Protein 4EJY (pdb70)

InterPro domains:
  IPR003265 HhH-GPD domain [PF00730] (119-260)
  IPR003265 HhH-GPD domain [SM00478] (123-285)
  IPR003265 HhH-GPD domain [cd00056] (115-284)
  IPR011257 DNA glycosylase [SSF48150] (113-284)
  IPR012904 8-oxoguanine DNA glycosylase, N-terminal [PF07934] (17-118)
  IPR023170 Helix-hairpin-helix, base-excision DNA repair, C-terminal [G3DSA:1.10.1670.10] (234-297)
  IPR052054 Oxidative DNA damage repair enzyme [PTHR10242] (19-283)

Foldseek 3Di:
DDWDWDDDPQKIKTAPADQADDCLADVLPLDAAWDADPVRWTWGAAPNDIWIWDDDPRMIIIGRDDPVCCVVPVCQQQVVVDDVVVLLVVQVVDVLLVVLCVLRSRHDQGAGALLLLLLLVLLVPPDDNVLSNQLQQLQFVLQFDWDDDPHDTGGHRHALVSPQVDDLVSSCVSVSPPSSQLSNQSSVCVVVVVQPRVCLLVDDLVVQQVSSVVGVSDHNQSSLSSCCRHSNQQLFARFDPQLQVLCCVRPVVDHDDSVVSTVVQSVVSPSRSNVSNSSSSSSCVVVVD/DDDWDWDDDPQKIKTAQAFQADPCLADVLPLDQFWDADPVRWIWGAAPNDIWIWDDDPRMIIIGRHGPCCCVVPVCQQQVVVDDCVVLQVVQVVDVVLVVLCVVRSRHGQGAGALLLLLLLVLLVPPDDNVLSNQLQQLQQVVQFDWDDDPRDTGGHHHALVSPQVDDLVVSCVSVSPPSSQLSNQSSVCDVVVVDDSVCLLVDDLVVQQVSSVVGPSDHNQSSLSSCCRHSNQQLWARDDPQLQVLCCVPPVVHHDDSVVSGVVQSVVSPSNSNVSNSSSRSRSVVVD

Secondary structure (DSSP, 8-state):
---EEEEETTEEEEES--S--HHHHHTSSS-SSEEE-TTS-EEEEETTEEEEEEEETTEEEEET--HHHIIIIIHHHTTTTS-HHHHHHHHTTSHHHHHHHTT-TT-------HHHHHHHHHHHTT--HHHHHHHHHHHHHHHS-EEEETTEEEEPPPPGGGTTTS-HHHHHTTTTGGGHHHHHHHHHHHHTTSS-SSSGGGS-HHHHHHHHTTSTT--HHHHHHHIIIII---S-----HHHHHHHIIIIISS---HHHHHHHHHHHHGGGHHHHHHHHHHHHHHH--/----EEEEETTEEEEE---S--HHHHHTSSS-SSEEE-TTS-EEEEETTEEEEEEEETTEEEEES--HHHIIIIIHHHTTTTS-HHHHHHHHTTSHHHHHHHTTSTT-------HHHHHHHHHHHTT--HHHHHHHHHHHHHHHS-EEEETTEEEEPPPPGGGTTTS-HHHHGGGTTGGGHHHHHHHHHHHHTTSS-TTTGGGS-HHHHHHHHTTSTT--HHHHHHHIIIII---S-----HHHHHHHHHHT-SS---HHHHHHHHHHHHGGGHHHHHHHHHHHHHTT-

Organism: Caldanaerobacter subterraneus subsp. tengcongensis (strain DSM 15242 / JCM 11007 / NBRC 100824 / MB4) (NCBI:txid273068)

CATH classification: 3.30.310.260 (+2 more: 1.10.340.30, 1.10.1670.10)

B-factor: mean 37.26, std 16.09, range [13.17, 94.67]

Radius of gyration: 28.89 Å; Cα contacts (8 Å, |Δi|>4): 957; chains: 2; bounding box: 80×51×77 Å

Solvent-accessible surface area: 27092 Å² total; per-residue (Å²): 95,94,42,83,38,76,84,135,68,100,73,0,25,0,105,34,13,46,34,19,55,10,104,29,0,10,87,2,20,0,10,12,12,13,68,111,69,150,88,34,1,7,8,1,8,7,82,53,92,4,1,16,0,60,40,91,70,79,28,0,24,0,13,63,9,64,69,105,19,0,119,100,16,0,50,88,3,0,10,1,45,74,58,1,28,121,11,22,133,48,9,25,179,18,103,28,0,129,70,0,6,124,64,0,93,5,2,0,2,0,72,18,43,21,10,17,1,0,0,5,8,0,0,16,48,136,42,197,63,80,63,6,58,102,0,0,58,51,0,0,71,70,18,14,68,88,43,123,21,166,75,94,79,36,60,4,11,0,72,9,97,45,1,49,117,74,71,54,111,44,0,32,163,1,170,0,42,96,20,6,95,35,0,86,34,0,1,50,42,24,117,81,49,111,4,66,26,157,102,1,106,113,96,55,42,73,82,0,71,94,45,0,78,78,2,81,18,8,25,71,67,7,0,6,2,0,0,1,10,10,24,14,57,24,67,10,0,0,18,28,78,90,0,36,131,18,1,19,136,54,36,34,164,140,154,16,78,61,100,70,0,22,123,65,0,51,125,102,19,29,106,43,0,0,5,0,9,3,2,0,22,20,24,10,110,88,96,42,136,207,36,92,38,114,44,67,90,135,69,99,73,0,15,0,107,33,14,42,30,15,57,10,98,33,0,8,84,5,26,0,13,13,11,11,69,101,71,188,87,40,1,5,10,0,7,6,86,49,95,4,1,18,0,55,45,85,77,81,25,0,40,0,14,58,14,65,69,101,16,0,118,109,18,0,50,89,5,0,8,1,4,43,60,1,23,120,11,23,102,34,8,30,136,23,100,40,0,134,85,1,13,111,103,0,98,3,1,0,2,0,71,16,44,22,10,18,1,0,0,5,7,0,0,16,50,136,47,195,76,94,68,6,55,146,0,0,58,50,0,0,81,70,21,13,70,88,43,100,19,171,67,123,86,36,67,4,12,0,72,10,89,44,1,43,127,82,73,51,121,42,0,37,154,2,173,0,42,100,15,1,90,33,0,82,34,0,2,45,43,22,118,69,52,123,7,71,30,157,93,2,114,107,86,43,32,74,85,0,63,98,46,0,75,85,3,79,18,7,23,76,67,8,0,4,2,0,0,0,6,10,21,12,56,23,64,7,0,0,17,24,76,74,0,55,140,16,1,28,151,79,46,76,96,67,91,22,69,67,99,89,2,31,103,60,0,57,119,97,20,28,74,35,0,0,4,0,1,2,2,0,25,37,34,10,106,136,138,84

Structure (mmCIF, N/CA/C/O backbone):
data_4EJY
#
_entry.id   4EJY
#
_cell.length_a   56.613
_cell.length_b   102.884
_cell.length_c   67.284
_cell.angle_alpha   90.00
_cell.angle_beta   90.18
_cell.angle_gamma   90.00
#
_symmetry.space_group_name_H-M   'P 1 21 1'
#
loop_
_entity.id
_entity.type
_entity.pdbx_description
1 polymer '3-Methyladenine DNA glycosylase'
2 polymer "DNA (5'-D(*AP*GP*CP*GP*TP*CP*CP*AP*(3DR)P*GP*TP*CP*TP*AP*CP*C)-3')"
3 polymer "DNA (5'-D(*T*GP*GP*TP*AP*GP*AP*CP*CP*TP*GP*GP*AP*CP*GP*C)-3')"
4 non-polymer 'SODIUM ION'
5 water water
#
loop_
_atom_site.group_PDB
_atom_site.id
_atom_site.type_symbol
_atom_site.label_atom_id
_atom_site.label_alt_id
_atom_site.label_comp_id
_atom_site.label_asym_id
_atom_site.label_entity_id
_atom_site.label_seq_id
_atom_site.pdbx_PDB_ins_code
_atom_site.Cartn_x
_atom_site.Cartn_y
_atom_site.Cartn_z
_atom_site.occupancy
_atom_site.B_iso_or_equiv
_atom_site.auth_seq_id
_atom_site.auth_comp_id
_atom_site.auth_asym_id
_atom_site.auth_atom_id
_atom_site.pdbx_PDB_model_num
ATOM 1 N N . MET A 1 15 ? -16.724 27.270 -24.603 1.00 40.39 1 MET A N 1
ATOM 2 C CA . MET A 1 15 ? -16.424 27.475 -23.157 1.00 40.28 1 MET A CA 1
ATOM 3 C C . MET A 1 15 ? -16.066 28.926 -22.866 1.00 40.24 1 MET A C 1
ATOM 4 O O . MET A 1 15 ? -15.210 29.506 -23.534 1.00 40.26 1 MET A O 1
ATOM 9 N N . LYS A 1 16 ? -16.726 29.497 -21.861 1.00 40.21 2 LYS A N 1
ATOM 10 C CA . LYS A 1 16 ? -16.505 30.887 -21.475 1.00 40.36 2 LYS A CA 1
ATOM 11 C C . LYS A 1 16 ? -15.920 30.983 -20.071 1.00 40.31 2 LYS A C 1
ATOM 12 O O . LYS A 1 16 ? -16.518 30.511 -19.099 1.00 40.44 2 LYS A O 1
ATOM 14 N N . TYR A 1 17 ? -14.743 31.594 -19.974 1.00 40.28 3 TYR A N 1
ATOM 15 C CA . TYR A 1 17 ? -14.075 31.757 -18.691 1.00 40.18 3 TYR A CA 1
ATOM 16 C C . TYR A 1 17 ? -13.815 33.218 -18.353 1.00 40.67 3 TYR A C 1
ATOM 17 O O . TYR A 1 17 ? -13.817 34.084 -19.230 1.00 40.77 3 TYR A O 1
ATOM 26 N N . ASN A 1 18 ? -13.611 33.480 -17.066 1.00 41.03 4 ASN A N 1
ATOM 27 C CA . ASN A 1 18 ? -13.109 34.762 -16.611 1.00 41.43 4 ASN A CA 1
ATOM 28 C C . ASN A 1 18 ? -11.683 34.578 -16.116 1.00 41.44 4 ASN A C 1
ATOM 29 O O . ASN A 1 18 ? -11.452 33.995 -15.053 1.00 41.47 4 ASN A O 1
ATOM 34 N N . VAL A 1 19 ? -10.731 35.060 -16.904 1.00 41.52 5 VAL A N 1
ATOM 35 C CA . VAL A 1 19 ? -9.317 34.863 -16.612 1.00 41.82 5 VAL A CA 1
ATOM 36 C C . VAL A 1 19 ? -8.713 36.131 -16.021 1.00 42.15 5 VAL A C 1
ATOM 37 O O . VAL A 1 19 ? -8.908 37.227 -16.547 1.00 42.18 5 VAL A O 1
ATOM 41 N N . GLU A 1 20 ? -7.980 35.967 -14.922 1.00 42.43 6 GLU A N 1
ATOM 42 C CA . GLU A 1 20 ? -7.375 37.087 -14.214 1.00 42.81 6 GLU A CA 1
ATOM 43 C C . GLU A 1 20 ? -6.006 36.701 -13.663 1.00 42.79 6 GLU A C 1
ATOM 44 O O . GLU A 1 20 ? -5.827 35.596 -13.141 1.00 42.65 6 GLU A O 1
ATOM 50 N N . GLU A 1 21 ? -5.045 37.615 -13.787 1.00 42.73 7 GLU A N 1
ATOM 51 C CA . GLU A 1 21 ? -3.713 37.419 -13.220 1.00 42.76 7 GLU A CA 1
ATOM 52 C C . GLU A 1 21 ? -3.568 38.129 -11.869 1.00 42.80 7 GLU A C 1
ATOM 53 O O . GLU A 1 21 ? -3.541 39.359 -11.797 1.00 42.94 7 GLU A O 1
ATOM 59 N N . LYS A 1 22 ? -3.485 37.328 -10.809 1.00 42.78 8 LYS A N 1
ATOM 60 C CA . LYS A 1 22 ? -3.317 37.807 -9.440 1.00 42.66 8 LYS A CA 1
ATOM 61 C C . LYS A 1 22 ? -1.974 37.339 -8.885 1.00 42.25 8 LYS A C 1
ATOM 62 O O . LYS A 1 22 ? -1.783 36.149 -8.642 1.00 42.29 8 LYS A O 1
ATOM 68 N N . GLY A 1 23 ? -1.047 38.274 -8.686 1.00 41.82 9 GLY A N 1
ATOM 69 C CA . GLY A 1 23 ? 0.280 37.947 -8.156 1.00 41.29 9 GLY A CA 1
ATOM 70 C C . GLY A 1 23 ? 1.033 36.951 -9.023 1.00 40.93 9 GLY A C 1
ATOM 71 O O . GLY A 1 23 ? 1.153 37.146 -10.234 1.00 40.83 9 GLY A O 1
ATOM 72 N N . THR A 1 24 ? 1.532 35.881 -8.402 1.00 40.50 10 THR A N 1
ATOM 73 C CA . THR A 1 24 ? 2.287 34.841 -9.115 1.00 40.01 10 THR A CA 1
ATOM 74 C C . THR A 1 24 ? 1.391 33.761 -9.736 1.00 39.42 10 THR A C 1
ATOM 75 O O . THR A 1 24 ? 1.880 32.703 -10.140 1.00 39.28 10 THR A O 1
ATOM 79 N N . LYS A 1 25 ? 0.090 34.028 -9.820 1.00 38.75 11 LYS A N 1
ATOM 80 C CA . LYS A 1 25 ? -0.864 33.030 -10.302 1.00 38.25 11 LYS A CA 1
ATOM 81 C C . LYS A 1 25 ? -1.892 33.569 -11.296 1.00 37.79 11 LYS A C 1
ATOM 82 O O . LYS A 1 25 ? -2.131 34.776 -11.380 1.00 37.87 11 LYS A O 1
ATOM 88 N N . VAL A 1 26 ? -2.475 32.653 -12.063 1.00 37.00 12 VAL A N 1
ATOM 89 C CA . VAL A 1 26 ? -3.582 32.953 -12.960 1.00 36.26 12 VAL A CA 1
ATOM 90 C C . VAL A 1 26 ? -4.823 32.246 -12.425 1.00 35.95 12 VAL A C 1
ATOM 91 O O . VAL A 1 26 ? -4.765 31.077 -12.030 1.00 35.92 12 VAL A O 1
ATOM 95 N N . ILE A 1 27 ? -5.939 32.969 -12.403 1.00 35.42 13 ILE A N 1
ATOM 96 C CA . ILE A 1 27 ? -7.195 32.449 -11.880 1.00 35.02 13 ILE A CA 1
ATOM 97 C C . ILE A 1 27 ? -8.211 32.308 -13.006 1.00 34.76 13 ILE A C 1
ATOM 98 O O . ILE A 1 27 ? -8.455 33.261 -13.750 1.00 34.71 13 ILE A O 1
ATOM 103 N N . VAL A 1 28 ? -8.796 31.117 -13.127 1.00 34.16 14 VAL A N 1
ATOM 104 C CA . VAL A 1 28 ? -9.800 30.845 -14.153 1.00 33.71 14 VAL A CA 1
ATOM 105 C C . VAL A 1 28 ? -11.122 30.456 -13.503 1.00 33.62 14 VAL A C 1
ATOM 106 O O . VAL A 1 28 ? -11.200 29.448 -12.796 1.00 33.61 14 VAL A O 1
ATOM 110 N N . ARG A 1 29 ? -12.156 31.260 -13.744 1.00 33.39 15 ARG A N 1
ATOM 111 C CA . ARG A 1 29 ? -13.491 30.981 -13.216 1.00 33.15 15 ARG A CA 1
ATOM 112 C C . ARG A 1 29 ? -14.431 30.562 -14.338 1.00 32.37 15 ARG A C 1
ATOM 113 O O . ARG A 1 29 ? -14.277 30.991 -15.485 1.00 32.55 15 ARG A O 1
ATOM 121 N N . GLY A 1 30 ? -15.397 29.715 -14.003 1.00 31.47 16 GLY A N 1
ATOM 122 C CA . GLY A 1 30 ? -16.298 29.136 -14.994 1.00 30.54 16 GLY A CA 1
ATOM 123 C C . GLY A 1 30 ? -15.862 27.749 -15.442 1.00 29.74 16 GLY A C 1
ATOM 124 O O . GLY A 1 30 ? -16.279 27.275 -16.498 1.00 29.57 16 GLY A O 1
ATOM 125 N N . ILE A 1 31 ? -15.020 27.101 -14.634 1.00 28.90 17 ILE A N 1
ATOM 126 C CA . ILE A 1 31 ? -14.573 25.725 -14.897 1.00 27.83 17 ILE A CA 1
ATOM 127 C C . ILE A 1 31 ? -15.745 24.742 -14.833 1.00 27.33 17 ILE A C 1
ATOM 128 O O . ILE A 1 31 ? -16.556 24.783 -13.901 1.00 27.10 17 ILE A O 1
ATOM 133 N N . ALA A 1 32 ? -15.834 23.878 -15.840 1.00 26.51 18 ALA A N 1
ATOM 134 C CA . ALA A 1 32 ? -16.801 22.784 -15.847 1.00 25.85 18 ALA A CA 1
ATOM 135 C C . ALA A 1 32 ? -16.177 21.513 -16.417 1.00 25.28 18 ALA A C 1
ATOM 136 O O . ALA A 1 32 ? -15.223 21.580 -17.205 1.00 25.24 18 ALA A O 1
ATOM 138 N N . ASP A 1 33 ? -16.719 20.362 -16.014 1.00 24.42 19 ASP A N 1
ATOM 139 C CA . ASP A 1 33 ? -16.305 19.059 -16.543 1.00 23.86 19 ASP A CA 1
ATOM 140 C C . ASP A 1 33 ? -14.806 18.854 -16.365 1.00 23.13 19 ASP A C 1
ATOM 141 O O . ASP A 1 33 ? -14.100 18.463 -17.308 1.00 23.01 19 ASP A O 1
ATOM 146 N N . PHE A 1 34 ? -14.329 19.142 -15.156 1.00 22.01 20 PHE A N 1
ATOM 147 C CA . PHE A 1 34 ? -12.902 19.079 -14.857 1.00 21.36 20 PHE A CA 1
ATOM 148 C C . PHE A 1 34 ? -12.667 18.646 -13.419 1.00 21.12 20 PHE A C 1
ATOM 149 O O . PHE A 1 34 ? -13.163 19.274 -12.475 1.00 21.16 20 PHE A O 1
ATOM 157 N N . ASN A 1 35 ? -11.927 17.551 -13.268 1.00 20.20 21 ASN A N 1
ATOM 158 C CA . ASN A 1 35 ? -11.455 17.106 -11.972 1.00 19.61 21 ASN A CA 1
ATOM 159 C C . ASN A 1 35 ? -9.984 16.745 -12.103 1.00 19.47 21 ASN A C 1
ATOM 160 O O . ASN A 1 35 ? -9.604 16.013 -13.018 1.00 19.41 21 ASN A O 1
ATOM 165 N N . LEU A 1 36 ? -9.163 17.256 -11.193 1.00 19.00 22 LEU A N 1
ATOM 166 C CA . LEU A 1 36 ? -7.714 17.064 -11.291 1.00 19.05 22 LEU A CA 1
ATOM 167 C C . LEU A 1 36 ? -7.330 15.601 -11.111 1.00 18.86 22 LEU A C 1
ATOM 168 O O . LEU A 1 36 ? -6.669 15.020 -11.972 1.00 18.26 22 LEU A O 1
ATOM 173 N N . LYS A 1 37 ? -7.764 15.000 -10.004 1.00 18.62 23 LYS A N 1
ATOM 174 C CA . LYS A 1 37 ? -7.487 13.593 -9.751 1.00 18.65 23 LYS A CA 1
ATOM 175 C C . LYS A 1 37 ? -7.866 12.698 -10.935 1.00 18.71 23 LYS A C 1
ATOM 176 O O . LYS A 1 37 ? -7.055 11.888 -11.382 1.00 18.05 23 LYS A O 1
ATOM 182 N N . GLU A 1 38 ? -9.098 12.839 -11.426 1.00 18.41 24 GLU A N 1
ATOM 183 C CA . GLU A 1 38 ? -9.587 12.002 -12.526 1.00 19.21 24 GLU A CA 1
ATOM 184 C C . GLU A 1 38 ? -8.771 12.177 -13.811 1.00 19.45 24 GLU A C 1
ATOM 185 O O . GLU A 1 38 ? -8.429 11.197 -14.473 1.00 19.26 24 GLU A O 1
ATOM 191 N N . THR A 1 39 ? -8.452 13.424 -14.141 1.00 19.80 25 THR A N 1
ATOM 192 C CA . THR A 1 39 ? -7.630 13.725 -15.314 1.00 20.41 25 THR A CA 1
ATOM 193 C C . THR A 1 39 ? -6.212 13.165 -15.149 1.00 20.99 25 THR A C 1
ATOM 194 O O . THR A 1 39 ? -5.716 12.460 -16.024 1.00 20.89 25 THR A O 1
ATOM 198 N N . PHE A 1 40 ? -5.583 13.453 -14.013 1.00 21.79 26 PHE A N 1
ATOM 199 C CA . PHE A 1 40 ? -4.181 13.083 -13.800 1.00 22.93 26 PHE A CA 1
ATOM 200 C C . PHE A 1 40 ? -3.937 11.598 -13.523 1.00 23.68 26 PHE A C 1
ATOM 201 O O . PHE A 1 40 ? -2.802 11.125 -13.621 1.00 23.93 26 PHE A O 1
ATOM 209 N N . GLU A 1 41 ? -4.995 10.864 -13.193 1.00 24.32 27 GLU A N 1
ATOM 210 C CA . GLU A 1 41 ? -4.869 9.434 -12.930 1.00 25.07 27 GLU A CA 1
ATOM 211 C C . GLU A 1 41 ? -5.634 8.598 -13.958 1.00 24.50 27 GLU A C 1
ATOM 212 O O . GLU A 1 41 ? -5.954 7.430 -13.725 1.00 24.66 27 GLU A O 1
ATOM 218 N N . SER A 1 42 ? -5.894 9.199 -15.116 1.00 24.04 28 SER A N 1
ATOM 219 C CA . SER A 1 42 ? -6.652 8.540 -16.179 1.00 23.75 28 SER A CA 1
ATOM 220 C C . SER A 1 42 ? -5.786 7.623 -17.044 1.00 23.10 28 SER A C 1
ATOM 221 O O . SER A 1 42 ? -6.310 6.906 -17.888 1.00 23.41 28 SER A O 1
ATOM 224 N N . GLY A 1 43 ? -4.470 7.666 -16.844 1.00 22.15 29 GLY A N 1
ATOM 225 C CA . GLY A 1 43 ? -3.536 6.855 -17.627 1.00 21.09 29 GLY A CA 1
ATOM 226 C C . GLY A 1 43 ? -2.841 7.617 -18.746 1.00 20.26 29 GLY A C 1
ATOM 227 O O . GLY A 1 43 ? -2.014 7.060 -19.459 1.00 19.80 29 GLY A O 1
ATOM 228 N N . GLN A 1 44 ? -3.167 8.894 -18.902 1.00 19.33 30 GLN A N 1
ATOM 229 C CA . GLN A 1 44 ? -2.604 9.678 -20.005 1.00 19.06 30 GLN A CA 1
ATOM 230 C C . GLN A 1 44 ? -1.253 10.328 -19.699 1.00 18.71 30 GLN A C 1
ATOM 231 O O . GLN A 1 44 ? -0.496 10.639 -20.614 1.00 18.76 30 GLN A O 1
ATOM 237 N N . CYS A 1 45 ? -0.952 10.537 -18.421 1.00 18.69 31 CYS A N 1
ATOM 238 C CA . CYS A 1 45 ? 0.190 11.377 -18.050 1.00 18.31 31 CYS A CA 1
ATOM 239 C C . CYS A 1 45 ? 0.928 10.859 -16.820 1.00 18.49 31 CYS A C 1
ATOM 240 O O . CYS A 1 45 ? 0.419 9.991 -16.098 1.00 18.46 31 CYS A O 1
ATOM 243 N N . PHE A 1 46 ? 2.123 11.397 -16.573 1.00 18.24 32 PHE A N 1
ATOM 244 C CA . PHE A 1 46 ? 3.023 10.788 -15.591 1.00 18.43 32 PHE A CA 1
ATOM 245 C C . PHE A 1 46 ? 3.736 11.730 -14.627 1.00 18.82 32 PHE A C 1
ATOM 246 O O . PHE A 1 46 ? 4.325 11.268 -13.649 1.00 18.53 32 PHE A O 1
ATOM 254 N N . ARG A 1 47 ? 3.695 13.034 -14.889 1.00 18.92 33 ARG A N 1
ATOM 255 C CA . ARG A 1 47 ? 4.506 13.966 -14.101 1.00 19.79 33 ARG A CA 1
ATOM 256 C C . ARG A 1 47 ? 3.710 14.894 -13.192 1.00 20.36 33 ARG A C 1
ATOM 257 O O . ARG A 1 47 ? 4.259 15.861 -12.661 1.00 20.57 33 ARG A O 1
ATOM 265 N N . TRP A 1 48 ? 2.425 14.598 -13.002 1.00 20.79 34 TRP A N 1
ATOM 266 C CA . TRP A 1 48 ? 1.603 15.393 -12.096 1.00 21.51 34 TRP A CA 1
ATOM 267 C C . TRP A 1 48 ? 1.425 14.651 -10.778 1.00 22.20 34 TRP A C 1
ATOM 268 O O . TRP A 1 48 ? 1.053 13.479 -10.763 1.00 22.06 34 TRP A O 1
ATOM 279 N N . ASN A 1 49 ? 1.711 15.342 -9.678 1.00 23.02 35 ASN A N 1
ATOM 280 C CA . ASN A 1 49 ? 1.738 14.720 -8.358 1.00 23.79 35 ASN A CA 1
ATOM 281 C C . ASN A 1 49 ? 0.955 15.512 -7.321 1.00 24.07 35 ASN A C 1
ATOM 282 O O . ASN A 1 49 ? 1.036 16.742 -7.269 1.00 23.98 35 ASN A O 1
ATOM 287 N N . GLU A 1 50 ? 0.188 14.799 -6.501 1.00 24.64 36 GLU A N 1
ATOM 288 C CA . GLU A 1 50 ? -0.712 15.446 -5.555 1.00 25.27 36 GLU A CA 1
ATOM 289 C C . GLU A 1 50 ? 0.049 16.046 -4.382 1.00 25.58 36 GLU A C 1
ATOM 290 O O . GLU A 1 50 ? 0.924 15.399 -3.806 1.00 25.65 36 GLU A O 1
ATOM 296 N N . GLU A 1 51 ? -0.284 17.292 -4.053 1.00 26.33 37 GLU A N 1
ATOM 297 C CA . GLU A 1 51 ? 0.235 17.951 -2.855 1.00 27.21 37 GLU A CA 1
ATOM 298 C C . GLU A 1 51 ? -0.731 17.719 -1.691 1.00 27.63 37 GLU A C 1
ATOM 299 O O . GLU A 1 51 ? -1.851 17.241 -1.896 1.00 27.60 37 GLU A O 1
ATOM 305 N N . GLU A 1 52 ? -0.302 18.063 -0.479 1.00 27.79 38 GLU A N 1
ATOM 306 C CA . GLU A 1 52 ? -1.118 17.850 0.724 1.00 28.14 38 GLU A CA 1
ATOM 307 C C . GLU A 1 52 ? -2.482 18.549 0.692 1.00 27.60 38 GLU A C 1
ATOM 308 O O . GLU A 1 52 ? -3.440 18.057 1.280 1.00 27.73 38 GLU A O 1
ATOM 314 N N . ASP A 1 53 ? -2.568 19.687 0.005 1.00 27.15 39 ASP A N 1
ATOM 315 C CA . ASP A 1 53 ? -3.827 20.430 -0.091 1.00 26.96 39 ASP A CA 1
ATOM 316 C C . ASP A 1 53 ? -4.757 19.922 -1.206 1.00 26.38 39 ASP A C 1
ATOM 317 O O . ASP A 1 53 ? -5.811 20.513 -1.459 1.00 26.23 39 ASP A O 1
ATOM 322 N N . GLY A 1 54 ? -4.365 18.835 -1.869 1.00 25.82 40 GLY A N 1
ATOM 323 C CA . GLY A 1 54 ? -5.160 18.274 -2.962 1.00 25.46 40 GLY A CA 1
ATOM 324 C C . GLY A 1 54 ? -4.869 18.886 -4.323 1.00 25.10 40 GLY A C 1
ATOM 325 O O . GLY A 1 54 ? -5.387 18.422 -5.342 1.00 25.12 40 GLY A O 1
ATOM 326 N N . SER A 1 55 ? -4.043 19.931 -4.347 1.00 24.74 41 SER A N 1
ATOM 327 C CA . SER A 1 55 ? -3.569 20.509 -5.605 1.00 24.34 41 SER A CA 1
ATOM 328 C C . SER A 1 55 ? -2.583 19.545 -6.260 1.00 23.82 41 SER A C 1
ATOM 329 O O . SER A 1 55 ? -2.172 18.566 -5.641 1.00 24.26 41 SER A O 1
ATOM 332 N N . TYR A 1 56 ? -2.215 19.815 -7.508 1.00 23.06 42 TYR A N 1
ATOM 333 C CA . TYR A 1 56 ? -1.240 18.992 -8.216 1.00 22.43 42 TYR A CA 1
ATOM 334 C C . TYR A 1 56 ? -0.120 19.857 -8.775 1.00 22.00 42 TYR A C 1
ATOM 335 O O . TYR A 1 56 ? -0.374 20.872 -9.414 1.00 21.80 42 TYR A O 1
ATOM 344 N N . THR A 1 57 ? 1.115 19.456 -8.498 1.00 21.57 43 THR A N 1
ATOM 345 C CA . THR A 1 57 ? 2.288 20.094 -9.072 1.00 21.43 43 THR A CA 1
ATOM 346 C C . THR A 1 57 ? 2.786 19.230 -10.223 1.00 20.97 43 THR A C 1
ATOM 347 O O . THR A 1 57 ? 2.890 18.012 -10.094 1.00 20.97 43 THR A O 1
ATOM 351 N N . GLY A 1 58 ? 3.080 19.866 -11.348 1.00 20.58 44 GLY A N 1
ATOM 352 C CA . GLY A 1 58 ? 3.583 19.151 -12.507 1.00 20.59 44 GLY A CA 1
ATOM 353 C C . GLY A 1 58 ? 4.640 19.905 -13.284 1.00 20.32 44 GLY A C 1
ATOM 354 O O . GLY A 1 58 ? 4.714 21.138 -13.224 1.00 20.26 44 GLY A O 1
ATOM 355 N N . VAL A 1 59 ? 5.459 19.144 -14.004 1.00 19.84 45 VAL A N 1
ATOM 356 C CA . VAL A 1 59 ? 6.427 19.695 -14.940 1.00 19.86 45 VAL A CA 1
ATOM 357 C C . VAL A 1 59 ? 6.046 19.293 -16.359 1.00 19.74 45 VAL A C 1
ATOM 358 O O . VAL A 1 59 ? 6.016 18.104 -16.692 1.00 19.48 45 VAL A O 1
ATOM 362 N N . ALA A 1 60 ? 5.743 20.298 -17.174 1.00 19.91 46 ALA A N 1
ATOM 363 C CA . ALA A 1 60 ? 5.450 20.126 -18.595 1.00 20.32 46 ALA A CA 1
ATOM 364 C C . ALA A 1 60 ? 5.905 21.366 -19.346 1.00 20.65 46 ALA A C 1
ATOM 365 O O . ALA A 1 60 ? 5.893 22.464 -18.791 1.00 20.61 46 ALA A O 1
ATOM 367 N N . TYR A 1 61 ? 6.296 21.188 -20.608 1.00 21.04 47 TYR A N 1
ATOM 368 C CA . TYR A 1 61 ? 6.736 22.298 -21.461 1.00 21.85 47 TYR A CA 1
ATOM 369 C C . TYR A 1 61 ? 7.779 23.199 -20.789 1.00 22.24 47 TYR A C 1
ATOM 370 O O . TYR A 1 61 ? 7.677 24.423 -20.847 1.00 22.42 47 TYR A O 1
ATOM 379 N N . ASP A 1 62 ? 8.765 22.576 -20.144 1.00 23.11 48 ASP A N 1
ATOM 380 C CA . ASP A 1 62 ? 9.876 23.275 -19.479 1.00 23.85 48 ASP A CA 1
ATOM 381 C C . ASP A 1 62 ? 9.450 24.228 -18.353 1.00 24.39 48 ASP A C 1
ATOM 382 O O . ASP A 1 62 ? 10.181 25.161 -18.012 1.00 24.13 48 ASP A O 1
ATOM 387 N N . ARG A 1 63 ? 8.268 23.991 -17.785 1.00 24.61 49 ARG A N 1
ATOM 388 C CA . ARG A 1 63 ? 7.736 24.828 -16.714 1.00 25.17 49 ARG A CA 1
ATOM 389 C C . ARG A 1 63 ? 7.302 23.949 -15.551 1.00 25.06 49 ARG A C 1
ATOM 390 O O . ARG A 1 63 ? 6.984 22.772 -15.737 1.00 24.93 49 ARG A O 1
ATOM 398 N N . VAL A 1 64 ? 7.292 24.527 -14.355 1.00 24.81 50 VAL A N 1
ATOM 399 C CA . VAL A 1 64 ? 6.695 23.877 -13.193 1.00 24.59 50 VAL A CA 1
ATOM 400 C C . VAL A 1 64 ? 5.547 24.742 -12.702 1.00 24.69 50 VAL A C 1
ATOM 401 O O . VAL A 1 64 ? 5.718 25.939 -12.457 1.00 24.93 50 VAL A O 1
ATOM 405 N N . VAL A 1 65 ? 4.364 24.147 -12.609 1.00 24.43 51 VAL A N 1
ATOM 406 C CA . VAL A 1 65 ? 3.189 24.871 -12.144 1.00 24.42 51 VAL A CA 1
ATOM 407 C C . VAL A 1 65 ? 2.426 24.054 -11.104 1.00 24.86 51 VAL A C 1
ATOM 408 O O . VAL A 1 65 ? 2.525 22.824 -11.064 1.00 24.63 51 VAL A O 1
ATOM 412 N N . ASN A 1 66 ? 1.679 24.747 -10.255 1.00 25.18 52 ASN A N 1
ATOM 413 C CA . ASN A 1 66 ? 0.787 24.087 -9.322 1.00 25.41 52 ASN A CA 1
ATOM 414 C C . ASN A 1 66 ? -0.648 24.428 -9.684 1.00 25.51 52 ASN A C 1
ATOM 415 O O . ASN A 1 66 ? -1.014 25.598 -9.770 1.00 25.46 52 ASN A O 1
ATOM 420 N N . VAL A 1 67 ? -1.449 23.398 -9.923 1.00 25.90 53 VAL A N 1
ATOM 421 C CA . VAL A 1 67 ? -2.854 23.587 -10.263 1.00 26.26 53 VAL A CA 1
ATOM 422 C C . VAL A 1 67 ? -3.746 23.144 -9.100 1.00 26.89 53 VAL A C 1
ATOM 423 O O . VAL A 1 67 ? -3.575 22.049 -8.558 1.00 26.51 53 VAL A O 1
ATOM 427 N N . LYS A 1 68 ? -4.677 24.015 -8.713 1.00 27.56 54 LYS A N 1
ATOM 428 C CA . LYS A 1 68 ? -5.640 23.714 -7.655 1.00 28.33 54 LYS A CA 1
ATOM 429 C C . LYS A 1 68 ? -7.048 24.036 -8.137 1.00 28.65 54 LYS A C 1
ATOM 430 O O . LYS A 1 68 ? -7.277 25.086 -8.737 1.00 28.92 54 LYS A O 1
ATOM 436 N N . LEU A 1 69 ? -7.985 23.135 -7.871 1.00 29.18 55 LEU A N 1
ATOM 437 C CA . LEU A 1 69 ? -9.370 23.346 -8.276 1.00 29.80 55 LEU A CA 1
ATOM 438 C C . LEU A 1 69 ? -10.312 23.449 -7.074 1.00 30.62 55 LEU A C 1
ATOM 439 O O . LEU A 1 69 ? -10.440 22.507 -6.288 1.00 30.57 55 LEU A O 1
ATOM 444 N N . GLU A 1 70 ? -10.960 24.604 -6.946 1.00 31.55 56 GLU A N 1
ATOM 445 C CA . GLU A 1 70 ? -11.919 24.853 -5.870 1.00 32.53 56 GLU A CA 1
ATOM 446 C C . GLU A 1 70 ? -13.292 25.131 -6.468 1.00 32.78 56 GLU A C 1
ATOM 447 O O . GLU A 1 70 ? -13.622 26.273 -6.793 1.00 32.98 56 GLU A O 1
ATOM 453 N N . GLY A 1 71 ? -14.083 24.074 -6.625 1.00 33.11 57 GLY A N 1
ATOM 454 C CA . GLY A 1 71 ? -15.371 24.170 -7.307 1.00 33.65 57 GLY A CA 1
ATOM 455 C C . GLY A 1 71 ? -15.184 24.476 -8.781 1.00 33.88 57 GLY A C 1
ATOM 456 O O . GLY A 1 71 ? -14.607 23.673 -9.519 1.00 34.06 57 GLY A O 1
ATOM 457 N N . ASP A 1 72 ? -15.652 25.648 -9.202 1.00 33.95 58 ASP A N 1
ATOM 458 C CA . ASP A 1 72 ? -15.523 26.076 -10.595 1.00 34.11 58 ASP A CA 1
ATOM 459 C C . ASP A 1 72 ? -14.367 27.066 -10.798 1.00 33.71 58 ASP A C 1
ATOM 460 O O . ASP A 1 72 ? -14.301 27.759 -11.817 1.00 33.68 58 ASP A O 1
ATOM 465 N N . THR A 1 73 ? -13.457 27.115 -9.827 1.00 33.34 59 THR A N 1
ATOM 466 C CA . THR A 1 73 ? -12.334 28.047 -9.861 1.00 33.06 59 THR A CA 1
ATOM 467 C C . THR A 1 73 ? -10.982 27.329 -9.851 1.00 32.72 59 THR A C 1
ATOM 468 O O . THR A 1 73 ? -10.607 26.685 -8.866 1.00 32.55 59 THR A O 1
ATOM 472 N N . LEU A 1 74 ? -10.261 27.459 -10.962 1.00 32.30 60 LEU A N 1
ATOM 473 C CA . LEU A 1 74 ? -8.929 26.884 -11.108 1.00 31.80 60 LEU A CA 1
ATOM 474 C C . LEU A 1 74 ? -7.855 27.916 -10.780 1.00 31.59 60 LEU A C 1
ATOM 475 O O . LEU A 1 74 ? -7.839 29.016 -11.338 1.00 31.73 60 LEU A O 1
ATOM 480 N N . ILE A 1 75 ? -6.959 27.545 -9.873 1.00 31.27 61 ILE A N 1
ATOM 481 C CA . ILE A 1 75 ? -5.822 28.382 -9.524 1.00 31.12 61 ILE A CA 1
ATOM 482 C C . ILE A 1 75 ? -4.548 27.724 -10.040 1.00 30.81 61 ILE A C 1
ATOM 483 O O . ILE A 1 75 ? -4.182 26.634 -9.595 1.00 30.86 61 ILE A O 1
ATOM 488 N N . ILE A 1 76 ? -3.891 28.380 -10.993 1.00 30.57 62 ILE A N 1
ATOM 489 C CA . ILE A 1 76 ? -2.583 27.933 -11.464 1.00 30.22 62 ILE A CA 1
ATOM 490 C C . ILE A 1 76 ? -1.483 28.825 -10.907 1.00 30.53 62 ILE A C 1
ATOM 491 O O . ILE A 1 76 ? -1.331 29.973 -11.327 1.00 30.64 62 ILE A O 1
ATOM 496 N N . ASP A 1 77 ? -0.714 28.280 -9.971 1.00 30.71 63 ASP A N 1
ATOM 497 C CA . ASP A 1 77 ? 0.379 29.008 -9.350 1.00 31.10 63 ASP A CA 1
ATOM 498 C C . ASP A 1 77 ? 1.662 28.871 -10.166 1.00 31.24 63 ASP A C 1
ATOM 499 O O . ASP A 1 77 ? 1.852 27.882 -10.880 1.00 31.06 63 ASP A O 1
ATOM 504 N N . ASN A 1 78 ? 2.527 29.878 -10.046 1.00 31.34 64 ASN A N 1
ATOM 505 C CA . ASN A 1 78 ? 3.813 29.960 -10.754 1.00 31.53 64 ASN A CA 1
ATOM 506 C C . ASN A 1 78 ? 3.679 30.177 -12.262 1.00 31.68 64 ASN A C 1
ATOM 507 O O . ASN A 1 78 ? 4.534 29.758 -13.042 1.00 31.92 64 ASN A O 1
ATOM 512 N N . THR A 1 79 ? 2.603 30.836 -12.671 1.00 31.97 65 THR A N 1
ATOM 513 C CA . THR A 1 79 ? 2.401 31.131 -14.085 1.00 32.36 65 THR A CA 1
ATOM 514 C C . THR A 1 79 ? 1.962 32.577 -14.302 1.00 32.57 65 THR A C 1
ATOM 515 O O . THR A 1 79 ? 1.603 33.283 -13.350 1.00 33.03 65 THR A O 1
ATOM 519 N N . ASN A 1 80 ? 2.010 33.007 -15.558 1.00 32.69 66 ASN A N 1
ATOM 520 C CA . ASN A 1 80 ? 1.539 34.327 -15.954 1.00 32.76 66 ASN A CA 1
ATOM 521 C C . ASN A 1 80 ? 0.490 34.216 -17.055 1.00 32.71 66 ASN A C 1
ATOM 522 O O . ASN A 1 80 ? 0.202 33.119 -17.543 1.00 32.53 66 ASN A O 1
ATOM 527 N N . LEU A 1 81 ? -0.081 35.355 -17.439 1.00 32.72 67 LEU A N 1
ATOM 528 C CA . LEU A 1 81 ? -1.121 35.400 -18.464 1.00 32.63 67 LEU A CA 1
ATOM 529 C C . LEU A 1 81 ? -0.607 34.907 -19.822 1.00 32.53 67 LEU A C 1
ATOM 530 O O . LEU A 1 81 ? -1.338 34.235 -20.558 1.00 32.41 67 LEU A O 1
ATOM 535 N N . THR A 1 82 ? 0.650 35.229 -20.132 1.00 32.32 68 THR A N 1
ATOM 536 C CA . THR A 1 82 ? 1.285 34.825 -21.392 1.00 32.26 68 THR A CA 1
ATOM 537 C C . THR A 1 82 ? 1.418 33.300 -21.473 1.00 31.91 68 THR A C 1
ATOM 538 O O . THR A 1 82 ? 1.039 32.703 -22.475 1.00 31.96 68 THR A O 1
ATOM 542 N N . ASP A 1 83 ? 1.935 32.684 -20.413 1.00 31.65 69 ASP A N 1
ATOM 543 C CA . ASP A 1 83 ? 2.069 31.226 -20.349 1.00 31.27 69 ASP A CA 1
ATOM 544 C C . ASP A 1 83 ? 0.716 30.519 -20.311 1.00 30.86 69 ASP A C 1
ATOM 545 O O . ASP A 1 83 ? 0.549 29.474 -20.939 1.00 30.87 69 ASP A O 1
ATOM 550 N N . PHE A 1 84 ? -0.247 31.092 -19.592 1.00 30.45 70 PHE A N 1
ATOM 551 C CA . PHE A 1 84 ? -1.589 30.514 -19.535 1.00 29.98 70 PHE A CA 1
ATOM 552 C C . PHE A 1 84 ? -2.230 30.385 -20.918 1.00 29.66 70 PHE A C 1
ATOM 553 O O . PHE A 1 84 ? -2.775 29.333 -21.257 1.00 29.53 70 PHE A O 1
ATOM 561 N N . TYR A 1 85 ? -2.174 31.457 -21.704 1.00 29.13 71 TYR A N 1
ATOM 562 C CA . TYR A 1 85 ? -2.783 31.452 -23.030 1.00 28.84 71 TYR A CA 1
ATOM 563 C C . TYR A 1 85 ? -1.957 30.677 -24.061 1.00 28.20 71 TYR A C 1
ATOM 564 O O . TYR A 1 85 ? -2.514 30.070 -24.970 1.00 27.87 71 TYR A O 1
ATOM 573 N N . ASP A 1 86 ? -0.637 30.693 -23.898 1.00 27.72 72 ASP A N 1
ATOM 574 C CA . ASP A 1 86 ? 0.275 30.011 -24.819 1.00 27.57 72 ASP A CA 1
ATOM 575 C C . ASP A 1 86 ? 0.381 28.497 -24.561 1.00 27.03 72 ASP A C 1
ATOM 576 O O . ASP A 1 86 ? 0.454 27.706 -25.505 1.00 27.05 72 ASP A O 1
ATOM 581 N N . ILE A 1 87 ? 0.387 28.100 -23.289 1.00 26.04 73 ILE A N 1
ATOM 582 C CA . ILE A 1 87 ? 0.629 26.701 -22.929 1.00 25.24 73 ILE A CA 1
ATOM 583 C C . ILE A 1 87 ? -0.582 26.025 -22.279 1.00 24.72 73 ILE A C 1
ATOM 584 O O . ILE A 1 87 ? -1.119 25.050 -22.818 1.00 24.60 73 ILE A O 1
ATOM 589 N N . TRP A 1 88 ? -1.012 26.561 -21.138 1.00 23.94 74 TRP A N 1
ATOM 590 C CA . TRP A 1 88 ? -1.903 25.841 -20.221 1.00 23.11 74 TRP A CA 1
ATOM 591 C C . TRP A 1 88 ? -3.355 25.738 -20.670 1.00 22.86 74 TRP A C 1
ATOM 592 O O . TRP A 1 88 ? -4.008 24.722 -20.403 1.00 22.36 74 TRP A O 1
ATOM 603 N N . PHE A 1 89 ? -3.852 26.767 -21.359 1.00 22.18 75 PHE A N 1
ATOM 604 C CA . PHE A 1 89 ? -5.208 26.734 -21.911 1.00 21.93 75 PHE A CA 1
ATOM 605 C C . PHE A 1 89 ? -5.383 25.493 -22.781 1.00 21.61 75 PHE A C 1
ATOM 606 O O . PHE A 1 89 ? -6.298 24.697 -22.555 1.00 21.15 75 PHE A O 1
ATOM 614 N N . ASP A 1 90 ? -4.492 25.345 -23.763 1.00 21.28 76 ASP A N 1
ATOM 615 C CA . ASP A 1 90 ? -4.474 24.198 -24.669 1.00 21.10 76 ASP A CA 1
ATOM 616 C C . ASP A 1 90 ? -4.112 22.897 -23.952 1.00 20.58 76 ASP A C 1
ATOM 617 O O . ASP A 1 90 ? -4.677 21.845 -24.255 1.00 21.02 76 ASP A O 1
ATOM 622 N N . TYR A 1 91 ? -3.167 22.972 -23.013 1.00 20.13 77 TYR A N 1
ATOM 623 C CA . TYR A 1 91 ? -2.712 21.795 -22.263 1.00 19.64 77 TYR A CA 1
ATOM 624 C C . TYR A 1 91 ? -3.862 21.091 -21.541 1.00 19.51 77 TYR A C 1
ATOM 625 O O . TYR A 1 91 ? -3.989 19.869 -21.615 1.00 18.58 77 TYR A O 1
ATOM 634 N N . PHE A 1 92 ? -4.694 21.873 -20.854 1.00 19.45 78 PHE A N 1
ATOM 635 C CA . PHE A 1 92 ? -5.862 21.338 -20.157 1.00 19.73 78 PHE A CA 1
ATOM 636 C C . PHE A 1 92 ? -7.108 21.309 -21.042 1.00 20.06 78 PHE A C 1
ATOM 637 O O . PHE A 1 92 ? -8.216 21.070 -20.551 1.00 20.24 78 PHE A O 1
ATOM 645 N N . ASP A 1 93 ? -6.910 21.551 -22.342 1.00 20.34 79 ASP A N 1
ATOM 646 C CA . ASP A 1 93 ? -7.969 21.471 -23.354 1.00 20.71 79 ASP A CA 1
ATOM 647 C C . ASP A 1 93 ? -9.228 22.254 -22.946 1.00 21.01 79 ASP A C 1
ATOM 648 O O . ASP A 1 93 ? -10.352 21.774 -23.089 1.00 20.74 79 ASP A O 1
ATOM 653 N N . LEU A 1 94 ? -9.023 23.477 -22.460 1.00 21.60 80 LEU A N 1
ATOM 654 C CA . LEU A 1 94 ? -10.104 24.262 -21.849 1.00 22.35 80 LEU A CA 1
ATOM 655 C C . LEU A 1 94 ? -11.175 24.784 -22.815 1.00 22.88 80 LEU A C 1
ATOM 656 O O . LEU A 1 94 ? -12.279 25.123 -22.386 1.00 22.85 80 LEU A O 1
ATOM 661 N N . GLY A 1 95 ? -10.858 24.839 -24.106 1.00 23.42 81 GLY A N 1
ATOM 662 C CA . GLY A 1 95 ? -11.791 25.369 -25.103 1.00 24.11 81 GLY A CA 1
ATOM 663 C C . GLY A 1 95 ? -12.927 24.427 -25.453 1.00 24.81 81 GLY A C 1
ATOM 664 O O . GLY A 1 95 ? -13.942 24.850 -26.018 1.00 24.94 81 GLY A O 1
ATOM 665 N N . ARG A 1 96 ? -12.759 23.153 -25.104 1.00 24.76 82 ARG A N 1
ATOM 666 C CA . ARG A 1 96 ? -13.694 22.099 -25.493 1.00 25.25 82 ARG A CA 1
ATOM 667 C C . ARG A 1 96 ? -14.833 21.923 -24.496 1.00 25.40 82 ARG A C 1
ATOM 668 O O . ARG A 1 96 ? -14.627 21.983 -23.281 1.00 25.79 82 ARG A O 1
ATOM 676 N N . ASP A 1 97 ? -16.024 21.677 -25.031 1.00 25.59 83 ASP A N 1
AT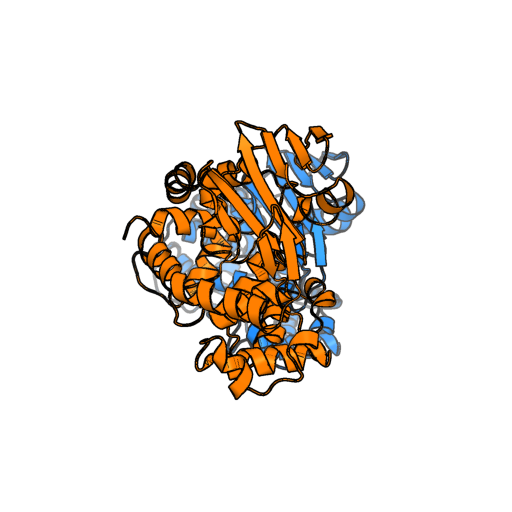OM 677 C CA . ASP A 1 97 ? -17.216 21.414 -24.235 1.00 25.84 83 ASP A CA 1
ATOM 678 C C . ASP A 1 97 ? -17.348 19.910 -23.982 1.00 25.32 83 ASP A C 1
ATOM 679 O O . ASP A 1 97 ? -17.885 19.174 -24.815 1.00 25.11 83 ASP A O 1
ATOM 684 N N . TYR A 1 98 ? -16.864 19.461 -22.827 1.00 24.97 84 TYR A N 1
ATOM 685 C CA . TYR A 1 98 ? -16.949 18.044 -22.460 1.00 24.93 84 TYR A CA 1
ATOM 686 C C . TYR A 1 98 ? -18.357 17.643 -22.016 1.00 25.14 84 TYR A C 1
ATOM 687 O O . TYR A 1 98 ? -18.699 16.455 -22.010 1.00 25.06 84 TYR A O 1
ATOM 696 N N . GLY A 1 99 ? -19.168 18.635 -21.653 1.00 25.57 85 GLY A N 1
ATOM 697 C CA . GLY A 1 99 ? -20.565 18.405 -21.280 1.00 26.20 85 GLY A CA 1
ATOM 698 C C . GLY A 1 99 ? -21.333 17.813 -22.444 1.00 26.61 85 GLY A C 1
ATOM 699 O O . GLY A 1 99 ? -22.076 16.839 -22.285 1.00 26.69 85 GLY A O 1
ATOM 700 N N . GLN A 1 100 ? -21.127 18.398 -23.622 1.00 27.23 86 GLN A N 1
ATOM 701 C CA . GLN A 1 100 ? -21.711 17.899 -24.862 1.00 27.67 86 GLN A CA 1
ATOM 702 C C . GLN A 1 100 ? -21.188 16.504 -25.192 1.00 27.37 86 GLN A C 1
ATOM 703 O O . GLN A 1 100 ? -21.958 15.618 -25.575 1.00 27.29 86 GLN A O 1
ATOM 709 N N . ILE A 1 101 ? -19.878 16.315 -25.032 1.00 27.00 87 ILE A N 1
ATOM 710 C CA . ILE A 1 101 ? -19.242 15.021 -25.282 1.00 26.87 87 ILE A CA 1
ATOM 711 C C . ILE A 1 101 ? -19.879 13.921 -24.435 1.00 26.75 87 ILE A C 1
ATOM 712 O O . ILE A 1 101 ? -20.248 12.866 -24.954 1.00 26.92 87 ILE A O 1
ATOM 717 N N . LYS A 1 102 ? -20.027 14.184 -23.141 1.00 26.79 88 LYS A N 1
ATOM 718 C CA . LYS A 1 102 ? -20.624 13.217 -22.224 1.00 26.97 88 LYS A CA 1
ATOM 719 C C . LYS A 1 102 ? -22.089 12.943 -22.560 1.00 27.38 88 LYS A C 1
ATOM 720 O O . LYS A 1 102 ? -22.530 11.797 -22.491 1.00 27.35 88 LYS A O 1
ATOM 726 N N . GLU A 1 103 ? -22.832 13.984 -22.931 1.00 28.04 89 GLU A N 1
ATOM 727 C CA . GLU A 1 103 ? -24.240 13.813 -23.319 1.00 28.85 89 GLU A CA 1
ATOM 728 C C . GLU A 1 103 ? -24.365 12.906 -24.542 1.00 28.83 89 GLU A C 1
ATOM 729 O O . GLU A 1 103 ? -25.164 11.969 -24.542 1.00 28.77 89 GLU A O 1
ATOM 735 N N . SER A 1 104 ? -23.560 13.177 -25.570 1.00 29.14 90 SER A N 1
ATOM 736 C CA . SER A 1 104 ? -23.530 12.349 -26.774 1.00 29.43 90 SER A CA 1
ATOM 737 C C . SER A 1 104 ? -23.169 10.896 -26.462 1.00 29.63 90 SER A C 1
ATOM 738 O O . SER A 1 104 ? -23.833 9.972 -26.926 1.00 29.64 90 SER A O 1
ATOM 741 N N . LEU A 1 105 ? -22.121 10.701 -25.666 1.00 29.87 91 LEU A N 1
ATOM 742 C CA . LEU A 1 105 ? -21.661 9.360 -25.320 1.00 30.25 91 LEU A CA 1
ATOM 743 C C . LEU A 1 105 ? -22.616 8.593 -24.403 1.00 30.66 91 LEU A C 1
ATOM 744 O O . LEU A 1 105 ? -22.685 7.365 -24.467 1.00 30.76 91 LEU A O 1
ATOM 749 N N . SER A 1 106 ? -23.354 9.318 -23.566 1.00 31.39 92 SER A N 1
ATOM 750 C CA . SER A 1 106 ? -24.251 8.701 -22.579 1.00 32.14 92 SER A CA 1
ATOM 751 C C . SER A 1 106 ? -25.478 8.017 -23.196 1.00 32.89 92 SER A C 1
ATOM 752 O O . SER A 1 106 ? -26.270 7.390 -22.485 1.00 32.92 92 SER A O 1
ATOM 755 N N . LYS A 1 107 ? -25.619 8.138 -24.514 1.00 33.71 93 LYS A N 1
ATOM 756 C CA . LYS A 1 107 ? -26.648 7.426 -25.269 1.00 34.68 93 LYS A CA 1
ATOM 757 C C . LYS A 1 107 ? -26.314 5.941 -25.332 1.00 35.12 93 LYS A C 1
ATOM 758 O O . LYS A 1 107 ? -27.155 5.117 -25.692 1.00 35.42 93 LYS A O 1
ATOM 764 N N . ASP A 1 108 ? -25.067 5.618 -25.001 1.00 35.48 94 ASP A N 1
ATOM 765 C CA . ASP A 1 108 ? -24.646 4.252 -24.762 1.00 35.76 94 ASP A CA 1
ATOM 766 C C . ASP A 1 108 ? -24.743 4.031 -23.256 1.00 35.73 94 ASP A C 1
ATOM 767 O O . ASP A 1 108 ? -24.135 4.776 -22.485 1.00 35.95 94 ASP A O 1
ATOM 772 N N . PRO A 1 109 ? -25.533 3.026 -22.826 1.00 35.64 95 PRO A N 1
ATOM 773 C CA . PRO A 1 109 ? -25.703 2.744 -21.397 1.00 35.51 95 PRO A CA 1
ATOM 774 C C . PRO A 1 109 ? -24.377 2.420 -20.704 1.00 35.35 95 PRO A C 1
ATOM 775 O O . PRO A 1 109 ? -24.166 2.823 -19.559 1.00 35.17 95 PRO A O 1
ATOM 779 N N . VAL A 1 110 ? -23.494 1.711 -21.405 1.00 35.19 96 VAL A N 1
ATOM 780 C CA . VAL A 1 110 ? -22.182 1.340 -20.867 1.00 35.00 96 VAL A CA 1
ATOM 781 C C . VAL A 1 110 ? -21.345 2.582 -20.528 1.00 34.77 96 VAL A C 1
ATOM 782 O O . VAL A 1 110 ? -20.759 2.668 -19.446 1.00 34.88 96 VAL A O 1
ATOM 786 N N . LEU A 1 111 ? -21.308 3.540 -21.452 1.00 34.71 97 LEU A N 1
ATOM 787 C CA . LEU A 1 111 ? -20.584 4.798 -21.240 1.00 34.66 97 LEU A CA 1
ATOM 788 C C . LEU A 1 111 ? -21.219 5.696 -20.187 1.00 34.48 97 LEU A C 1
ATOM 789 O O . LEU A 1 111 ? -20.507 6.322 -19.399 1.00 34.33 97 LEU A O 1
ATOM 794 N N . LYS A 1 112 ? -22.551 5.763 -20.181 1.00 34.17 98 LYS A N 1
ATOM 795 C CA . LYS A 1 112 ? -23.272 6.562 -19.192 1.00 33.82 98 LYS A CA 1
ATOM 796 C C . LYS A 1 112 ? -22.872 6.160 -17.773 1.00 33.62 98 LYS A C 1
ATOM 797 O O . LYS A 1 112 ? -22.645 7.022 -16.924 1.00 33.36 98 LYS A O 1
ATOM 803 N N . GLU A 1 113 ? -22.771 4.852 -17.536 1.00 33.39 99 GLU A N 1
ATOM 804 C CA . GLU A 1 113 ? -22.350 4.324 -16.246 1.00 33.23 99 GLU A CA 1
ATOM 805 C C . GLU A 1 113 ? -20.890 4.678 -15.951 1.00 32.99 99 GLU A C 1
ATOM 806 O O . GLU A 1 113 ? -20.563 5.098 -14.841 1.00 32.91 99 GLU A O 1
ATOM 812 N N . ALA A 1 114 ? -20.027 4.518 -16.951 1.00 32.60 100 ALA A N 1
ATOM 813 C CA . ALA A 1 114 ? -18.601 4.828 -16.806 1.00 32.27 100 ALA A CA 1
ATOM 814 C C . ALA A 1 114 ? -18.383 6.310 -16.516 1.00 31.89 100 ALA A C 1
ATOM 815 O O . ALA A 1 114 ? -17.555 6.671 -15.678 1.00 31.83 100 ALA A O 1
ATOM 817 N N . ILE A 1 115 ? -19.156 7.157 -17.195 1.00 31.59 101 ILE A N 1
ATOM 818 C CA . ILE A 1 115 ? -19.021 8.609 -17.091 1.00 31.12 101 ILE A CA 1
ATOM 819 C C . ILE A 1 115 ? -19.299 9.146 -15.684 1.00 31.23 101 ILE A C 1
ATOM 820 O O . ILE A 1 115 ? -18.662 10.115 -15.259 1.00 31.12 101 ILE A O 1
ATOM 825 N N . LYS A 1 116 ? -20.215 8.514 -14.949 1.00 31.08 102 LYS A N 1
ATOM 826 C CA . LYS A 1 116 ? -20.562 9.009 -13.610 1.00 31.22 102 LYS A CA 1
ATOM 827 C C . LYS A 1 116 ? -19.389 8.976 -12.619 1.00 30.87 102 LYS A C 1
ATOM 828 O O . LYS A 1 116 ? -19.370 9.742 -11.659 1.00 31.17 102 LYS A O 1
ATOM 834 N N . PHE A 1 117 ? -18.413 8.108 -12.877 1.00 30.40 103 PHE A N 1
ATOM 835 C CA . PHE A 1 117 ? -17.201 8.012 -12.055 1.00 30.07 103 PHE A CA 1
ATOM 836 C C . PHE A 1 117 ? -16.043 8.890 -12.552 1.00 29.58 103 PHE A C 1
ATOM 837 O O . PHE A 1 117 ? -15.083 9.118 -11.820 1.00 29.91 103 PHE A O 1
ATOM 845 N N . GLY A 1 118 ? -16.132 9.376 -13.787 1.00 28.73 104 GLY A N 1
ATOM 846 C CA . GLY A 1 118 ? -15.070 10.193 -14.366 1.00 27.89 104 GLY A CA 1
ATOM 847 C C . GLY A 1 118 ? -15.580 11.419 -15.101 1.00 27.38 104 GLY A C 1
ATOM 848 O O . GLY A 1 118 ? -15.130 11.719 -16.211 1.00 27.26 104 GLY A O 1
ATOM 849 N N . GLN A 1 119 ? -16.507 12.139 -14.472 1.00 26.55 105 GLN A N 1
ATOM 850 C CA . GLN A 1 119 ? -17.153 13.306 -15.092 1.00 25.85 105 GLN A CA 1
ATOM 851 C C . GLN A 1 119 ? -16.176 14.430 -15.433 1.00 24.73 105 GLN A C 1
ATOM 852 O O . GLN A 1 119 ? -16.415 15.214 -16.355 1.00 24.48 105 GLN A O 1
ATOM 858 N N . GLY A 1 120 ? -15.075 14.502 -14.692 1.00 23.69 106 GLY A N 1
ATOM 859 C CA . GLY A 1 120 ? -14.096 15.561 -14.886 1.00 22.12 106 GLY A CA 1
ATOM 860 C C . GLY A 1 120 ? -12.832 15.180 -15.647 1.00 21.20 106 GLY A C 1
ATOM 861 O O . GLY A 1 120 ? -11.820 15.870 -15.533 1.00 20.85 106 GLY A O 1
ATOM 862 N N . ILE A 1 121 ? -12.871 14.089 -16.412 1.00 20.40 107 ILE A N 1
ATOM 863 C CA . ILE A 1 121 ? -11.711 13.710 -17.228 1.00 19.73 107 ILE A CA 1
ATOM 864 C C . ILE A 1 121 ? -11.643 14.593 -18.473 1.00 19.32 107 ILE A C 1
ATOM 865 O O . ILE A 1 121 ? -12.605 14.673 -19.245 1.00 18.94 107 ILE A O 1
ATOM 870 N N . ARG A 1 122 ? -10.514 15.276 -18.643 1.00 18.59 108 ARG A N 1
ATOM 871 C CA . ARG A 1 122 ? -10.214 15.954 -19.896 1.00 18.04 108 ARG A CA 1
ATOM 872 C C . ARG A 1 122 ? -8.954 15.347 -20.484 1.00 17.81 108 ARG A C 1
ATOM 873 O O . ARG A 1 122 ? -8.073 14.881 -19.747 1.00 17.87 108 ARG A O 1
ATOM 881 N N . ILE A 1 123 ? -8.871 15.347 -21.808 1.00 17.10 109 ILE A N 1
ATOM 882 C CA . ILE A 1 123 ? -7.693 14.828 -22.490 1.00 16.90 109 ILE A CA 1
ATOM 883 C C . ILE A 1 123 ? -6.681 15.957 -22.650 1.00 16.27 109 ILE A C 1
ATOM 884 O O . ILE A 1 123 ? -6.919 16.918 -23.386 1.00 16.23 109 ILE A O 1
ATOM 889 N N . LEU A 1 124 ? -5.563 15.837 -21.939 1.00 15.59 110 LEU A N 1
ATOM 890 C CA . LEU A 1 124 ? -4.488 16.817 -22.005 1.00 15.24 110 LEU A CA 1
ATOM 891 C C . LEU A 1 124 ? -3.853 16.843 -23.400 1.00 15.31 110 LEU A C 1
ATOM 892 O O . LEU A 1 124 ? -3.765 15.814 -24.066 1.00 15.10 110 LEU A O 1
ATOM 897 N N . ARG A 1 125 ? -3.425 18.024 -23.836 1.00 15.27 111 ARG A N 1
ATOM 898 C CA . ARG A 1 125 ? -2.674 18.158 -25.081 1.00 15.87 111 ARG A CA 1
ATOM 899 C C . ARG A 1 125 ? -1.211 18.368 -24.711 1.00 15.70 111 ARG A C 1
ATOM 900 O O . ARG A 1 125 ? -0.774 19.483 -24.421 1.00 15.41 111 ARG A O 1
ATOM 908 N N . GLN A 1 126 ? -0.470 17.264 -24.687 1.00 16.06 112 GLN A N 1
ATOM 909 C CA . GLN A 1 126 ? 0.893 17.252 -24.157 1.00 15.74 112 GLN A CA 1
ATOM 910 C C . GLN A 1 126 ? 1.931 17.425 -25.268 1.00 15.92 112 GLN A C 1
ATOM 911 O O . GLN A 1 126 ? 1.636 17.232 -26.446 1.00 16.01 112 GLN A O 1
ATOM 917 N N . ASP A 1 127 ? 3.145 17.787 -24.875 1.00 16.12 113 ASP A N 1
ATOM 918 C CA . ASP A 1 127 ? 4.273 17.885 -25.798 1.00 16.52 113 ASP A CA 1
ATOM 919 C C . ASP A 1 127 ? 4.502 16.561 -26.527 1.00 16.73 113 ASP A C 1
ATOM 920 O O . ASP A 1 127 ? 4.486 15.501 -25.907 1.00 16.45 113 ASP A O 1
ATOM 925 N N . THR A 1 128 ? 4.740 16.648 -27.834 1.00 17.25 114 THR A N 1
ATOM 926 C CA . THR A 1 128 ? 4.937 15.477 -28.689 1.00 17.67 114 THR A CA 1
ATOM 927 C C . THR A 1 128 ? 6.138 14.621 -28.286 1.00 17.10 114 THR A C 1
ATOM 928 O O . THR A 1 128 ? 6.004 13.408 -28.124 1.00 16.77 114 THR A O 1
ATOM 932 N N . TRP A 1 129 ? 7.300 15.250 -28.122 1.00 16.94 115 TRP A N 1
ATOM 933 C CA . TRP A 1 129 ? 8.503 14.524 -27.728 1.00 16.72 115 TRP A CA 1
ATOM 934 C C . TRP A 1 129 ? 8.323 13.822 -26.387 1.00 16.35 115 TRP A C 1
ATOM 935 O O . TRP A 1 129 ? 8.598 12.625 -26.274 1.00 16.59 115 TRP A O 1
ATOM 946 N N . GLU A 1 130 ? 7.851 14.553 -25.380 1.00 15.95 116 GLU A N 1
ATOM 947 C CA . GLU A 1 130 ? 7.687 13.949 -24.054 1.00 15.70 116 GLU A CA 1
ATOM 948 C C . GLU A 1 130 ? 6.700 12.793 -24.074 1.00 14.92 116 GLU A C 1
ATOM 949 O O . GLU A 1 130 ? 6.968 11.751 -23.489 1.00 14.84 116 GLU A O 1
ATOM 955 N N . THR A 1 131 ? 5.576 12.977 -24.764 1.00 14.19 117 THR A N 1
ATOM 956 C CA . THR A 1 131 ? 4.576 11.921 -24.910 1.00 13.92 117 THR A CA 1
ATOM 957 C C . THR A 1 131 ? 5.193 10.694 -25.571 1.00 13.89 117 THR A C 1
ATOM 958 O O . THR A 1 131 ? 4.983 9.571 -25.117 1.00 13.89 117 THR A O 1
ATOM 962 N N . LEU A 1 132 ? 5.972 10.924 -26.627 1.00 14.33 118 LEU A N 1
ATOM 963 C CA . LEU A 1 132 ? 6.617 9.838 -27.359 1.00 14.52 118 LEU A CA 1
ATOM 964 C C . LEU A 1 132 ? 7.490 8.986 -26.448 1.00 14.57 118 LEU A C 1
ATOM 965 O O . LEU A 1 132 ? 7.303 7.769 -26.383 1.00 14.87 118 LEU A O 1
ATOM 970 N N . VAL A 1 133 ? 8.426 9.620 -25.739 1.00 15.03 119 VAL A N 1
ATOM 971 C CA . VAL A 1 133 ? 9.346 8.892 -24.873 1.00 14.91 119 VAL A CA 1
ATOM 972 C C . VAL A 1 133 ? 8.597 8.254 -23.698 1.00 15.07 119 VAL A C 1
ATOM 973 O O . VAL A 1 133 ? 8.870 7.112 -23.329 1.00 15.11 119 VAL A O 1
ATOM 977 N N . SER A 1 134 ? 7.643 8.990 -23.133 1.00 15.12 120 SER A N 1
ATOM 978 C CA . SER A 1 134 ? 6.871 8.494 -22.003 1.00 15.18 120 SER A CA 1
ATOM 979 C C . SER A 1 134 ? 6.182 7.178 -22.334 1.00 14.95 120 SER A C 1
ATOM 980 O O . SER A 1 134 ? 6.222 6.241 -21.543 1.00 14.96 120 SER A O 1
ATOM 983 N N . PHE A 1 135 ? 5.574 7.092 -23.514 1.00 15.39 121 PHE A N 1
ATOM 984 C CA . PHE A 1 135 ? 4.892 5.864 -23.877 1.00 15.68 121 PHE A CA 1
ATOM 985 C C . PHE A 1 135 ? 5.827 4.789 -24.423 1.00 16.16 121 PHE A C 1
ATOM 986 O O . PHE A 1 135 ? 5.526 3.599 -24.329 1.00 16.46 121 PHE A O 1
ATOM 994 N N . ILE A 1 136 ? 6.990 5.197 -24.928 1.00 16.64 122 ILE A N 1
ATOM 995 C CA . ILE A 1 136 ? 8.052 4.225 -25.182 1.00 17.12 122 ILE A CA 1
ATOM 996 C C . ILE A 1 136 ? 8.391 3.526 -23.864 1.00 17.20 122 ILE A C 1
ATOM 997 O O . ILE A 1 136 ? 8.448 2.295 -23.799 1.00 17.13 122 ILE A O 1
ATOM 1002 N N . VAL A 1 137 ? 8.573 4.322 -22.813 1.00 17.71 123 VAL A N 1
ATOM 1003 C CA . VAL A 1 137 ? 8.858 3.806 -21.474 1.00 18.33 123 VAL A CA 1
ATOM 1004 C C . VAL A 1 137 ? 7.733 2.886 -20.975 1.00 18.60 123 VAL A C 1
ATOM 1005 O O . VAL A 1 137 ? 7.991 1.900 -20.286 1.00 18.48 123 VAL A O 1
ATOM 1009 N N . SER A 1 138 ? 6.496 3.208 -21.351 1.00 19.26 124 SER A N 1
ATOM 1010 C CA . SER A 1 138 ? 5.312 2.513 -20.834 1.00 19.80 124 SER A CA 1
ATOM 1011 C C . SER A 1 138 ? 5.141 1.060 -21.294 1.00 20.26 124 SER A C 1
ATOM 1012 O O . SER A 1 138 ? 4.432 0.293 -20.642 1.00 20.28 124 SER A O 1
ATOM 1015 N N . GLN A 1 139 ? 5.767 0.681 -22.406 1.00 21.03 125 GLN A N 1
ATOM 1016 C CA . GLN A 1 139 ? 5.552 -0.663 -22.980 1.00 21.86 125 GLN A CA 1
ATOM 1017 C C . GLN A 1 139 ? 5.960 -1.777 -22.021 1.00 22.76 125 GLN A C 1
ATOM 1018 O O . GLN A 1 139 ? 7.025 -1.711 -21.396 1.00 22.60 125 GLN A O 1
ATOM 1024 N N . ASN A 1 140 ? 5.098 -2.787 -21.893 1.00 23.80 126 ASN A N 1
ATOM 1025 C CA . ASN A 1 140 ? 5.344 -3.928 -21.001 1.00 24.84 126 ASN A CA 1
ATOM 1026 C C . ASN A 1 140 ? 5.784 -3.497 -19.594 1.00 25.39 126 ASN A C 1
ATOM 1027 O O . ASN A 1 140 ? 6.664 -4.109 -18.991 1.00 25.66 126 ASN A O 1
ATOM 1032 N N . ASN A 1 141 ? 5.157 -2.440 -19.078 1.00 26.10 127 ASN A N 1
ATOM 1033 C CA . ASN A 1 141 ? 5.581 -1.809 -17.831 1.00 26.84 127 ASN A CA 1
ATOM 1034 C C . ASN A 1 141 ? 4.373 -1.399 -16.982 1.00 27.36 127 ASN A C 1
ATOM 1035 O O . ASN A 1 141 ? 3.304 -1.123 -17.522 1.00 27.80 127 ASN A O 1
ATOM 1040 N N . ARG A 1 142 ? 4.548 -1.351 -15.664 1.00 27.73 128 ARG A N 1
ATOM 1041 C CA . ARG A 1 142 ? 3.499 -0.885 -14.751 1.00 28.18 128 ARG A CA 1
ATOM 1042 C C . ARG A 1 142 ? 3.648 0.611 -14.482 1.00 28.03 128 ARG A C 1
ATOM 1043 O O . ARG A 1 142 ? 4.764 1.136 -14.477 1.00 27.51 128 ARG A O 1
ATOM 1051 N N . ILE A 1 143 ? 2.522 1.277 -14.230 1.00 27.90 129 ILE A N 1
ATOM 1052 C CA . ILE A 1 143 ? 2.478 2.731 -14.022 1.00 27.89 129 ILE A CA 1
ATOM 1053 C C . ILE A 1 143 ? 3.463 3.287 -12.975 1.00 27.74 129 ILE A C 1
ATOM 1054 O O . ILE A 1 143 ? 4.204 4.221 -13.284 1.00 27.49 129 ILE A O 1
ATOM 1059 N N . PRO A 1 144 ? 3.481 2.726 -11.744 1.00 27.83 130 PRO A N 1
ATOM 1060 C CA . PRO A 1 144 ? 4.436 3.246 -10.762 1.00 27.66 130 PRO A CA 1
ATOM 1061 C C . PRO A 1 144 ? 5.870 3.275 -11.286 1.00 27.19 130 PRO A C 1
ATOM 1062 O O . PRO A 1 144 ? 6.580 4.258 -11.065 1.00 27.20 130 PRO A O 1
ATOM 1066 N N . GLN A 1 145 ? 6.274 2.219 -11.990 1.00 26.59 131 GLN A N 1
ATOM 1067 C CA . GLN A 1 145 ? 7.620 2.129 -12.557 1.00 26.10 131 GLN A CA 1
ATOM 1068 C C . GLN A 1 145 ? 7.852 3.116 -13.706 1.00 25.47 131 GLN A C 1
ATOM 1069 O O . GLN A 1 145 ? 8.941 3.682 -13.822 1.00 25.25 131 GLN A O 1
ATOM 1075 N N . ILE A 1 146 ? 6.836 3.309 -14.549 1.00 24.71 132 ILE A N 1
ATOM 1076 C CA . ILE A 1 146 ? 6.913 4.276 -15.649 1.00 23.98 132 ILE A CA 1
ATOM 1077 C C . ILE A 1 146 ? 7.206 5.678 -15.101 1.00 23.77 132 ILE A C 1
ATOM 1078 O O . ILE A 1 146 ? 8.080 6.385 -15.614 1.00 23.21 132 ILE A O 1
ATOM 1083 N N . LYS A 1 147 ? 6.493 6.049 -14.039 1.00 23.36 133 LYS A N 1
ATOM 1084 C CA . LYS A 1 147 ? 6.668 7.352 -13.382 1.00 23.41 133 LYS A CA 1
ATOM 1085 C C . LYS A 1 147 ? 8.068 7.541 -12.798 1.00 23.13 133 LYS A C 1
ATOM 1086 O O . LYS A 1 147 ? 8.619 8.638 -12.849 1.00 22.86 133 LYS A O 1
ATOM 1092 N N . LYS A 1 148 ? 8.634 6.473 -12.243 1.00 22.98 134 LYS A N 1
ATOM 1093 C CA . LYS A 1 148 ? 9.972 6.527 -11.661 1.00 23.21 134 LYS A CA 1
ATOM 1094 C C . LYS A 1 148 ? 11.039 6.696 -12.737 1.00 22.54 134 LYS A C 1
ATOM 1095 O O . LYS A 1 148 ? 11.962 7.490 -12.575 1.00 22.61 134 LYS A O 1
ATOM 1101 N N . VAL A 1 149 ? 10.894 5.962 -13.837 1.00 22.01 135 VAL A N 1
ATOM 1102 C CA . VAL A 1 149 ? 11.811 6.059 -14.977 1.00 21.50 135 VAL A CA 1
ATOM 1103 C C . VAL A 1 149 ? 11.768 7.450 -15.619 1.00 21.43 135 VAL A C 1
ATOM 1104 O O . VAL A 1 149 ? 12.811 8.023 -15.941 1.00 21.23 135 VAL A O 1
ATOM 1108 N N . ILE A 1 150 ? 10.565 7.997 -15.787 1.00 21.18 136 ILE A N 1
ATOM 1109 C CA . ILE A 1 150 ? 10.403 9.327 -16.383 1.00 21.04 136 ILE A CA 1
ATOM 1110 C C . ILE A 1 150 ? 11.030 10.419 -15.500 1.00 21.45 136 ILE A C 1
ATOM 1111 O O . ILE A 1 150 ? 11.691 11.333 -16.011 1.00 21.54 136 ILE A O 1
ATOM 1116 N N . GLU A 1 151 ? 10.831 10.314 -14.186 1.00 21.48 137 GLU A N 1
ATOM 1117 C CA . GLU A 1 151 ? 11.451 11.242 -13.241 1.00 22.02 137 GLU A CA 1
ATOM 1118 C C . GLU A 1 151 ? 12.980 11.102 -13.221 1.00 22.02 137 GLU A C 1
ATOM 1119 O O . GLU A 1 151 ? 13.685 12.102 -13.077 1.00 21.84 137 GLU A O 1
ATOM 1125 N N . ASN A 1 152 ? 13.472 9.869 -13.371 1.00 22.27 138 ASN A N 1
ATOM 1126 C CA . ASN A 1 152 ? 14.909 9.589 -13.505 1.00 22.66 138 ASN A CA 1
ATOM 1127 C C . ASN A 1 152 ? 15.516 10.208 -14.762 1.00 22.85 138 ASN A C 1
ATOM 1128 O O . ASN A 1 152 ? 16.636 10.712 -14.727 1.00 22.62 138 ASN A O 1
ATOM 1133 N N . LEU A 1 153 ? 14.775 10.157 -15.870 1.00 22.78 139 LEU A N 1
ATOM 1134 C CA . LEU A 1 153 ? 15.211 10.784 -17.117 1.00 22.79 139 LEU A CA 1
ATOM 1135 C C . LEU A 1 153 ? 15.320 12.301 -16.966 1.00 23.10 139 LEU A C 1
ATOM 1136 O O . LEU A 1 153 ? 16.287 12.913 -17.441 1.00 23.09 139 LEU A O 1
ATOM 1141 N N . ALA A 1 154 ? 14.347 12.894 -16.279 1.00 23.39 140 ALA A N 1
ATOM 1142 C CA . ALA A 1 154 ? 14.343 14.331 -16.020 1.00 24.17 140 ALA A CA 1
ATOM 1143 C C . ALA A 1 154 ? 15.454 14.762 -15.052 1.00 24.72 140 ALA A C 1
ATOM 1144 O O . ALA A 1 154 ? 16.177 15.724 -15.326 1.00 24.73 140 ALA A O 1
ATOM 1146 N N . THR A 1 155 ? 15.596 14.045 -13.938 1.00 25.31 141 THR A N 1
ATOM 1147 C CA . THR A 1 155 ? 16.651 14.337 -12.959 1.00 26.30 141 THR A CA 1
ATOM 1148 C C . THR A 1 155 ? 18.046 14.173 -13.574 1.00 26.38 141 THR A C 1
ATOM 1149 O O . THR A 1 155 ? 18.887 15.065 -13.456 1.00 26.79 141 THR A O 1
ATOM 1153 N N . SER A 1 156 ? 18.275 13.043 -14.241 1.00 26.54 142 SER A N 1
ATOM 1154 C CA . SER A 1 156 ? 19.572 12.752 -14.851 1.00 26.48 142 SER A CA 1
ATOM 1155 C C . SER A 1 156 ? 19.933 13.659 -16.027 1.00 26.33 142 SER A C 1
ATOM 1156 O O . SER A 1 156 ? 21.079 14.085 -16.140 1.00 26.56 142 SER A O 1
ATOM 1159 N N . PHE A 1 157 ? 18.968 13.954 -16.896 1.00 25.86 143 PHE A N 1
ATOM 1160 C CA . PHE A 1 157 ? 19.281 14.574 -18.189 1.00 25.48 143 PHE A CA 1
ATOM 1161 C C . PHE A 1 157 ? 18.630 15.938 -18.442 1.00 25.44 143 PHE A C 1
ATOM 1162 O O . PHE A 1 157 ? 19.002 16.640 -19.384 1.00 24.88 143 PHE A O 1
ATOM 1170 N N . GLY A 1 158 ? 17.664 16.309 -17.609 1.00 25.37 144 GLY A N 1
ATOM 1171 C CA . GLY A 1 158 ? 16.917 17.547 -17.817 1.00 25.88 144 GLY A CA 1
ATOM 1172 C C . GLY A 1 158 ? 17.551 18.768 -17.178 1.00 26.42 144 GLY A C 1
ATOM 1173 O O . GLY A 1 158 ? 18.668 18.701 -16.662 1.00 26.29 144 GLY A O 1
ATOM 1174 N N . ASN A 1 159 ? 16.819 19.878 -17.214 1.00 27.01 145 ASN A N 1
ATOM 1175 C CA . ASN A 1 159 ? 17.284 21.159 -16.683 1.00 27.89 145 ASN A CA 1
ATOM 1176 C C . ASN A 1 159 ? 16.559 21.559 -15.399 1.00 28.62 145 ASN A C 1
ATOM 1177 O O . ASN A 1 159 ? 15.337 21.415 -15.310 1.00 28.48 145 ASN A O 1
ATOM 1182 N N . PRO A 1 160 ? 17.310 22.074 -14.403 1.00 29.59 146 PRO A N 1
ATOM 1183 C CA . PRO A 1 160 ? 16.743 22.513 -13.123 1.00 30.27 146 PRO A CA 1
ATOM 1184 C C . PRO A 1 160 ? 15.876 23.772 -13.237 1.00 31.23 146 PRO A C 1
ATOM 1185 O O . PRO A 1 160 ? 16.262 24.744 -13.892 1.00 31.62 146 PRO A O 1
ATOM 1189 N N . ILE A 1 161 ? 14.699 23.728 -12.618 1.00 31.91 147 ILE A N 1
ATOM 1190 C CA . ILE A 1 161 ? 13.824 24.892 -12.461 1.00 32.61 147 ILE A CA 1
ATOM 1191 C C . ILE A 1 161 ? 13.279 24.858 -11.033 1.00 33.41 147 ILE A C 1
ATOM 1192 O O . ILE A 1 161 ? 13.098 23.778 -10.463 1.00 33.44 147 ILE A O 1
ATOM 1197 N N . GLU A 1 162 ? 13.034 26.026 -10.445 1.00 34.36 148 GLU A N 1
ATOM 1198 C CA . GLU A 1 162 ? 12.658 26.069 -9.033 1.00 35.23 148 GLU A CA 1
ATOM 1199 C C . GLU A 1 162 ? 11.304 26.698 -8.742 1.00 35.36 148 GLU A C 1
ATOM 1200 O O . GLU A 1 162 ? 10.887 27.662 -9.389 1.00 35.39 148 GLU A O 1
ATOM 1206 N N . TYR A 1 163 ? 10.625 26.117 -7.760 1.00 35.72 149 TYR A N 1
ATOM 1207 C CA . TYR A 1 163 ? 9.316 26.564 -7.329 1.00 35.98 149 TYR A CA 1
ATOM 1208 C C . TYR A 1 163 ? 9.177 26.270 -5.845 1.00 35.97 149 TYR A C 1
ATOM 1209 O O . TYR A 1 163 ? 9.319 25.121 -5.415 1.00 35.87 149 TYR A O 1
ATOM 1218 N N . LYS A 1 164 ? 8.915 27.326 -5.076 1.00 36.19 150 LYS A N 1
ATOM 1219 C CA . LYS A 1 164 ? 8.819 27.264 -3.610 1.00 36.38 150 LYS A CA 1
ATOM 1220 C C . LYS A 1 164 ? 10.011 26.558 -2.945 1.00 36.32 150 LYS A C 1
ATOM 1221 O O . LYS A 1 164 ? 9.840 25.719 -2.056 1.00 36.54 150 LYS A O 1
ATOM 1227 N N . GLY A 1 165 ? 11.216 26.898 -3.401 1.00 36.26 151 GLY A N 1
ATOM 1228 C CA . GLY A 1 165 ? 12.453 26.400 -2.798 1.00 36.00 151 GLY A CA 1
ATOM 1229 C C . GLY A 1 165 ? 12.889 25.007 -3.222 1.00 35.87 151 GLY A C 1
ATOM 1230 O O . GLY A 1 165 ? 13.987 24.565 -2.868 1.00 36.11 151 GLY A O 1
ATOM 1231 N N . LYS A 1 166 ? 12.039 24.318 -3.982 1.00 35.20 152 LYS A N 1
ATOM 1232 C CA . LYS A 1 166 ? 12.329 22.958 -4.435 1.00 34.55 152 LYS A CA 1
ATOM 1233 C C 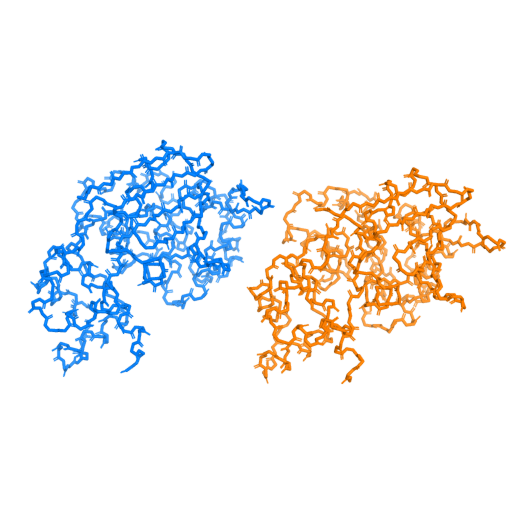. LYS A 1 166 ? 12.729 22.942 -5.912 1.00 33.84 152 LYS A C 1
ATOM 1234 O O . LYS A 1 166 ? 12.145 23.652 -6.729 1.00 33.77 152 LYS A O 1
ATOM 1240 N N . ILE A 1 167 ? 13.727 22.126 -6.238 1.00 32.97 153 ILE A N 1
ATOM 1241 C CA . ILE A 1 167 ? 14.224 22.014 -7.604 1.00 32.25 153 ILE A CA 1
ATOM 1242 C C . ILE A 1 167 ? 13.481 20.914 -8.363 1.00 31.46 153 ILE A C 1
ATOM 1243 O O . ILE A 1 167 ? 13.437 19.763 -7.932 1.00 31.23 153 ILE A O 1
ATOM 1248 N N . TYR A 1 168 ? 12.891 21.302 -9.489 1.00 30.50 154 TYR A N 1
ATOM 1249 C CA . TYR A 1 168 ? 12.239 20.374 -10.406 1.00 29.56 154 TYR A CA 1
ATOM 1250 C C . TYR A 1 168 ? 13.072 20.297 -11.679 1.00 28.80 154 TYR A C 1
ATOM 1251 O O . TYR A 1 168 ? 13.898 21.174 -11.932 1.00 28.36 154 TYR A O 1
ATOM 1260 N N . TYR A 1 169 ? 12.864 19.246 -12.468 1.00 27.94 155 TYR A N 1
ATOM 1261 C CA . TYR A 1 169 ? 13.657 19.033 -13.680 1.00 27.09 155 TYR A CA 1
ATOM 1262 C C . TYR A 1 169 ? 12.792 18.883 -14.923 1.00 26.24 155 TYR A C 1
ATOM 1263 O O . TYR A 1 169 ? 11.838 18.092 -14.940 1.00 25.76 155 TYR A O 1
ATOM 1272 N N . THR A 1 170 ? 13.135 19.651 -15.958 1.00 25.10 156 THR A N 1
ATOM 1273 C CA . THR A 1 170 ? 12.469 19.560 -17.256 1.00 24.07 156 THR A CA 1
ATOM 1274 C C . THR A 1 170 ? 12.696 18.176 -17.858 1.00 23.32 156 THR A C 1
ATOM 1275 O O . THR A 1 170 ? 13.666 17.491 -17.518 1.00 22.65 156 THR A O 1
ATOM 1279 N N . PHE A 1 171 ? 11.781 17.752 -18.727 1.00 22.84 157 PHE A N 1
ATOM 1280 C CA . PHE A 1 171 ? 11.976 16.518 -19.468 1.00 22.17 157 PHE A CA 1
ATOM 1281 C C . PHE A 1 171 ? 13.047 16.750 -20.535 1.00 22.29 157 PHE A C 1
ATOM 1282 O O . PHE A 1 171 ? 12.975 17.735 -21.259 1.00 21.85 157 PHE A O 1
ATOM 1290 N N . PRO A 1 172 ? 14.038 15.843 -20.630 1.00 22.59 158 PRO A N 1
ATOM 1291 C CA . PRO A 1 172 ? 15.163 16.033 -21.555 1.00 23.11 158 PRO A CA 1
ATOM 1292 C C . PRO A 1 172 ? 14.762 16.012 -23.032 1.00 23.49 158 PRO A C 1
ATOM 1293 O O . PRO A 1 172 ? 14.049 15.107 -23.471 1.00 23.49 158 PRO A O 1
ATOM 1297 N N . LYS A 1 173 ? 15.225 17.013 -23.775 1.00 24.01 159 LYS A N 1
ATOM 1298 C CA . LYS A 1 173 ? 15.022 17.094 -25.224 1.00 24.52 159 LYS A CA 1
ATOM 1299 C C . LYS A 1 173 ? 15.960 16.121 -25.951 1.00 24.56 159 LYS A C 1
ATOM 1300 O O . LYS A 1 173 ? 16.936 15.649 -25.359 1.00 24.42 159 LYS A O 1
ATOM 1306 N N . PRO A 1 174 ? 15.676 15.812 -27.235 1.00 24.80 160 PRO A N 1
ATOM 1307 C CA . PRO A 1 174 ? 16.561 14.904 -27.981 1.00 25.23 160 PRO A CA 1
ATOM 1308 C C . PRO A 1 174 ? 18.021 15.364 -27.948 1.00 25.55 160 PRO A C 1
ATOM 1309 O O . PRO A 1 174 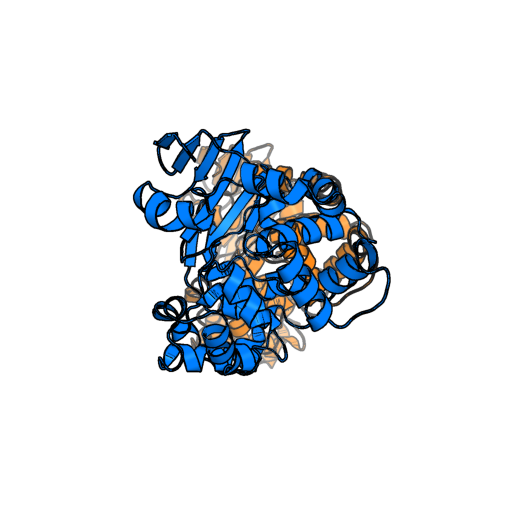? 18.918 14.541 -27.782 1.00 25.68 160 PRO A O 1
ATOM 1313 N N . GLU A 1 175 ? 18.242 16.673 -28.060 1.00 26.32 161 GLU A N 1
ATOM 1314 C CA . GLU A 1 175 ? 19.598 17.242 -28.042 1.00 27.07 161 GLU A CA 1
ATOM 1315 C C . GLU A 1 175 ? 20.299 17.073 -26.692 1.00 27.44 161 GLU A C 1
ATOM 1316 O O . GLU A 1 175 ? 21.526 17.156 -26.609 1.00 27.66 161 GLU A O 1
ATOM 1322 N N . GLU A 1 176 ? 19.516 16.833 -25.644 1.00 27.69 162 GLU A N 1
ATOM 1323 C CA . GLU A 1 176 ? 20.050 16.610 -24.300 1.00 28.10 162 GLU A CA 1
ATOM 1324 C C . GLU A 1 176 ? 20.215 15.118 -23.984 1.00 28.48 162 GLU A C 1
ATOM 1325 O O . GLU A 1 176 ? 20.562 14.748 -22.855 1.00 28.97 162 GLU A O 1
ATOM 1331 N N . LEU A 1 177 ? 19.983 14.268 -24.983 1.00 28.96 163 LEU A N 1
ATOM 1332 C CA . LEU A 1 177 ? 20.107 12.816 -24.813 1.00 29.24 163 LEU A CA 1
ATOM 1333 C C . LEU A 1 177 ? 21.149 12.149 -25.715 1.00 29.79 163 LEU A C 1
ATOM 1334 O O . LEU A 1 177 ? 21.735 11.130 -25.336 1.00 30.13 163 LEU A O 1
ATOM 1339 N N . VAL A 1 178 ? 21.376 12.722 -26.895 1.00 30.31 164 VAL A N 1
ATOM 1340 C CA . VAL A 1 178 ? 22.214 12.093 -27.937 1.00 30.89 164 VAL A CA 1
ATOM 1341 C C . VAL A 1 178 ? 23.693 11.833 -27.584 1.00 31.65 164 VAL A C 1
ATOM 1342 O O . VAL A 1 178 ? 24.309 10.921 -28.147 1.00 31.72 164 VAL A O 1
ATOM 1346 N N . MET A 1 179 ? 24.251 12.621 -26.664 1.00 32.17 165 MET A N 1
ATOM 1347 C CA A MET A 1 179 ? 25.664 12.471 -26.298 0.50 32.79 165 MET A CA 1
ATOM 1348 C CA B MET A 1 179 ? 25.661 12.492 -26.270 0.50 32.72 165 MET A CA 1
ATOM 1349 C C . MET A 1 179 ? 25.903 11.307 -25.334 1.00 32.98 165 MET A C 1
ATOM 1350 O O . MET A 1 179 ? 27.052 10.957 -25.039 1.00 33.22 165 MET A O 1
ATOM 1359 N N . TYR A 1 180 ? 24.823 10.694 -24.856 1.00 33.25 166 TYR A N 1
ATOM 1360 C CA . TYR A 1 180 ? 24.951 9.568 -23.939 1.00 33.43 166 TYR A CA 1
ATOM 1361 C C . TYR A 1 180 ? 24.797 8.225 -24.639 1.00 33.50 166 TYR A C 1
ATOM 1362 O O . TYR A 1 180 ? 24.056 8.096 -25.610 1.00 33.38 166 TYR A O 1
ATOM 1371 N N . ASP A 1 181 ? 25.524 7.234 -24.135 1.00 33.65 167 ASP A N 1
ATOM 1372 C CA . ASP A 1 181 ? 25.432 5.859 -24.614 1.00 33.90 167 ASP A CA 1
ATOM 1373 C C . ASP A 1 181 ? 24.202 5.182 -24.025 1.00 33.67 167 ASP A C 1
ATOM 1374 O O . ASP A 1 181 ? 23.654 5.653 -23.025 1.00 33.71 167 ASP A O 1
ATOM 1379 N N . VAL A 1 182 ? 23.789 4.069 -24.631 1.00 33.56 168 VAL A N 1
ATOM 1380 C CA . VAL A 1 182 ? 22.639 3.298 -24.142 1.00 33.58 168 VAL A CA 1
ATOM 1381 C C . VAL A 1 182 ? 22.708 2.962 -22.657 1.00 33.43 168 VAL A C 1
ATOM 1382 O O . VAL A 1 182 ? 21.705 3.075 -21.952 1.00 33.20 168 VAL A O 1
ATOM 1386 N N . GLU A 1 183 ? 23.889 2.556 -22.189 1.00 33.24 169 GLU A N 1
ATOM 1387 C CA . GLU A 1 183 ? 24.065 2.144 -20.796 1.00 33.25 169 GLU A CA 1
ATOM 1388 C C . GLU A 1 183 ? 23.850 3.292 -19.807 1.00 32.95 169 GLU A C 1
ATOM 1389 O O . GLU A 1 183 ? 23.317 3.083 -18.709 1.00 32.74 169 GLU A O 1
ATOM 1395 N N . THR A 1 184 ? 24.261 4.498 -20.201 1.00 32.56 170 THR A N 1
ATOM 1396 C CA . THR A 1 184 ? 23.991 5.706 -19.420 1.00 32.46 170 THR A CA 1
ATOM 1397 C C . THR A 1 184 ? 22.482 5.967 -19.327 1.00 32.08 170 THR A C 1
ATOM 1398 O O . THR A 1 184 ? 21.967 6.267 -18.249 1.00 32.04 170 THR A O 1
ATOM 1402 N N . ILE A 1 185 ? 21.785 5.838 -20.456 1.00 31.80 171 ILE A N 1
ATOM 1403 C CA . ILE A 1 185 ? 20.326 5.986 -20.494 1.00 31.27 171 ILE A CA 1
ATOM 1404 C C . ILE A 1 185 ? 19.659 4.914 -19.632 1.00 31.16 171 ILE A C 1
ATOM 1405 O O . ILE A 1 185 ? 18.698 5.198 -18.918 1.00 31.16 171 ILE A O 1
ATOM 1410 N N . ALA A 1 186 ? 20.202 3.699 -19.688 1.00 30.86 172 ALA A N 1
ATOM 1411 C CA . ALA A 1 186 ? 19.690 2.553 -18.932 1.00 30.75 172 ALA A CA 1
ATOM 1412 C C . ALA A 1 186 ? 19.752 2.714 -17.408 1.00 30.46 172 ALA A C 1
ATOM 1413 O O . ALA A 1 186 ? 19.061 1.999 -16.680 1.00 30.68 172 ALA A O 1
ATOM 1415 N N . LYS A 1 187 ? 20.567 3.653 -16.931 1.00 30.18 173 LYS A N 1
ATOM 1416 C CA . LYS A 1 187 ? 20.678 3.934 -15.494 1.00 29.82 173 LYS A CA 1
ATOM 1417 C C . LYS A 1 187 ? 19.381 4.494 -14.905 1.00 29.06 173 LYS A C 1
ATOM 1418 O O . LYS A 1 187 ? 19.197 4.505 -13.685 1.00 29.11 173 LYS A O 1
ATOM 1424 N N . THR A 1 188 ? 18.489 4.955 -15.779 1.00 28.19 174 THR A N 1
ATOM 1425 C CA . THR A 1 188 ? 17.172 5.459 -15.380 1.00 27.14 174 THR A CA 1
ATOM 1426 C C . THR A 1 188 ? 16.218 4.325 -14.978 1.00 26.90 174 THR A C 1
ATOM 1427 O O . THR A 1 188 ? 15.090 4.580 -14.533 1.00 26.54 174 THR A O 1
ATOM 1431 N N . ARG A 1 189 ? 16.688 3.086 -15.144 1.00 26.39 175 ARG A N 1
ATOM 1432 C CA . ARG A 1 189 ? 15.949 1.857 -14.805 1.00 26.35 175 ARG A CA 1
ATOM 1433 C C . ARG A 1 189 ? 14.914 1.468 -15.872 1.00 25.86 175 ARG A C 1
ATOM 1434 O O . ARG A 1 189 ? 13.996 0.684 -15.604 1.00 25.81 175 ARG A O 1
ATOM 1442 N N . CYS A 1 190 ? 15.086 2.003 -17.080 1.00 25.03 176 CYS A N 1
ATOM 1443 C CA . CYS A 1 190 ? 14.182 1.737 -18.204 1.00 24.38 176 CYS A CA 1
ATOM 1444 C C . CYS A 1 190 ? 14.411 0.387 -18.890 1.00 24.09 176 CYS A C 1
ATOM 1445 O O . CYS A 1 190 ? 13.649 0.012 -19.775 1.00 23.96 176 CYS A O 1
ATOM 1448 N N . GLY A 1 191 ? 15.463 -0.331 -18.493 1.00 23.76 177 GLY A N 1
ATOM 1449 C CA . GLY A 1 191 ? 15.724 -1.684 -19.004 1.00 23.17 177 GLY A CA 1
ATOM 1450 C C . GLY A 1 191 ? 15.982 -1.755 -20.498 1.00 22.75 177 GLY A C 1
ATOM 1451 O O . GLY A 1 191 ? 16.647 -0.884 -21.059 1.00 22.45 177 GLY A O 1
ATOM 1452 N N . PHE A 1 192 ? 15.438 -2.787 -21.146 1.00 22.42 178 PHE A N 1
ATOM 1453 C CA . PHE A 1 192 ? 15.600 -2.982 -22.599 1.00 22.21 178 PHE A CA 1
ATOM 1454 C C . PHE A 1 192 ? 15.070 -1.816 -23.458 1.00 21.98 178 PHE A C 1
ATOM 1455 O O . PHE A 1 192 ? 15.335 -1.753 -24.659 1.00 22.17 178 PHE A O 1
ATOM 1463 N N . ARG A 1 193 ? 14.326 -0.903 -22.836 1.00 21.22 179 ARG A N 1
ATOM 1464 C CA . ARG A 1 193 ? 13.773 0.252 -23.538 1.00 20.75 179 ARG A CA 1
ATOM 1465 C C . ARG A 1 193 ? 14.811 1.352 -23.794 1.00 20.80 179 ARG A C 1
ATOM 1466 O O . ARG A 1 193 ? 14.555 2.269 -24.572 1.00 20.48 179 ARG A O 1
ATOM 1474 N N . ALA A 1 194 ? 15.981 1.249 -23.158 1.00 20.70 180 ALA A N 1
ATOM 1475 C CA . ALA A 1 194 ? 17.064 2.218 -23.369 1.00 20.82 180 ALA A CA 1
ATOM 1476 C C . ALA A 1 194 ? 17.410 2.413 -24.849 1.00 20.80 180 ALA A C 1
ATOM 1477 O O . ALA A 1 194 ? 17.520 3.547 -25.311 1.00 20.88 180 ALA A O 1
ATOM 1479 N N . LYS A 1 195 ? 17.539 1.316 -25.592 1.00 20.90 181 LYS A N 1
ATOM 1480 C CA . LYS A 1 195 ? 17.842 1.392 -27.027 1.00 21.28 181 LYS A CA 1
ATOM 1481 C C . LYS A 1 195 ? 16.722 2.060 -27.831 1.00 20.84 181 LYS A C 1
ATOM 1482 O O . LYS A 1 195 ? 16.973 2.647 -28.882 1.00 20.52 181 LYS A O 1
ATOM 1488 N N . TYR A 1 196 ? 15.495 1.966 -27.324 1.00 20.40 182 TYR A N 1
ATOM 1489 C CA . TYR A 1 196 ? 14.355 2.605 -27.961 1.00 20.38 182 TYR A CA 1
ATOM 1490 C C . TYR A 1 196 ? 14.403 4.118 -27.765 1.00 20.21 182 TYR A C 1
ATOM 1491 O O . TYR A 1 196 ? 14.183 4.875 -28.708 1.00 20.32 182 TYR A O 1
ATOM 1500 N N . ILE A 1 197 ? 14.694 4.547 -26.537 1.00 20.22 183 ILE A N 1
ATOM 1501 C CA . ILE A 1 197 ? 14.895 5.961 -26.239 1.00 20.13 183 ILE A CA 1
ATOM 1502 C C . ILE A 1 197 ? 16.079 6.506 -27.046 1.00 20.52 183 ILE A C 1
ATOM 1503 O O . ILE A 1 197 ? 15.987 7.588 -27.622 1.00 19.98 183 ILE A O 1
ATOM 1508 N N . PHE A 1 198 ? 17.167 5.735 -27.097 1.00 20.83 184 PHE A N 1
ATOM 1509 C CA . PHE A 1 198 ? 18.360 6.089 -27.887 1.00 21.46 184 PHE A CA 1
ATOM 1510 C C . PHE A 1 198 ? 18.000 6.357 -29.355 1.00 21.13 184 PHE A C 1
ATOM 1511 O O . PHE A 1 198 ? 18.369 7.390 -29.911 1.00 21.35 184 PHE A O 1
ATOM 1519 N N . ASP A 1 199 ? 17.274 5.423 -29.965 1.00 21.02 185 ASP A N 1
ATOM 1520 C CA . ASP A 1 199 ? 16.866 5.523 -31.367 1.00 20.60 185 ASP A CA 1
ATOM 1521 C C . ASP A 1 199 ? 15.938 6.711 -31.619 1.00 19.99 185 ASP A C 1
ATOM 1522 O O . ASP A 1 199 ? 16.104 7.433 -32.608 1.00 19.23 185 ASP A O 1
ATOM 1527 N N . ALA A 1 200 ? 14.978 6.914 -30.714 1.00 19.35 186 ALA A N 1
ATOM 1528 C CA . ALA A 1 200 ? 14.037 8.026 -30.812 1.00 19.15 186 ALA A CA 1
ATOM 1529 C C . ALA A 1 200 ? 14.766 9.366 -30.774 1.00 18.85 186 ALA A C 1
ATOM 1530 O O . ALA A 1 200 ? 14.478 10.250 -31.572 1.00 18.62 186 ALA A O 1
ATOM 1532 N N . ALA A 1 201 ? 15.718 9.496 -29.849 1.00 18.88 187 ALA A N 1
ATOM 1533 C CA . ALA A 1 201 ? 16.495 10.719 -29.707 1.00 19.21 187 ALA A CA 1
ATOM 1534 C C . ALA A 1 201 ? 17.298 10.995 -30.977 1.00 19.61 187 ALA A C 1
ATOM 1535 O O . ALA A 1 201 ? 17.302 12.117 -31.478 1.00 19.74 187 ALA A O 1
ATOM 1537 N N . SER A 1 202 ? 17.939 9.953 -31.500 1.00 20.12 188 SER A N 1
ATOM 1538 C CA . SER A 1 202 ? 18.765 10.046 -32.706 1.00 21.09 188 SER A CA 1
ATOM 1539 C C . SER A 1 202 ? 17.973 10.489 -33.936 1.00 21.27 188 SER A C 1
ATOM 1540 O O . SER A 1 202 ? 18.411 11.374 -34.674 1.00 21.10 188 SER A O 1
ATOM 1543 N N . LYS A 1 203 ? 16.812 9.870 -34.148 1.00 21.45 189 LYS A N 1
ATOM 1544 C CA . LYS A 1 203 ? 15.994 10.141 -35.327 1.00 21.87 189 LYS A CA 1
ATOM 1545 C C . LYS A 1 203 ? 15.348 11.520 -35.307 1.00 21.99 189 LYS A C 1
ATOM 1546 O O . LYS A 1 203 ? 15.194 12.152 -36.357 1.00 22.26 189 LYS A O 1
ATOM 1552 N N . VAL A 1 204 ? 14.974 11.990 -34.119 1.00 21.88 190 VAL A N 1
ATOM 1553 C CA . VAL A 1 204 ? 14.419 13.335 -33.982 1.00 21.80 190 VAL A CA 1
ATOM 1554 C C . VAL A 1 204 ? 15.526 14.391 -34.087 1.00 22.10 190 VAL A C 1
ATOM 1555 O O . VAL A 1 204 ? 15.366 15.396 -34.788 1.00 21.87 190 VAL A O 1
ATOM 1559 N N . PHE A 1 205 ? 16.651 14.140 -33.415 1.00 22.34 191 PHE A N 1
ATOM 1560 C CA . PHE A 1 205 ? 17.783 15.075 -33.382 1.00 22.72 191 PHE A CA 1
ATOM 1561 C C . PHE A 1 205 ? 18.328 15.373 -34.787 1.00 22.90 191 PHE A C 1
ATOM 1562 O O . PHE A 1 205 ? 18.688 16.514 -35.102 1.00 22.53 191 PHE A O 1
ATOM 1570 N N . SER A 1 206 ? 18.372 14.338 -35.619 1.00 22.74 192 SER A N 1
ATOM 1571 C CA . SER A 1 206 ? 18.888 14.458 -36.980 1.00 23.12 192 SER A CA 1
ATOM 1572 C C . SER A 1 206 ? 17.883 15.127 -37.914 1.00 23.28 192 SER A C 1
ATOM 1573 O O . SER A 1 206 ? 18.230 15.507 -39.034 1.00 23.25 192 SER A O 1
ATOM 1576 N N . GLY A 1 207 ? 16.639 15.264 -37.454 1.00 23.36 193 GLY A N 1
ATOM 1577 C CA . GLY A 1 207 ? 15.578 15.859 -38.266 1.00 23.52 193 GLY A CA 1
ATOM 1578 C C . GLY A 1 207 ? 14.909 14.868 -39.205 1.00 23.79 193 GLY A C 1
ATOM 1579 O O . GLY A 1 207 ? 14.047 15.248 -40.010 1.00 23.64 193 GLY A O 1
ATOM 1580 N N . GLU A 1 208 ? 15.303 13.599 -39.103 1.00 23.88 194 GLU A N 1
ATOM 1581 C CA . GLU A 1 208 ? 14.682 12.511 -39.865 1.00 24.49 194 GLU A CA 1
ATOM 1582 C C . GLU A 1 208 ? 13.181 12.383 -39.563 1.00 24.58 194 GLU A C 1
ATOM 1583 O O . GLU A 1 208 ? 12.372 12.120 -40.455 1.00 24.43 194 GLU A O 1
ATOM 1589 N N . ILE A 1 209 ? 12.830 12.552 -38.293 1.00 24.70 195 ILE A N 1
ATOM 1590 C CA . ILE A 1 209 ? 11.435 12.665 -37.884 1.00 24.76 195 ILE A CA 1
ATOM 1591 C C . ILE A 1 209 ? 11.241 14.084 -37.355 1.00 25.02 195 ILE A C 1
ATOM 1592 O O . ILE A 1 209 ? 11.907 14.496 -36.403 1.00 25.11 195 ILE A O 1
ATOM 1597 N N . ASN A 1 210 ? 10.358 14.831 -38.011 1.00 25.53 196 ASN A N 1
ATOM 1598 C CA . ASN A 1 210 ? 10.064 16.208 -37.636 1.00 26.31 196 ASN A CA 1
ATOM 1599 C C . ASN A 1 210 ? 8.762 16.258 -36.841 1.00 26.55 196 ASN A C 1
ATOM 1600 O O . ASN A 1 210 ? 7.674 16.051 -37.386 1.00 26.47 196 ASN A O 1
ATOM 1605 N N . LEU A 1 211 ? 8.886 16.524 -35.547 1.00 26.91 197 LEU A N 1
ATOM 1606 C CA . LEU A 1 211 ? 7.731 16.484 -34.652 1.00 27.32 197 LEU A CA 1
ATOM 1607 C C . LEU A 1 211 ? 6.815 17.696 -34.800 1.00 28.09 197 LEU A C 1
ATOM 1608 O O . LEU A 1 211 ? 5.610 17.583 -34.587 1.00 27.96 197 LEU A O 1
ATOM 1613 N N . LEU A 1 212 ? 7.383 18.841 -35.176 1.00 29.04 198 LEU A N 1
ATOM 1614 C CA . LEU A 1 212 ? 6.605 20.069 -35.376 1.00 30.43 198 LEU A CA 1
ATOM 1615 C C . LEU A 1 212 ? 5.664 20.008 -36.579 1.00 31.07 198 LEU A C 1
ATOM 1616 O O . LEU A 1 212 ? 4.608 20.643 -36.579 1.00 31.31 198 LEU A O 1
ATOM 1621 N N . LYS A 1 213 ? 6.052 19.247 -37.600 1.00 31.77 199 LYS A N 1
ATOM 1622 C CA . LYS A 1 213 ? 5.297 19.186 -38.850 1.00 32.31 199 LYS A CA 1
ATOM 1623 C C . LYS A 1 213 ? 4.424 17.941 -38.914 1.00 32.34 199 LYS A C 1
ATOM 1624 O O . LYS A 1 213 ? 3.669 17.752 -39.864 1.00 32.09 199 LYS A O 1
ATOM 1630 N N . LEU A 1 214 ? 4.526 17.104 -37.885 1.00 32.48 200 LEU A N 1
ATOM 1631 C CA . LEU A 1 214 ? 3.802 15.838 -37.818 1.00 32.57 200 LEU A CA 1
ATOM 1632 C C . LEU A 1 214 ? 2.287 15.989 -38.029 1.00 32.84 200 LEU A C 1
ATOM 1633 O O . LEU A 1 214 ? 1.675 15.172 -38.712 1.00 32.68 200 LEU A O 1
ATOM 1638 N N . HIS A 1 215 ? 1.705 17.049 -37.465 1.00 33.29 201 HIS A N 1
ATOM 1639 C CA . HIS A 1 215 ? 0.262 17.311 -37.552 1.00 34.06 201 HIS A CA 1
ATOM 1640 C C . HIS A 1 215 ? -0.247 17.569 -38.977 1.00 34.24 201 HIS A C 1
ATOM 1641 O O . HIS A 1 215 ? -1.446 17.455 -39.237 1.00 34.42 201 HIS A O 1
ATOM 1648 N N . GLU A 1 216 ? 0.661 17.928 -39.884 1.00 34.40 202 GLU A N 1
ATOM 1649 C CA . GLU A 1 216 ? 0.319 18.160 -41.291 1.00 34.80 202 GLU A CA 1
ATOM 1650 C C . GLU A 1 216 ? -0.043 16.868 -42.031 1.00 34.48 202 GLU A C 1
ATOM 1651 O O . GLU A 1 216 ? -0.617 16.910 -43.120 1.00 34.67 202 GLU A O 1
ATOM 1657 N N . TYR A 1 217 ? 0.298 15.726 -41.437 1.00 34.03 203 TYR A N 1
ATOM 1658 C CA . TYR A 1 217 ? 0.062 14.428 -42.060 1.00 33.55 203 TYR A CA 1
ATOM 1659 C C . TYR A 1 217 ? -1.243 13.792 -41.585 1.00 33.23 203 TYR A C 1
ATOM 1660 O O . TYR A 1 217 ? -1.785 14.170 -40.545 1.00 33.16 203 TYR A O 1
ATOM 1669 N N . SER A 1 218 ? -1.744 12.829 -42.355 1.00 32.66 204 SER A N 1
ATOM 1670 C CA . SER A 1 218 ? -2.901 12.043 -41.936 1.00 32.33 204 SER A CA 1
ATOM 1671 C C . SER A 1 218 ? -2.499 11.138 -40.771 1.00 32.09 204 SER A C 1
ATOM 1672 O O . SER A 1 218 ? -1.308 10.903 -40.545 1.00 32.09 204 SER A O 1
ATOM 1675 N N . THR A 1 219 ? -3.492 10.628 -40.048 1.00 31.44 205 THR A N 1
ATOM 1676 C CA . THR A 1 219 ? -3.258 9.761 -38.892 1.00 30.97 205 THR A CA 1
ATOM 1677 C C . THR A 1 219 ? -2.477 8.493 -39.258 1.00 30.68 205 THR A C 1
ATOM 1678 O O . THR A 1 219 ? -1.568 8.082 -38.520 1.00 30.27 205 THR A O 1
ATOM 1682 N N . SER A 1 220 ? -2.822 7.890 -40.396 1.00 30.16 206 SER A N 1
ATOM 1683 C CA . SER A 1 220 ? -2.093 6.727 -40.914 1.00 29.90 206 SER A CA 1
ATOM 1684 C C . SER A 1 220 ? -0.635 7.069 -41.231 1.00 29.40 206 SER A C 1
ATOM 1685 O O . SER A 1 220 ? 0.266 6.285 -40.927 1.00 29.44 206 SER A O 1
ATOM 1688 N N . GLU A 1 221 ? -0.414 8.239 -41.829 1.00 28.82 207 GLU A N 1
ATOM 1689 C CA . GLU A 1 221 ? 0.934 8.718 -42.133 1.00 28.50 207 GLU A CA 1
ATOM 1690 C C . GLU A 1 221 ? 1.753 8.940 -40.854 1.00 28.11 207 GLU A C 1
ATOM 1691 O O . GLU A 1 221 ? 2.909 8.508 -40.774 1.00 27.92 207 GLU A O 1
ATOM 1697 N N . ILE A 1 222 ? 1.148 9.596 -39.859 1.00 27.59 208 ILE A N 1
ATOM 1698 C CA . ILE A 1 222 ? 1.802 9.826 -38.561 1.00 27.32 208 ILE A CA 1
ATOM 1699 C C . ILE A 1 222 ? 2.220 8.502 -37.922 1.00 27.21 208 ILE A C 1
ATOM 1700 O O . ILE A 1 222 ? 3.374 8.343 -37.509 1.00 27.01 208 ILE A O 1
ATOM 1705 N N . ARG A 1 223 ? 1.274 7.566 -37.853 1.00 27.34 209 ARG A N 1
ATOM 1706 C CA . ARG A 1 223 ? 1.522 6.206 -37.380 1.00 27.60 209 ARG A CA 1
ATOM 1707 C C . ARG A 1 223 ? 2.778 5.601 -38.005 1.00 27.37 209 ARG A C 1
ATOM 1708 O O . ARG A 1 223 ? 3.649 5.101 -37.292 1.00 27.06 209 ARG A O 1
ATOM 1716 N N . ASP A 1 224 ? 2.864 5.665 -39.335 1.00 27.16 210 ASP A N 1
ATOM 1717 C CA . ASP A 1 224 ? 3.988 5.084 -40.078 1.00 26.79 210 ASP A CA 1
ATOM 1718 C C . ASP A 1 224 ? 5.313 5.786 -39.807 1.00 26.31 210 ASP A C 1
ATOM 1719 O O . ASP A 1 224 ? 6.349 5.129 -39.699 1.00 26.20 210 ASP A O 1
ATOM 1724 N N . ILE A 1 225 ? 5.280 7.115 -39.711 1.00 25.65 211 ILE A N 1
ATOM 1725 C CA . ILE A 1 225 ? 6.481 7.886 -39.395 1.00 25.16 211 ILE A CA 1
ATOM 1726 C C . ILE A 1 225 ? 7.009 7.489 -38.013 1.00 24.80 211 ILE A C 1
ATOM 1727 O O . ILE A 1 225 ? 8.182 7.141 -37.873 1.00 25.11 211 ILE A O 1
ATOM 1732 N N . LEU A 1 226 ? 6.134 7.521 -37.010 1.00 24.23 212 LEU A N 1
ATOM 1733 C CA . LEU A 1 226 ? 6.523 7.219 -35.628 1.00 23.85 212 LEU A CA 1
ATOM 1734 C C . LEU A 1 226 ? 7.021 5.785 -35.459 1.00 24.02 212 LEU A C 1
ATOM 1735 O O . LEU A 1 226 ? 8.000 5.540 -34.753 1.00 23.65 212 LEU A O 1
ATOM 1740 N N . MET A 1 227 ? 6.364 4.847 -36.137 1.00 24.28 213 MET A N 1
ATOM 1741 C CA . MET A 1 227 ? 6.725 3.433 -36.042 1.00 24.59 213 MET A CA 1
ATOM 1742 C C . MET A 1 227 ? 8.069 3.062 -36.691 1.00 24.44 213 MET A C 1
ATOM 1743 O O . MET A 1 227 ? 8.530 1.929 -36.543 1.00 24.66 213 MET A O 1
ATOM 1748 N N . THR A 1 228 ? 8.711 4.006 -37.371 1.00 24.46 214 THR A N 1
ATOM 1749 C CA . THR A 1 228 ? 10.073 3.778 -37.878 1.00 24.39 214 THR A CA 1
ATOM 1750 C C . THR A 1 228 ? 11.085 3.698 -36.732 1.00 24.04 214 THR A C 1
ATOM 1751 O O . THR A 1 228 ? 12.136 3.076 -36.872 1.00 23.95 214 THR A O 1
ATOM 1755 N N . ILE A 1 229 ? 10.756 4.332 -35.606 1.00 23.33 215 ILE A N 1
ATOM 1756 C CA . ILE A 1 229 ? 11.584 4.272 -34.403 1.00 22.73 215 ILE A CA 1
ATOM 1757 C C . ILE A 1 229 ? 11.552 2.870 -33.810 1.00 22.51 215 ILE A C 1
ATOM 1758 O O . ILE A 1 229 ? 10.472 2.306 -33.603 1.00 22.52 215 ILE A O 1
ATOM 1763 N N . ASN A 1 230 ? 12.727 2.307 -33.536 1.00 22.30 216 ASN A N 1
ATOM 1764 C CA . ASN A 1 230 ? 12.801 1.028 -32.837 1.00 22.35 216 ASN A CA 1
ATOM 1765 C C . ASN A 1 230 ? 12.151 1.164 -31.467 1.00 21.90 216 ASN A C 1
ATOM 1766 O O . ASN A 1 230 ? 12.541 2.019 -30.685 1.00 22.07 216 ASN A O 1
ATOM 1771 N N . GLY A 1 231 ? 11.142 0.339 -31.201 1.00 21.75 217 GLY A N 1
ATOM 1772 C CA . GLY A 1 231 ? 10.425 0.372 -29.927 1.00 21.24 217 GLY A CA 1
ATOM 1773 C C . GLY A 1 231 ? 9.073 1.064 -29.967 1.00 21.13 217 GLY A C 1
ATOM 1774 O O . GLY A 1 231 ? 8.339 1.041 -28.980 1.00 21.03 217 GLY A O 1
ATOM 1775 N N . VAL A 1 232 ? 8.755 1.698 -31.094 1.00 20.80 218 VAL A N 1
ATOM 1776 C CA . VAL A 1 232 ? 7.450 2.328 -31.284 1.00 20.81 218 VAL A CA 1
ATOM 1777 C C . VAL A 1 232 ? 6.603 1.436 -32.181 1.00 20.98 218 VAL A C 1
ATOM 1778 O O . VAL A 1 232 ? 6.926 1.238 -33.355 1.00 20.95 218 VAL A O 1
ATOM 1782 N N . GLY A 1 233 ? 5.544 0.872 -31.614 1.00 21.17 219 GLY A N 1
ATOM 1783 C CA . GLY A 1 233 ? 4.579 0.095 -32.383 1.00 21.94 219 GLY A CA 1
ATOM 1784 C C . GLY A 1 233 ? 3.264 0.850 -32.471 1.00 22.37 219 GLY A C 1
ATOM 1785 O O . GLY A 1 233 ? 3.232 2.059 -32.219 1.00 22.56 219 GLY A O 1
ATOM 1786 N N . PRO A 1 234 ? 2.171 0.143 -32.819 1.00 22.79 220 PRO A N 1
ATOM 1787 C CA . PRO A 1 234 ? 0.841 0.744 -32.985 1.00 23.00 220 PRO A CA 1
ATOM 1788 C C . PRO A 1 234 ? 0.332 1.497 -31.754 1.00 23.02 220 PRO A C 1
ATOM 1789 O O . PRO A 1 234 ? -0.202 2.601 -31.886 1.00 23.12 220 PRO A O 1
ATOM 1793 N N . LYS A 1 235 ? 0.493 0.905 -30.574 1.00 22.97 221 LYS A N 1
ATOM 1794 C CA . LYS A 1 235 ? -0.013 1.500 -29.336 1.00 22.83 221 LYS A CA 1
ATOM 1795 C C . LYS A 1 235 ? 0.700 2.806 -28.966 1.00 22.43 221 LYS A C 1
ATOM 1796 O O . LYS A 1 235 ? 0.039 3.816 -28.695 1.00 22.10 221 LYS A O 1
ATOM 1802 N N . VAL A 1 236 ? 2.035 2.794 -28.969 1.00 21.63 222 VAL A N 1
ATOM 1803 C CA . VAL A 1 236 ? 2.805 4.002 -28.653 1.00 21.05 222 VAL A CA 1
ATOM 1804 C C . VAL A 1 236 ? 2.465 5.114 -29.643 1.00 20.81 222 VAL A C 1
ATOM 1805 O O . VAL A 1 236 ? 2.234 6.258 -29.242 1.00 20.41 222 VAL A O 1
ATOM 1809 N N . ALA A 1 237 ? 2.412 4.762 -30.929 1.00 20.64 223 ALA A N 1
ATOM 1810 C CA . ALA A 1 237 ? 2.051 5.711 -31.978 1.00 20.67 223 ALA A CA 1
ATOM 1811 C C . ALA A 1 237 ? 0.663 6.328 -31.746 1.00 20.52 223 ALA A C 1
ATOM 1812 O O . ALA A 1 237 ? 0.506 7.547 -31.844 1.00 20.64 223 ALA A O 1
ATOM 1814 N N . ASP A 1 238 ? -0.325 5.489 -31.428 1.00 20.42 224 ASP A N 1
ATOM 1815 C CA . ASP A 1 238 ? -1.698 5.951 -31.173 1.00 20.49 224 ASP A CA 1
ATOM 1816 C C . ASP A 1 238 ? -1.785 6.841 -29.929 1.00 20.30 224 ASP A C 1
ATOM 1817 O O . ASP A 1 238 ? -2.560 7.802 -29.902 1.00 19.85 224 ASP A O 1
ATOM 1822 N N . CYS A 1 239 ? -0.993 6.513 -28.906 1.00 19.94 225 CYS A N 1
ATOM 1823 C CA . CYS A 1 239 ? -0.904 7.340 -27.700 1.00 19.80 225 CYS A CA 1
ATOM 1824 C C . CYS A 1 239 ? -0.355 8.726 -28.009 1.00 19.47 225 CYS A C 1
ATOM 1825 O O . CYS A 1 239 ? -0.878 9.721 -27.502 1.00 19.55 225 CYS A O 1
ATOM 1828 N N . VAL A 1 240 ? 0.681 8.798 -28.846 1.00 18.79 226 VAL A N 1
ATOM 1829 C CA . VAL A 1 240 ? 1.204 10.088 -29.300 1.00 18.44 226 VAL A CA 1
ATOM 1830 C C . VAL A 1 240 ? 0.133 10.845 -30.094 1.00 18.45 226 VAL A C 1
ATOM 1831 O O . VAL A 1 240 ? -0.050 12.047 -29.906 1.00 18.30 226 VAL A O 1
ATOM 1835 N N . ILE A 1 241 ? -0.565 10.125 -30.967 1.00 18.08 227 ILE A N 1
ATOM 1836 C CA . ILE A 1 241 ? -1.597 10.699 -31.828 1.00 18.27 227 ILE A CA 1
ATOM 1837 C C . ILE A 1 241 ? -2.773 11.276 -31.015 1.00 18.53 227 ILE A C 1
ATOM 1838 O O . ILE A 1 241 ? -3.255 12.376 -31.305 1.00 19.04 227 ILE A O 1
ATOM 1843 N N . LEU A 1 242 ? -3.222 10.540 -30.001 1.00 18.70 228 LEU A N 1
ATOM 1844 C CA . LEU A 1 242 ? -4.323 11.001 -29.153 1.00 19.03 228 LEU A CA 1
ATOM 1845 C C . LEU A 1 242 ? -3.891 12.071 -28.149 1.00 18.97 228 LEU A C 1
ATOM 1846 O O . LEU A 1 242 ? -4.506 13.135 -28.059 1.00 18.84 228 LEU A O 1
ATOM 1851 N N . TYR A 1 243 ? -2.837 11.776 -27.398 1.00 18.94 229 TYR A N 1
ATOM 1852 C CA . TYR A 1 243 ? -2.458 12.591 -26.248 1.00 19.15 229 TYR A CA 1
ATOM 1853 C C . TYR A 1 243 ? -1.638 13.821 -26.599 1.00 19.60 229 TYR A C 1
ATOM 1854 O O . TYR A 1 243 ? -1.509 14.729 -25.776 1.00 19.98 229 TYR A O 1
ATOM 1863 N N . SER A 1 244 ? -1.101 13.864 -27.815 1.00 19.70 230 SER A N 1
ATOM 1864 C CA . SER A 1 244 ? -0.284 14.997 -28.235 1.00 20.73 230 SER A CA 1
ATOM 1865 C C . SER A 1 244 ? -0.781 15.702 -29.498 1.00 20.78 230 SER A C 1
ATOM 1866 O O . SER A 1 244 ? -0.778 16.922 -29.557 1.00 21.18 230 SER A O 1
ATOM 1869 N N . ILE A 1 245 ? -1.190 14.933 -30.503 1.00 21.41 231 ILE A N 1
ATOM 1870 C CA . ILE A 1 245 ? -1.662 15.509 -31.768 1.00 22.00 231 ILE A CA 1
ATOM 1871 C C . ILE A 1 245 ? -3.128 15.922 -31.665 1.00 22.47 231 ILE A C 1
ATOM 1872 O O . ILE A 1 245 ? -3.555 16.877 -32.312 1.00 22.86 231 ILE A O 1
ATOM 1877 N N . GLY A 1 246 ? -3.887 15.204 -30.843 1.00 23.00 232 GLY A N 1
ATOM 1878 C CA . GLY A 1 246 ? -5.285 15.532 -30.595 1.00 23.71 232 GLY A CA 1
ATOM 1879 C C . GLY A 1 246 ? -6.240 15.015 -31.655 1.00 24.49 232 GLY A C 1
ATOM 1880 O O . GLY A 1 246 ? -7.227 15.679 -31.976 1.00 24.55 232 GLY A O 1
ATOM 1881 N N . ARG A 1 247 ? -5.945 13.838 -32.205 1.00 24.93 233 ARG A N 1
ATOM 1882 C CA . ARG A 1 247 ? -6.850 13.176 -33.142 1.00 25.84 233 ARG A CA 1
ATOM 1883 C C . ARG A 1 247 ? -7.766 12.269 -32.328 1.00 26.37 233 ARG A C 1
ATOM 1884 O O . ARG A 1 247 ? -7.362 11.189 -31.897 1.00 25.96 233 ARG A O 1
ATOM 1892 N N . TYR A 1 248 ? -8.996 12.725 -32.110 1.00 27.27 234 TYR A N 1
ATOM 1893 C CA . TYR A 1 248 ? -9.907 12.059 -31.177 1.00 28.57 234 TYR A CA 1
ATOM 1894 C C . TYR A 1 248 ? -10.675 10.873 -31.766 1.00 29.84 234 TYR A C 1
ATOM 1895 O O . TYR A 1 248 ? -11.287 10.099 -31.023 1.00 29.73 234 TYR A O 1
ATOM 1904 N N . ASP A 1 249 ? -10.636 10.727 -33.091 1.00 31.44 235 ASP A N 1
ATOM 1905 C CA . ASP A 1 249 ? -11.194 9.541 -33.750 1.00 33.19 235 ASP A CA 1
ATOM 1906 C C . ASP A 1 249 ? -10.219 8.356 -33.708 1.00 34.18 235 ASP A C 1
ATOM 1907 O O . ASP A 1 249 ? -10.072 7.610 -34.680 1.00 34.48 235 ASP A O 1
ATOM 1912 N N . THR A 1 250 ? -9.555 8.201 -32.564 1.00 35.35 236 THR A N 1
ATOM 1913 C CA . THR A 1 250 ? -8.622 7.108 -32.321 1.00 36.53 236 THR A CA 1
ATOM 1914 C C . THR A 1 250 ? -8.990 6.400 -31.018 1.00 37.46 236 THR A C 1
ATOM 1915 O O . THR A 1 250 ? -9.672 6.972 -30.161 1.00 37.67 236 THR A O 1
ATOM 1919 N N . PHE A 1 251 ? -8.534 5.159 -30.876 1.00 38.54 237 PHE A N 1
ATOM 1920 C CA . PHE A 1 251 ? -8.842 4.344 -29.706 1.00 39.68 237 PHE A CA 1
ATOM 1921 C C . PHE A 1 251 ? -7.648 3.454 -29.358 1.00 40.73 237 PHE A C 1
ATOM 1922 O O . PHE A 1 251 ? -7.602 2.288 -29.762 1.00 40.87 237 PHE A O 1
ATOM 1930 N N . PRO A 1 252 ? -6.666 4.005 -28.618 1.00 41.70 238 PRO A N 1
ATOM 1931 C CA . PRO A 1 252 ? -5.472 3.251 -28.240 1.00 42.60 238 PRO A CA 1
ATOM 1932 C C . PRO A 1 252 ? -5.830 2.016 -27.417 1.00 43.48 238 PRO A C 1
ATOM 1933 O O . PRO A 1 252 ? -6.425 2.135 -26.342 1.00 43.63 238 PRO A O 1
ATOM 1937 N N . THR A 1 253 ? -5.486 0.841 -27.933 1.00 44.56 239 THR A N 1
ATOM 1938 C CA . THR A 1 253 ? -5.877 -0.409 -27.287 1.00 45.72 239 THR A CA 1
ATOM 1939 C C . THR A 1 253 ? -4.753 -1.036 -26.480 1.00 46.34 239 THR A C 1
ATOM 1940 O O . THR A 1 253 ? -3.810 -1.603 -27.035 1.00 46.58 239 THR A O 1
ATOM 1944 N N . ASP A 1 254 ? -4.862 -0.907 -25.164 1.00 47.09 240 ASP A N 1
ATOM 1945 C CA . ASP A 1 254 ? -3.988 -1.621 -24.248 1.00 47.96 240 ASP A CA 1
ATOM 1946 C C . ASP A 1 254 ? -4.671 -2.913 -23.796 1.00 48.28 240 ASP A C 1
ATOM 1947 O O . ASP A 1 254 ? -5.793 -3.213 -24.219 1.00 48.27 240 ASP A O 1
ATOM 1952 N N . VAL A 1 255 ? -3.987 -3.681 -22.952 1.00 48.71 241 VAL A N 1
ATOM 1953 C CA . VAL A 1 255 ? -4.518 -4.949 -22.460 1.00 49.05 241 VAL A CA 1
ATOM 1954 C C . VAL A 1 255 ? -5.746 -4.748 -21.559 1.00 49.23 241 VAL A C 1
ATOM 1955 O O . VAL A 1 255 ? -6.626 -5.613 -21.505 1.00 49.26 241 VAL A O 1
ATOM 1959 N N . TRP A 1 256 ? -5.802 -3.604 -20.871 1.00 49.46 242 TRP A N 1
ATOM 1960 C CA . TRP A 1 256 ? -6.936 -3.268 -20.009 1.00 49.73 242 TRP A CA 1
ATOM 1961 C C . TRP A 1 256 ? -8.191 -2.952 -20.804 1.00 49.70 242 TRP A C 1
ATOM 1962 O O . TRP A 1 256 ? -9.238 -3.549 -20.557 1.00 49.80 242 TRP A O 1
ATOM 1973 N N . ILE A 1 257 ? -8.086 -2.024 -21.756 1.00 49.64 243 ILE A N 1
ATOM 1974 C CA . ILE A 1 257 ? -9.244 -1.623 -22.557 1.00 49.57 243 ILE A CA 1
ATOM 1975 C C . ILE A 1 257 ? -9.765 -2.787 -23.406 1.00 49.51 243 ILE A C 1
ATOM 1976 O O . ILE A 1 257 ? -10.954 -2.850 -23.711 1.00 49.38 243 ILE A O 1
ATOM 1981 N N . LYS A 1 258 ? -8.865 -3.699 -23.771 1.00 49.55 244 LYS A N 1
ATOM 1982 C CA . LYS A 1 258 ? -9.226 -4.924 -24.478 1.00 49.66 244 LYS A CA 1
ATOM 1983 C C . LYS A 1 258 ? -10.177 -5.751 -23.615 1.00 49.63 244 LYS A C 1
ATOM 1984 O O . LYS A 1 258 ? -11.280 -6.087 -24.046 1.00 49.64 244 LYS A O 1
ATOM 1990 N N . ARG A 1 259 ? -9.746 -6.041 -22.389 1.00 49.63 245 ARG A N 1
ATOM 1991 C CA . ARG A 1 259 ? -10.523 -6.827 -21.434 1.00 49.82 245 ARG A CA 1
ATOM 1992 C C . ARG A 1 259 ? -11.789 -6.105 -20.974 1.00 49.96 245 ARG A C 1
ATOM 1993 O O . ARG A 1 259 ? -12.806 -6.747 -20.703 1.00 49.76 245 ARG A O 1
ATOM 2001 N N . ILE A 1 260 ? -11.715 -4.776 -20.892 1.00 50.13 246 ILE A N 1
ATOM 2002 C CA . ILE A 1 260 ? -12.864 -3.945 -20.521 1.00 50.37 246 ILE A CA 1
ATOM 2003 C C . ILE A 1 260 ? -13.961 -4.021 -21.589 1.00 50.60 246 ILE A C 1
ATOM 2004 O O . ILE A 1 260 ? -15.121 -4.294 -21.271 1.00 50.53 246 ILE A O 1
ATOM 2009 N N . VAL A 1 261 ? -13.584 -3.801 -22.848 1.00 50.92 247 VAL A N 1
ATOM 2010 C CA . VAL A 1 261 ? -14.529 -3.864 -23.968 1.00 51.34 247 VAL A CA 1
ATOM 2011 C C . VAL A 1 261 ? -15.082 -5.284 -24.145 1.00 51.75 247 VAL A C 1
ATOM 2012 O O . VAL A 1 261 ? -16.271 -5.459 -24.427 1.00 51.76 247 VAL A O 1
ATOM 2016 N N . GLU A 1 262 ? -14.220 -6.285 -23.960 1.00 52.16 248 GLU A N 1
ATOM 2017 C CA . GLU A 1 262 ? -14.623 -7.695 -24.011 1.00 52.67 248 GLU A CA 1
ATOM 2018 C C . GLU A 1 262 ? -15.724 -8.011 -23.000 1.00 52.93 248 GLU A C 1
ATOM 2019 O O . GLU A 1 262 ? -16.736 -8.622 -23.347 1.00 52.95 248 GLU A O 1
ATOM 2025 N N . HIS A 1 263 ? -15.516 -7.583 -21.757 1.00 53.30 249 HIS A N 1
ATOM 2026 C CA . HIS A 1 263 ? -16.449 -7.851 -20.667 1.00 53.72 249 HIS A CA 1
ATOM 2027 C C . HIS A 1 263 ? -17.768 -7.091 -20.828 1.00 53.92 249 HIS A C 1
ATOM 2028 O O . HIS A 1 263 ? -18.845 -7.663 -20.639 1.00 53.87 249 HIS A O 1
ATOM 2035 N N . LEU A 1 264 ? -17.673 -5.814 -21.198 1.00 54.13 250 LEU A N 1
ATOM 2036 C CA . LEU A 1 264 ? -18.827 -4.913 -21.199 1.00 54.36 250 LEU A CA 1
ATOM 2037 C C . LEU A 1 264 ? -19.617 -4.856 -22.510 1.00 54.58 250 LEU A C 1
ATOM 2038 O O . LEU A 1 264 ? -20.816 -4.572 -22.490 1.00 54.61 250 LEU A O 1
ATOM 2043 N N . TYR A 1 265 ? -18.960 -5.125 -23.637 1.00 54.82 251 TYR A N 1
ATOM 2044 C CA . TYR A 1 265 ? -19.622 -5.043 -24.945 1.00 55.23 251 TYR A CA 1
ATOM 2045 C C . TYR A 1 265 ? -19.738 -6.385 -25.672 1.00 55.48 251 TYR A C 1
ATOM 2046 O O . TYR A 1 265 ? -20.840 -6.825 -26.003 1.00 55.54 251 TYR A O 1
ATOM 2055 N N . LEU A 1 266 ? -18.595 -7.021 -25.919 1.00 55.82 252 LEU A N 1
ATOM 2056 C CA . LEU A 1 266 ? -18.506 -8.151 -26.849 1.00 56.23 252 LEU A CA 1
ATOM 2057 C C . LEU A 1 266 ? -18.967 -9.493 -26.286 1.00 56.48 252 LEU A C 1
ATOM 2058 O O . LEU A 1 266 ? -19.481 -10.330 -27.033 1.00 56.47 252 LEU A O 1
ATOM 2063 N N . LYS A 1 267 ? -18.779 -9.688 -24.979 1.00 56.84 253 LYS A N 1
ATOM 2064 C CA . LYS A 1 267 ? -19.116 -10.940 -24.276 1.00 57.26 253 LYS A CA 1
ATOM 2065 C C . LYS A 1 267 ? -18.356 -12.154 -24.831 1.00 57.44 253 LYS A C 1
ATOM 2066 O O . LYS A 1 267 ? -18.802 -13.298 -24.703 1.00 57.51 253 LYS A O 1
ATOM 2072 N N . ARG A 1 268 ? -17.207 -11.884 -25.446 1.00 57.71 254 ARG A N 1
ATOM 2073 C CA . ARG A 1 268 ? -16.333 -12.909 -26.017 1.00 57.99 254 ARG A CA 1
ATOM 2074 C C . ARG A 1 268 ? -14.921 -12.340 -26.125 1.00 58.12 254 ARG A C 1
ATOM 2075 O O . ARG A 1 268 ? -14.737 -11.122 -26.061 1.00 58.26 254 ARG A O 1
ATOM 2083 N N . GLU A 1 269 ? -13.931 -13.214 -26.287 1.00 58.20 255 GLU A N 1
ATOM 2084 C CA . GLU A 1 269 ? -12.539 -12.781 -26.438 1.00 58.29 255 GLU A CA 1
ATOM 2085 C C . GLU A 1 269 ? -12.258 -12.174 -27.815 1.00 58.22 255 GLU A C 1
ATOM 2086 O O . GLU A 1 269 ? -12.978 -12.438 -28.783 1.00 58.17 255 GLU A O 1
ATOM 2092 N N . GLY A 1 270 ? -11.209 -11.356 -27.883 1.00 58.17 256 GLY A N 1
ATOM 2093 C CA . GLY A 1 270 ? -10.801 -10.704 -29.124 1.00 58.03 256 GLY A CA 1
ATOM 2094 C C . GLY A 1 270 ? -9.393 -10.138 -29.069 1.00 57.99 256 GLY A C 1
ATOM 2095 O O . GLY A 1 270 ? -8.836 -9.936 -27.988 1.00 57.91 256 GLY A O 1
ATOM 2096 N N . THR A 1 271 ? -8.816 -9.894 -30.245 1.00 57.95 257 THR A N 1
ATOM 2097 C CA . THR A 1 271 ? -7.499 -9.263 -30.359 1.00 57.88 257 THR A CA 1
ATOM 2098 C C . THR A 1 271 ? -7.619 -7.756 -30.117 1.00 57.76 257 THR A C 1
ATOM 2099 O O . THR A 1 271 ? -8.698 -7.189 -30.305 1.00 57.76 257 THR A O 1
ATOM 2103 N N . PRO A 1 272 ? -6.516 -7.101 -29.695 1.00 57.65 258 PRO A N 1
ATOM 2104 C CA . PRO A 1 272 ? -6.512 -5.641 -29.545 1.00 57.47 258 PRO A CA 1
ATOM 2105 C C . PRO A 1 272 ? -6.997 -4.894 -30.792 1.00 57.27 258 PRO A C 1
ATOM 2106 O O . PRO A 1 272 ? -7.582 -3.816 -30.672 1.00 57.28 258 PRO A O 1
ATOM 2110 N N . VAL A 1 273 ? -6.767 -5.475 -31.968 1.00 57.00 259 VAL A N 1
ATOM 2111 C CA . VAL A 1 273 ? -7.156 -4.859 -33.239 1.00 56.76 259 VAL A CA 1
ATOM 2112 C C . VAL A 1 273 ? -8.680 -4.820 -33.441 1.00 56.62 259 VAL A C 1
ATOM 2113 O O . VAL A 1 273 ? -9.227 -3.786 -33.838 1.00 56.61 259 VAL A O 1
ATOM 2117 N N . GLU A 1 274 ? -9.358 -5.935 -33.168 1.00 56.33 260 GLU A N 1
ATOM 2118 C CA . GLU A 1 274 ? -10.815 -6.004 -33.349 1.00 56.07 260 GLU A CA 1
ATOM 2119 C C . GLU A 1 274 ? -11.585 -5.210 -32.286 1.00 55.70 260 GLU A C 1
ATOM 2120 O O . GLU A 1 274 ? -12.660 -4.679 -32.567 1.00 55.71 260 GLU A O 1
ATOM 2126 N N . ILE A 1 275 ? -11.025 -5.128 -31.080 1.00 55.22 261 ILE A N 1
ATOM 2127 C CA . ILE A 1 275 ? -11.529 -4.223 -30.045 1.00 54.77 261 ILE A CA 1
ATOM 2128 C C . ILE A 1 275 ? -11.507 -2.790 -30.581 1.00 54.40 261 ILE A C 1
ATOM 2129 O O . ILE A 1 275 ? -12.481 -2.046 -30.439 1.00 54.39 261 ILE A O 1
ATOM 2134 N N . GLN A 1 276 ? -10.392 -2.438 -31.222 1.00 53.95 262 GLN A N 1
ATOM 2135 C CA . GLN A 1 276 ? -10.132 -1.092 -31.728 1.00 53.43 262 GLN A CA 1
ATOM 2136 C C . GLN A 1 276 ? -11.150 -0.627 -32.764 1.00 53.04 262 GLN A C 1
ATOM 2137 O O . GLN A 1 276 ? -11.776 0.416 -32.588 1.00 53.09 262 GLN A O 1
ATOM 2143 N N . LEU A 1 277 ? -11.320 -1.400 -33.836 1.00 52.64 263 LEU A N 1
ATOM 2144 C CA . LEU A 1 277 ? -12.222 -1.004 -34.924 1.00 52.11 263 LEU A CA 1
ATOM 2145 C C . LEU A 1 277 ? -13.704 -1.017 -34.540 1.00 51.59 263 LEU A C 1
ATOM 2146 O O . LEU A 1 277 ? -14.496 -0.268 -35.112 1.00 51.52 263 LEU A O 1
ATOM 2151 N N . PHE A 1 278 ? -14.067 -1.862 -33.575 1.00 51.08 264 PHE A N 1
ATOM 2152 C CA . PHE A 1 278 ? -15.416 -1.865 -33.001 1.00 50.48 264 PHE A CA 1
ATOM 2153 C C . PHE A 1 278 ? -15.715 -0.526 -32.326 1.00 49.98 264 PHE A C 1
ATOM 2154 O O . PHE A 1 278 ? -16.761 0.082 -32.568 1.00 49.95 264 PHE A O 1
ATOM 2162 N N . ALA A 1 279 ? -14.779 -0.074 -31.493 1.00 49.46 265 ALA A N 1
ATOM 2163 C CA . ALA A 1 279 ? -14.932 1.166 -30.734 1.00 48.88 265 ALA A CA 1
ATOM 2164 C C . ALA A 1 279 ? -14.986 2.405 -31.626 1.00 48.38 265 ALA A C 1
ATOM 2165 O O . ALA A 1 279 ? -15.855 3.260 -31.446 1.00 48.36 265 ALA A O 1
ATOM 2167 N N . ILE A 1 280 ? -14.070 2.488 -32.592 1.00 47.85 266 ILE A N 1
ATOM 2168 C CA . ILE A 1 280 ? -14.015 3.614 -33.534 1.00 47.35 266 ILE A CA 1
ATOM 2169 C C . ILE A 1 280 ? -15.284 3.688 -34.391 1.00 46.92 266 ILE A C 1
ATOM 2170 O O . ILE A 1 280 ? -15.733 4.775 -34.754 1.00 46.94 266 ILE A O 1
ATOM 2175 N N . ASP A 1 281 ? -15.856 2.526 -34.702 1.00 46.46 267 ASP A N 1
ATOM 2176 C CA . ASP A 1 281 ? -17.121 2.452 -35.431 1.00 45.84 267 ASP A CA 1
ATOM 2177 C C . ASP A 1 281 ? -18.275 3.015 -34.594 1.00 45.27 267 ASP A C 1
ATOM 2178 O O . ASP A 1 281 ? -19.057 3.840 -35.075 1.00 45.24 267 ASP A O 1
ATOM 2183 N N . LYS A 1 282 ? -18.355 2.572 -33.341 1.00 44.51 268 LYS A N 1
ATOM 2184 C CA . LYS A 1 282 ? -19.428 2.960 -32.421 1.00 43.75 268 LYS A CA 1
ATOM 2185 C C . LYS A 1 282 ? -19.332 4.411 -31.931 1.00 43.11 268 LYS A C 1
ATOM 2186 O O . LYS A 1 282 ? -20.358 5.078 -31.768 1.00 43.10 268 LYS A O 1
ATOM 2192 N N . PHE A 1 283 ? -18.110 4.896 -31.699 1.00 42.20 269 PHE A N 1
ATOM 2193 C CA . PHE A 1 283 ? -17.908 6.205 -31.060 1.00 41.25 269 PHE A CA 1
ATOM 2194 C C . PHE A 1 283 ? -17.486 7.333 -32.007 1.00 40.47 269 PHE A C 1
ATOM 2195 O O . PHE A 1 283 ? -17.696 8.506 -31.702 1.00 40.44 269 PHE A O 1
ATOM 2203 N N . GLY A 1 284 ? -16.884 6.979 -33.141 1.00 39.58 270 GLY A N 1
ATOM 2204 C CA . GLY A 1 284 ? -16.485 7.963 -34.152 1.00 38.33 270 GLY A CA 1
ATOM 2205 C C . GLY A 1 284 ? -15.453 8.973 -33.682 1.00 37.36 270 GLY A C 1
ATOM 2206 O O . GLY A 1 284 ? -14.403 8.603 -33.154 1.00 37.44 270 GLY A O 1
ATOM 2207 N N . ASP A 1 285 ? -15.766 10.254 -33.870 1.00 36.30 271 ASP A N 1
ATOM 2208 C CA . ASP A 1 285 ? -14.876 11.352 -33.498 1.00 35.37 271 ASP A CA 1
ATOM 2209 C C . ASP A 1 285 ? -14.752 11.578 -31.986 1.00 34.51 271 ASP A C 1
ATOM 2210 O O . ASP A 1 285 ? -14.027 12.474 -31.552 1.00 34.34 271 ASP A O 1
ATOM 2215 N N . LEU A 1 286 ? -15.456 10.771 -31.194 1.00 33.32 272 LEU A N 1
ATOM 2216 C CA . LEU A 1 286 ? -15.400 10.876 -29.735 1.00 32.23 272 LEU A CA 1
ATOM 2217 C C . LEU A 1 286 ? -14.772 9.637 -29.086 1.00 31.35 272 LEU A C 1
ATOM 2218 O O . LEU A 1 286 ? -14.832 9.470 -27.864 1.00 30.78 272 LEU A O 1
ATOM 2223 N N . SER A 1 287 ? -14.161 8.785 -29.910 1.00 30.52 273 SER A N 1
ATOM 2224 C CA . SER A 1 287 ? -13.586 7.517 -29.458 1.00 29.78 273 SER A CA 1
ATOM 2225 C C . SER A 1 287 ? -12.545 7.705 -28.366 1.00 28.95 273 SER A C 1
ATOM 2226 O O . SER A 1 287 ? -12.515 6.946 -27.397 1.00 28.84 273 SER A O 1
ATOM 2229 N N . GLY A 1 288 ? -11.702 8.724 -28.529 1.00 28.25 274 GLY A N 1
ATOM 2230 C CA . GLY A 1 288 ? -10.624 9.009 -27.584 1.00 27.41 274 GLY A CA 1
ATOM 2231 C C . GLY A 1 288 ? -11.148 9.399 -26.217 1.00 26.85 274 GLY A C 1
ATOM 2232 O O . GLY A 1 288 ? -10.544 9.071 -25.195 1.00 26.67 274 GLY A O 1
ATOM 2233 N N . PHE A 1 289 ? -12.275 10.107 -26.200 1.00 26.28 275 PHE A N 1
ATOM 2234 C CA . PHE A 1 289 ? -12.919 10.478 -24.945 1.00 25.94 275 PHE A CA 1
ATOM 2235 C C . PHE A 1 289 ? -13.538 9.246 -24.291 1.00 25.80 275 PHE A C 1
ATOM 2236 O O . PHE A 1 289 ? -13.331 9.002 -23.104 1.00 25.55 275 PHE A O 1
ATOM 2244 N N . ALA A 1 290 ? -14.275 8.466 -25.081 1.00 25.70 276 ALA A N 1
ATOM 2245 C CA . ALA A 1 290 ? -14.853 7.204 -24.623 1.00 25.89 276 ALA A CA 1
ATOM 2246 C C . ALA A 1 290 ? -13.799 6.309 -23.965 1.00 25.87 276 ALA A C 1
ATOM 2247 O O . ALA A 1 290 ? -14.041 5.745 -22.898 1.00 25.56 276 ALA A O 1
ATOM 2249 N N . GLN A 1 291 ? -12.625 6.213 -24.592 1.00 26.21 277 GLN A N 1
ATOM 2250 C CA . GLN A 1 291 ? -11.519 5.403 -24.070 1.00 26.34 277 GLN A CA 1
ATOM 2251 C C . GLN A 1 291 ? -11.100 5.835 -22.664 1.00 26.10 277 GLN A C 1
ATOM 2252 O O . GLN A 1 291 ? -10.897 4.992 -21.793 1.00 25.72 277 GLN A O 1
ATOM 2258 N N . GLN A 1 292 ? -10.979 7.144 -22.451 1.00 26.11 278 GLN A N 1
ATOM 2259 C CA . GLN A 1 292 ? -10.606 7.685 -21.141 1.00 26.50 278 GLN A CA 1
ATOM 2260 C C . GLN A 1 292 ? -11.624 7.319 -20.062 1.00 26.44 278 GLN A C 1
ATOM 2261 O O . GLN A 1 292 ? -11.246 6.870 -18.981 1.00 26.08 278 GLN A O 1
ATOM 2267 N N . TYR A 1 293 ? -12.908 7.504 -20.367 1.00 26.90 279 TYR A N 1
ATOM 2268 C CA . TYR A 1 293 ? -13.985 7.182 -19.421 1.00 27.22 279 TYR A CA 1
ATOM 2269 C C . TYR A 1 293 ? -13.982 5.703 -19.039 1.00 28.39 279 TYR A C 1
ATOM 2270 O O . TYR A 1 293 ? -14.072 5.363 -17.856 1.00 28.59 279 TYR A O 1
ATOM 2279 N N . LEU A 1 294 ? -13.859 4.836 -20.042 1.00 29.77 280 LEU A N 1
ATOM 2280 C CA . LEU A 1 294 ? -13.812 3.387 -19.822 1.00 31.47 280 LEU A CA 1
ATOM 2281 C C . LEU A 1 294 ? -12.622 2.970 -18.964 1.00 32.60 280 LEU A C 1
ATOM 2282 O O . LEU A 1 294 ? -12.722 2.038 -18.161 1.00 32.88 280 LEU A O 1
ATOM 2287 N N . PHE A 1 295 ? -11.508 3.680 -19.128 1.00 34.07 281 PHE A N 1
ATOM 2288 C CA . PHE A 1 295 ? -10.258 3.368 -18.439 1.00 35.45 281 PHE A CA 1
ATOM 2289 C C . PHE A 1 295 ? -10.332 3.682 -16.949 1.00 36.21 281 PHE A C 1
ATOM 2290 O O . PHE A 1 295 ? -9.993 2.840 -16.116 1.00 36.48 281 PHE A O 1
ATOM 2298 N N . TYR A 1 296 ? -10.769 4.894 -16.617 1.00 36.99 282 TYR A N 1
ATOM 2299 C CA . TYR A 1 296 ? -10.908 5.293 -15.222 1.00 37.99 282 TYR A CA 1
ATOM 2300 C C . TYR A 1 296 ? -12.002 4.473 -14.531 1.00 38.79 282 TYR A C 1
ATOM 2301 O O . TYR A 1 296 ? -11.915 4.206 -13.332 1.00 38.60 282 TYR A O 1
ATOM 2310 N N . TYR A 1 297 ? -13.012 4.067 -15.300 1.00 39.92 283 TYR A N 1
ATOM 2311 C CA . TYR A 1 297 ? -14.080 3.196 -14.804 1.00 41.23 283 TYR A CA 1
ATOM 2312 C C . TYR A 1 297 ? -13.545 1.797 -14.493 1.00 42.00 283 TYR A C 1
ATOM 2313 O O . TYR A 1 297 ? -13.850 1.235 -13.441 1.00 42.02 283 TYR A O 1
ATOM 2322 N N . GLY A 1 298 ? -12.738 1.257 -15.405 1.00 43.06 284 GLY A N 1
ATOM 2323 C CA . GLY A 1 298 ? -12.088 -0.042 -15.219 1.00 44.54 284 GLY A CA 1
ATOM 2324 C C . GLY A 1 298 ? -11.183 -0.098 -14.001 1.00 45.62 284 GLY A C 1
ATOM 2325 O O . GLY A 1 298 ? -11.120 -1.120 -13.315 1.00 45.74 284 GLY A O 1
ATOM 2326 N N . ARG A 1 299 ? -10.489 1.006 -13.730 1.00 46.68 285 ARG A N 1
ATOM 2327 C CA . ARG A 1 299 ? -9.615 1.117 -12.563 1.00 47.87 285 ARG A CA 1
ATOM 2328 C C . ARG A 1 299 ? -10.419 1.336 -11.281 1.00 48.55 285 ARG A C 1
ATOM 2329 O O . ARG A 1 299 ? -9.981 0.955 -10.191 1.00 48.70 285 ARG A O 1
ATOM 2337 N N . GLU A 1 300 ? -11.593 1.948 -11.423 1.00 49.35 286 GLU A N 1
ATOM 2338 C CA . GLU A 1 300 ? -12.527 2.137 -10.315 1.00 50.18 286 GLU A CA 1
ATOM 2339 C C . GLU A 1 300 ? -13.135 0.803 -9.873 1.00 50.63 286 GLU A C 1
ATOM 2340 O O . GLU A 1 300 ? -13.213 0.518 -8.676 1.00 50.74 286 GLU A O 1
ATOM 2346 N N . MET A 1 301 ? -13.555 -0.005 -10.846 1.00 51.23 287 MET A N 1
ATOM 2347 C CA . MET A 1 301 ? -14.188 -1.299 -10.582 1.00 51.77 287 MET A CA 1
ATOM 2348 C C . MET A 1 301 ? -13.171 -2.366 -10.182 1.00 52.11 287 MET A C 1
ATOM 2349 O O . MET A 1 301 ? -13.471 -3.243 -9.371 1.00 52.14 287 MET A O 1
ATOM 2354 N N . GLY A 1 302 ? -11.974 -2.286 -10.759 1.00 52.51 288 GLY A N 1
ATOM 2355 C CA . GLY A 1 302 ? -10.939 -3.294 -10.549 1.00 52.96 288 GLY A CA 1
ATOM 2356 C C . GLY A 1 302 ? -11.150 -4.476 -11.473 1.00 53.23 288 GLY A C 1
ATOM 2357 O O . GLY A 1 302 ? -10.484 -4.593 -12.506 1.00 53.36 288 GLY A O 1
ATOM 2358 N N . LYS A 1 303 ? -12.085 -5.348 -11.097 1.00 53.47 289 LYS A N 1
ATOM 2359 C CA . LYS A 1 303 ? -12.458 -6.509 -11.906 1.00 53.55 289 LYS A CA 1
ATOM 2360 C C . LYS A 1 303 ? -13.966 -6.745 -11.853 1.00 53.57 289 LYS A C 1
ATOM 2361 O O . LYS A 1 303 ? -14.535 -7.408 -12.721 1.00 53.57 289 LYS A O 1
ATOM 2363 N N . ARG B 1 14 ? 12.318 29.903 8.827 1.00 46.58 0 ARG B N 1
ATOM 2364 C CA . ARG B 1 14 ? 13.638 29.980 9.520 1.00 46.64 0 ARG B CA 1
ATOM 2365 C C . ARG B 1 14 ? 13.473 30.424 10.973 1.00 46.52 0 ARG B C 1
ATOM 2366 O O . ARG B 1 14 ? 12.716 31.355 11.265 1.00 46.54 0 ARG B O 1
ATOM 2374 N N . MET B 1 15 ? 14.190 29.753 11.873 1.00 46.24 1 MET B N 1
ATOM 2375 C CA . MET B 1 15 ? 14.138 30.043 13.307 1.00 45.98 1 MET B CA 1
ATOM 2376 C C . MET B 1 15 ? 14.850 31.351 13.642 1.00 45.66 1 MET B C 1
ATOM 2377 O O . MET B 1 15 ? 15.855 31.701 13.018 1.00 45.62 1 MET B O 1
ATOM 2382 N N . LYS B 1 16 ? 14.326 32.058 14.638 1.00 45.15 2 LYS B N 1
ATOM 2383 C CA . LYS B 1 16 ? 14.922 33.304 15.110 1.00 44.69 2 LYS B CA 1
ATOM 2384 C C . LYS B 1 16 ? 15.253 33.196 16.591 1.00 44.23 2 LYS B C 1
ATOM 2385 O O . LYS B 1 16 ? 14.473 32.649 17.371 1.00 44.34 2 LYS B O 1
ATOM 2387 N N . TYR B 1 17 ? 16.412 33.722 16.972 1.00 43.61 3 TYR B N 1
ATOM 2388 C CA . TYR B 1 17 ? 16.876 33.633 18.352 1.00 43.07 3 TYR B CA 1
ATOM 2389 C C . TYR B 1 17 ? 17.385 34.967 18.886 1.00 43.13 3 TYR B C 1
ATOM 2390 O O . TYR B 1 17 ? 17.831 35.828 18.125 1.00 43.18 3 TYR B O 1
ATOM 2399 N N . ASN B 1 18 ? 17.309 35.126 20.204 1.00 43.09 4 ASN B N 1
ATOM 2400 C CA . ASN B 1 18 ? 18.054 36.166 20.891 1.00 43.11 4 ASN B CA 1
ATOM 2401 C C . ASN B 1 18 ? 19.409 35.600 21.295 1.00 43.09 4 ASN B C 1
ATOM 2402 O O . ASN B 1 18 ? 19.488 34.609 22.027 1.00 43.12 4 ASN B O 1
ATOM 2407 N N . VAL B 1 19 ? 20.470 36.222 20.791 1.00 42.86 5 VAL B N 1
ATOM 2408 C CA . VAL B 1 19 ? 21.827 35.718 20.981 1.00 42.72 5 VAL B CA 1
ATOM 2409 C C . VAL B 1 19 ? 22.663 36.737 21.756 1.00 42.65 5 VAL B C 1
ATOM 2410 O O . VAL B 1 19 ? 22.645 37.929 21.444 1.00 42.80 5 VAL B O 1
ATOM 2414 N N . GLU B 1 20 ? 23.384 36.262 22.769 1.00 42.47 6 GLU B N 1
ATOM 2415 C CA . GLU B 1 20 ? 24.207 37.125 23.614 1.00 42.42 6 GLU B CA 1
ATOM 2416 C C . GLU B 1 20 ? 25.585 36.518 23.864 1.00 42.32 6 GLU B C 1
ATOM 2417 O O . GLU B 1 20 ? 25.694 35.351 24.235 1.00 42.39 6 GLU B O 1
ATOM 2423 N N . GLU B 1 21 ? 26.632 37.311 23.653 1.00 42.12 7 GLU B N 1
ATOM 2424 C CA . GLU B 1 21 ? 27.973 36.928 24.077 1.00 42.01 7 GLU B CA 1
ATOM 2425 C C . GLU B 1 21 ? 28.205 37.455 25.492 1.00 41.88 7 GLU B C 1
ATOM 2426 O O . GLU B 1 21 ? 28.127 38.660 25.735 1.00 41.88 7 GLU B O 1
ATOM 2432 N N . LYS B 1 22 ? 28.465 36.542 26.423 1.00 41.70 8 LYS B N 1
ATOM 2433 C CA . LYS B 1 22 ? 28.696 36.899 27.819 1.00 41.66 8 LYS B CA 1
ATOM 2434 C C . LYS B 1 22 ? 29.950 36.194 28.323 1.00 41.36 8 LYS B C 1
ATOM 2435 O O . LYS B 1 22 ? 29.935 34.987 28.575 1.00 41.46 8 LYS B O 1
ATOM 2441 N N . GLY B 1 23 ? 31.036 36.952 28.454 1.00 40.96 9 GLY B N 1
ATOM 2442 C CA . GLY B 1 23 ? 32.329 36.391 28.843 1.00 40.43 9 GLY B CA 1
ATOM 2443 C C . GLY B 1 23 ? 32.885 35.478 27.763 1.00 40.07 9 GLY B C 1
ATOM 2444 O O . GLY B 1 23 ? 32.955 35.861 26.593 1.00 40.22 9 GLY B O 1
ATOM 2445 N N . THR B 1 24 ? 33.261 34.263 28.155 1.00 39.58 10 THR B N 1
ATOM 2446 C CA . THR B 1 24 ? 33.832 33.285 27.221 1.00 38.97 10 THR B CA 1
ATOM 2447 C C . THR B 1 24 ? 32.776 32.370 26.591 1.00 38.41 10 THR B C 1
ATOM 2448 O O . THR B 1 24 ? 33.112 31.325 26.027 1.00 38.31 10 THR B O 1
ATOM 2452 N N . LYS B 1 25 ? 31.506 32.759 26.679 1.00 37.80 11 LYS B N 1
ATOM 2453 C CA . LYS B 1 25 ? 30.427 31.930 26.145 1.00 37.23 11 LYS B CA 1
ATOM 2454 C C . LYS B 1 25 ? 29.356 32.691 25.357 1.00 36.65 11 LYS B C 1
ATOM 2455 O O . LYS B 1 25 ? 29.186 33.900 25.519 1.00 36.67 11 LYS B O 1
ATOM 2461 N N . VAL B 1 26 ? 28.658 31.964 24.487 1.00 35.90 12 VAL B N 1
ATOM 2462 C CA . VAL B 1 26 ? 27.546 32.513 23.711 1.00 35.15 12 VAL B CA 1
ATOM 2463 C C . VAL B 1 26 ? 26.230 31.893 24.182 1.00 35.05 12 VAL B C 1
ATOM 2464 O O . VAL B 1 26 ? 26.114 30.668 24.307 1.00 34.90 12 VAL B O 1
ATOM 2468 N N . ILE B 1 27 ? 25.257 32.758 24.451 1.00 34.57 13 ILE B N 1
ATOM 2469 C CA . ILE B 1 27 ? 23.961 32.362 24.986 1.00 34.57 13 ILE B CA 1
ATOM 2470 C C . ILE B 1 27 ? 22.897 32.520 23.905 1.00 34.34 13 ILE B C 1
ATOM 2471 O O . ILE B 1 27 ? 22.753 33.598 23.322 1.00 34.35 13 ILE B O 1
ATOM 2476 N N . VAL B 1 28 ? 22.162 31.443 23.644 1.00 34.15 14 VAL B N 1
ATOM 2477 C CA . VAL B 1 28 ? 21.131 31.421 22.607 1.00 34.17 14 VAL B CA 1
ATOM 2478 C C . VAL B 1 28 ? 19.764 31.111 23.210 1.00 34.08 14 VAL B C 1
ATOM 2479 O O . VAL B 1 28 ? 19.536 30.011 23.710 1.00 34.08 14 VAL B O 1
ATOM 2483 N N . ARG B 1 29 ? 18.858 32.084 23.151 1.00 34.08 15 ARG B N 1
ATOM 2484 C CA . ARG B 1 29 ? 17.518 31.931 23.717 1.00 34.07 15 ARG B CA 1
ATOM 2485 C C . ARG B 1 29 ? 16.481 31.741 22.619 1.00 33.57 15 ARG B C 1
ATOM 2486 O O . ARG B 1 29 ? 16.588 32.337 21.545 1.00 33.90 15 ARG B O 1
ATOM 2494 N N . GLY B 1 30 ? 15.485 30.905 22.895 1.00 33.15 16 GLY B N 1
ATOM 2495 C CA . GLY B 1 30 ? 14.443 30.582 21.924 1.00 32.39 16 GLY B CA 1
ATOM 2496 C C . GLY B 1 30 ? 14.610 29.207 21.304 1.00 32.18 16 GLY B C 1
ATOM 2497 O O . GLY B 1 30 ? 13.956 28.881 20.309 1.00 32.16 16 GLY B O 1
ATOM 2498 N N . ILE B 1 31 ? 15.489 28.395 21.893 1.00 31.64 17 ILE B N 1
ATOM 2499 C CA . ILE B 1 31 ? 15.737 27.040 21.411 1.00 31.07 17 ILE B CA 1
ATOM 2500 C C . ILE B 1 31 ? 14.461 26.209 21.413 1.00 30.65 17 ILE B C 1
ATOM 2501 O O . ILE B 1 31 ? 13.706 26.216 22.388 1.00 30.84 17 ILE B O 1
ATOM 2506 N N . ALA B 1 32 ? 14.231 25.501 20.312 1.00 29.96 18 ALA B N 1
ATOM 2507 C CA . ALA B 1 32 ? 13.139 24.543 20.217 1.00 29.46 18 ALA B CA 1
ATOM 2508 C C . ALA B 1 32 ? 13.588 23.311 19.447 1.00 28.92 18 ALA B C 1
ATOM 2509 O O . ALA B 1 32 ? 14.509 23.388 18.626 1.00 28.91 18 ALA B O 1
ATOM 2511 N N . ASP B 1 33 ? 12.930 22.184 19.724 1.00 28.03 19 ASP B N 1
ATOM 2512 C CA . ASP B 1 33 ? 13.154 20.918 19.017 1.00 27.49 19 ASP B CA 1
ATOM 2513 C C . ASP B 1 33 ? 14.615 20.450 19.092 1.00 26.58 19 ASP B C 1
ATOM 2514 O O . ASP B 1 33 ? 15.197 20.001 18.093 1.00 26.21 19 ASP B O 1
ATOM 2519 N N . PHE B 1 34 ? 15.191 20.555 20.286 1.00 25.33 20 PHE B N 1
ATOM 2520 C CA . PHE B 1 34 ? 16.604 20.255 20.488 1.00 24.23 20 PHE B CA 1
ATOM 2521 C C . PHE B 1 34 ? 16.826 19.611 21.846 1.00 23.71 20 PHE B C 1
ATOM 2522 O O . PHE B 1 34 ? 16.507 20.197 22.883 1.00 23.83 20 PHE B O 1
ATOM 2530 N N . ASN B 1 35 ? 17.331 18.381 21.820 1.00 22.70 21 ASN B N 1
ATOM 2531 C CA . ASN B 1 35 ? 17.798 17.688 23.014 1.00 22.04 21 ASN B CA 1
ATOM 2532 C C . ASN B 1 35 ? 19.211 17.180 22.754 1.00 21.32 21 ASN B C 1
ATOM 2533 O O . ASN B 1 35 ? 19.462 16.503 21.751 1.00 20.71 21 ASN B O 1
ATOM 2538 N N . LEU B 1 36 ? 20.127 17.511 23.657 1.00 20.65 22 LEU B N 1
ATOM 2539 C CA . LEU B 1 36 ? 21.538 17.199 23.451 1.00 20.35 22 LEU B CA 1
ATOM 2540 C C . LEU B 1 36 ? 21.795 15.698 23.356 1.00 19.99 22 LEU B C 1
ATOM 2541 O O . LEU B 1 36 ? 22.350 15.227 22.360 1.00 19.99 22 LEU B O 1
ATOM 2546 N N . LYS B 1 37 ? 21.377 14.949 24.376 1.00 19.90 23 LYS B N 1
ATOM 2547 C CA . LYS B 1 37 ? 21.568 13.496 24.397 1.00 20.02 23 LYS B CA 1
ATOM 2548 C C . LYS B 1 37 ? 21.012 12.834 23.139 1.00 19.95 23 LYS B C 1
ATOM 2549 O O . LYS B 1 37 ? 21.684 12.025 22.512 1.00 20.12 23 LYS B O 1
ATOM 2555 N N . GLU B 1 38 ? 19.785 13.187 22.768 1.00 20.01 24 GLU B N 1
ATOM 2556 C CA . GLU B 1 38 ? 19.137 12.580 21.605 1.00 20.23 24 GLU B CA 1
ATOM 2557 C C . GLU B 1 38 ? 19.863 12.886 20.288 1.00 20.05 24 GLU B C 1
ATOM 2558 O O . GLU B 1 38 ? 20.022 12.014 19.440 1.00 20.07 24 GLU B O 1
ATOM 2564 N N . THR B 1 39 ? 20.308 14.124 20.129 1.00 20.00 25 THR B N 1
ATOM 2565 C CA . THR B 1 39 ? 21.055 14.512 18.941 1.00 20.09 25 THR B CA 1
ATOM 2566 C C . THR B 1 39 ? 22.399 13.774 18.919 1.00 20.64 25 THR B C 1
ATOM 2567 O O . THR B 1 39 ? 22.700 13.054 17.972 1.00 20.82 25 THR B O 1
ATOM 2571 N N . PHE B 1 40 ? 23.170 13.914 19.992 1.00 21.33 26 PHE B N 1
ATOM 2572 C CA . PHE B 1 40 ? 24.531 13.372 20.041 1.00 22.14 26 PHE B CA 1
ATOM 2573 C C . PHE B 1 40 ? 24.627 11.843 20.078 1.00 23.14 26 PHE B C 1
ATOM 2574 O O . PHE B 1 40 ? 25.673 11.286 19.755 1.00 23.63 26 PHE B O 1
ATOM 2582 N N . GLU B 1 41 ? 23.546 11.163 20.452 1.00 24.38 27 GLU B N 1
ATOM 2583 C CA . GLU B 1 41 ? 23.565 9.698 20.505 1.00 25.37 27 GLU B CA 1
ATOM 2584 C C . GLU B 1 41 ? 22.670 9.032 19.448 1.00 25.63 27 GLU B C 1
ATOM 2585 O O . GLU B 1 41 ? 22.347 7.846 19.549 1.00 26.21 27 GLU B O 1
ATOM 2591 N N . SER B 1 42 ? 22.311 9.794 18.416 1.00 25.81 28 SER B N 1
ATOM 2592 C CA . SER B 1 42 ? 21.432 9.326 17.339 1.00 26.07 28 SER B CA 1
ATOM 2593 C C . SER B 1 42 ? 22.106 8.371 16.350 1.00 25.96 28 SER B C 1
ATOM 2594 O O . SER B 1 42 ? 21.427 7.655 15.608 1.00 26.69 28 SER B O 1
ATOM 2597 N N . GLY B 1 43 ? 23.434 8.371 16.333 1.00 25.41 29 GLY B N 1
ATOM 2598 C CA . GLY B 1 43 ? 24.201 7.575 15.380 1.00 24.40 29 GLY B CA 1
ATOM 2599 C C . GLY B 1 43 ? 24.929 8.402 14.330 1.00 23.62 29 GLY B C 1
ATOM 2600 O O . GLY B 1 43 ? 25.679 7.859 13.520 1.00 23.72 29 GLY B O 1
ATOM 2601 N N . GLN B 1 44 ? 24.713 9.714 14.334 1.00 22.56 30 GLN B N 1
ATOM 2602 C CA . GLN B 1 44 ? 25.336 10.573 13.330 1.00 22.29 30 GLN B CA 1
ATOM 2603 C C . GLN B 1 44 ? 26.779 10.982 13.661 1.00 21.73 30 GLN B C 1
ATOM 2604 O O . GLN B 1 44 ? 27.558 11.288 12.755 1.00 21.69 30 GLN B O 1
ATOM 2610 N N . CYS B 1 45 ? 27.134 10.986 14.945 1.00 20.99 31 CYS B N 1
ATOM 2611 C CA . CYS B 1 45 ? 28.385 11.612 15.374 1.00 20.48 31 CYS B CA 1
ATOM 2612 C C . CYS B 1 45 ? 29.135 10.825 16.450 1.00 20.11 31 CYS B C 1
ATOM 2613 O O . CYS B 1 45 ? 28.583 9.904 17.064 1.00 20.14 31 CYS B O 1
ATOM 2616 N N . PHE B 1 46 ? 30.388 11.203 16.682 1.00 19.42 32 PHE B N 1
ATOM 2617 C CA . PHE B 1 46 ? 31.297 10.379 17.479 1.00 18.95 32 PHE B CA 1
ATOM 2618 C C . PHE B 1 46 ? 32.162 11.144 18.481 1.00 18.71 32 PHE B C 1
ATOM 2619 O O . PHE B 1 46 ? 32.751 10.535 19.372 1.00 18.98 32 PHE B O 1
ATOM 2627 N N . ARG B 1 47 ? 32.248 12.463 18.346 1.00 18.21 33 ARG B N 1
ATOM 2628 C CA . ARG B 1 47 ? 33.199 13.221 19.170 1.00 18.40 33 ARG B CA 1
ATOM 2629 C C . ARG B 1 47 ? 32.563 14.106 20.246 1.00 18.55 33 ARG B C 1
ATOM 2630 O O . ARG B 1 47 ? 33.243 14.944 20.841 1.00 18.78 33 ARG B O 1
ATOM 2638 N N . TRP B 1 48 ? 31.272 13.906 20.500 1.00 18.39 34 TRP B N 1
ATOM 2639 C CA . TRP B 1 48 ? 30.569 14.617 21.568 1.00 18.35 34 TRP B CA 1
ATOM 2640 C C . TRP B 1 48 ? 30.372 13.700 22.772 1.00 18.95 34 TRP B C 1
ATOM 2641 O O . TRP B 1 48 ? 29.842 12.595 22.642 1.00 19.11 34 TRP B O 1
ATOM 2652 N N . ASN B 1 49 ? 30.805 14.159 23.942 1.00 19.45 35 ASN B N 1
ATOM 2653 C CA . ASN B 1 49 ? 30.746 13.332 25.137 1.00 20.51 35 ASN B CA 1
ATOM 2654 C C . ASN B 1 49 ? 30.043 13.996 26.309 1.00 20.71 35 ASN B C 1
ATOM 2655 O O . ASN B 1 49 ? 30.222 15.191 26.569 1.00 20.67 35 ASN B O 1
ATOM 2660 N N . GLU B 1 50 ? 29.243 13.201 27.007 1.00 21.23 36 GLU B N 1
ATOM 2661 C CA . GLU B 1 50 ? 28.390 13.684 28.082 1.00 22.08 36 GLU B CA 1
ATOM 2662 C C . GLU B 1 50 ? 29.207 14.044 29.316 1.00 22.53 36 GLU B C 1
ATOM 2663 O O . GLU B 1 50 ? 30.059 13.274 29.751 1.00 22.71 36 GLU B O 1
ATOM 2669 N N . GLU B 1 51 ? 28.951 15.230 29.854 1.00 23.12 37 GLU B N 1
ATOM 2670 C CA . GLU B 1 51 ? 29.520 15.640 31.128 1.00 23.82 37 GLU B CA 1
ATOM 2671 C C . GLU B 1 51 ? 28.515 15.355 32.245 1.00 24.08 37 GLU B C 1
ATOM 2672 O O . GLU B 1 51 ? 27.343 15.073 31.983 1.00 24.04 37 GLU B O 1
ATOM 2678 N N . GLU B 1 52 ? 28.975 15.442 33.488 1.00 24.55 38 GLU B N 1
ATOM 2679 C CA . GLU B 1 52 ? 28.141 15.112 34.650 1.00 25.11 38 GLU B CA 1
ATOM 2680 C C . GLU B 1 52 ? 26.974 16.077 34.867 1.00 24.71 38 GLU B C 1
ATOM 2681 O O . GLU B 1 52 ? 25.941 15.688 35.414 1.00 24.73 38 GLU B O 1
ATOM 2687 N N . ASP B 1 53 ? 27.136 17.325 34.428 1.00 24.13 39 ASP B N 1
ATOM 2688 C CA . ASP B 1 53 ? 26.075 18.329 34.539 1.00 23.76 39 ASP B CA 1
ATOM 2689 C C . ASP B 1 53 ? 25.054 18.253 33.390 1.00 23.22 39 ASP B C 1
ATOM 2690 O O . ASP B 1 53 ? 24.195 19.121 33.260 1.00 23.36 39 ASP B O 1
ATOM 2695 N N . GLY B 1 54 ? 25.156 17.218 32.558 1.00 22.68 40 GLY B N 1
ATOM 2696 C CA . GLY B 1 54 ? 24.239 17.040 31.436 1.00 22.23 40 GLY B CA 1
ATOM 2697 C C . GLY B 1 54 ? 24.672 17.769 30.174 1.00 21.69 40 GLY B C 1
ATOM 2698 O O . GLY B 1 54 ? 24.051 17.609 29.125 1.00 21.88 40 GLY B O 1
ATOM 2699 N N . SER B 1 55 ? 25.729 18.576 30.274 1.00 21.08 41 SER B N 1
ATOM 2700 C CA . SER B 1 55 ? 26.309 19.236 29.099 1.00 20.43 41 SER B CA 1
ATOM 2701 C C . SER B 1 55 ? 27.091 18.230 28.252 1.00 20.11 41 SER B C 1
ATOM 2702 O O . SER B 1 55 ? 27.302 17.094 28.672 1.00 20.34 41 SER B O 1
ATOM 2705 N N . TYR B 1 56 ? 27.502 18.647 27.056 1.00 19.55 42 TYR B N 1
ATOM 2706 C CA . TYR B 1 56 ? 28.317 17.813 26.180 1.00 19.08 42 TYR B CA 1
ATOM 2707 C C . TYR B 1 56 ? 29.502 18.617 25.668 1.00 18.82 42 TYR B C 1
ATOM 2708 O O . TYR B 1 56 ? 29.336 19.740 25.192 1.00 18.57 42 TYR B O 1
ATOM 2717 N N . THR B 1 57 ? 30.697 18.048 25.803 1.00 18.74 43 THR B N 1
ATOM 2718 C CA . THR B 1 57 ? 31.916 18.660 25.274 1.00 18.65 43 THR B CA 1
ATOM 2719 C C . THR B 1 57 ? 32.272 17.953 23.975 1.00 18.41 43 THR B C 1
ATOM 2720 O O . THR B 1 57 ? 32.311 16.723 23.914 1.00 18.45 43 THR B O 1
ATOM 2724 N N . GLY B 1 58 ? 32.494 18.738 22.929 1.00 18.05 44 GLY B N 1
ATOM 2725 C CA . GLY B 1 58 ? 32.798 18.180 21.626 1.00 17.68 44 GLY B CA 1
ATOM 2726 C C . GLY B 1 58 ? 33.907 18.913 20.913 1.00 17.48 44 GLY B C 1
ATOM 2727 O O . GLY B 1 58 ? 34.203 20.071 21.211 1.00 17.47 44 GLY B O 1
ATOM 2728 N N . VAL B 1 59 ? 34.524 18.210 19.975 1.00 17.44 45 VAL B N 1
ATOM 2729 C CA . VAL B 1 59 ? 35.558 18.777 19.127 1.00 17.66 45 VAL B CA 1
ATOM 2730 C C . VAL B 1 59 ? 35.098 18.645 17.688 1.00 17.37 45 VAL B C 1
ATOM 2731 O O . VAL B 1 59 ? 34.856 17.532 17.205 1.00 17.44 45 VAL B O 1
ATOM 2735 N N . ALA B 1 60 ? 34.976 19.788 17.018 1.00 17.41 46 ALA B N 1
ATOM 2736 C CA . ALA B 1 60 ? 34.529 19.860 15.627 1.00 18.10 46 ALA B CA 1
ATOM 2737 C C . ALA B 1 60 ? 35.056 21.141 14.998 1.00 18.46 46 ALA B C 1
ATOM 2738 O O . ALA B 1 60 ? 35.159 22.158 15.671 1.00 18.68 46 ALA B O 1
ATOM 2740 N N . TYR B 1 61 ? 35.384 21.089 13.707 1.00 19.29 47 TYR B N 1
ATOM 2741 C CA . TYR B 1 61 ? 35.853 22.276 12.981 1.00 20.16 47 TYR B CA 1
ATOM 2742 C C . TYR B 1 61 ? 37.009 22.962 13.698 1.00 20.49 47 TYR B C 1
ATOM 2743 O O . TYR B 1 61 ? 37.020 24.193 13.852 1.00 20.51 47 TYR B O 1
ATOM 2752 N N . ASP B 1 62 ? 37.959 22.151 14.158 1.00 20.98 48 ASP B N 1
ATOM 2753 C CA . ASP B 1 62 ? 39.169 22.634 14.825 1.00 21.62 48 ASP B CA 1
ATOM 2754 C C . ASP B 1 62 ? 38.894 23.438 16.101 1.00 21.79 48 ASP B C 1
ATOM 2755 O O . ASP B 1 62 ? 39.723 24.248 16.521 1.00 21.78 48 ASP B O 1
ATOM 2760 N N . ARG B 1 63 ? 37.735 23.206 16.715 1.00 21.70 49 ARG B N 1
ATOM 2761 C CA . ARG B 1 63 ? 37.375 23.891 17.954 1.00 21.78 49 ARG B CA 1
ATOM 2762 C C . ARG B 1 63 ? 36.910 22.881 18.987 1.00 21.24 49 ARG B C 1
ATOM 2763 O O . ARG B 1 63 ? 36.404 21.816 18.642 1.00 21.15 49 ARG B O 1
ATOM 2771 N N . VAL B 1 64 ? 37.085 23.224 20.256 1.00 20.88 50 VAL B N 1
ATOM 2772 C CA . VAL B 1 64 ? 36.449 22.481 21.336 1.00 20.54 50 VAL B CA 1
ATOM 2773 C C . VAL B 1 64 ? 35.485 23.412 22.066 1.00 20.46 50 VAL B C 1
ATOM 2774 O O . VAL B 1 64 ? 35.853 24.519 22.465 1.00 20.29 50 VAL B O 1
ATOM 2778 N N . VAL B 1 65 ? 34.236 22.972 22.193 1.00 20.10 51 VAL B N 1
ATOM 2779 C CA . VAL B 1 65 ? 33.215 23.737 22.906 1.00 20.08 51 VAL B CA 1
ATOM 2780 C C . VAL B 1 65 ? 32.439 22.824 23.849 1.00 20.13 51 VAL B C 1
ATOM 2781 O O . VAL B 1 65 ? 32.472 21.602 23.706 1.00 19.79 51 VAL B O 1
ATOM 2785 N N . ASN B 1 66 ? 31.759 23.432 24.818 1.00 20.37 52 ASN B N 1
ATOM 2786 C CA . ASN B 1 66 ? 30.832 22.722 25.691 1.00 20.61 52 ASN B CA 1
ATOM 2787 C C . ASN B 1 66 ? 29.436 23.290 25.476 1.00 20.94 52 ASN B C 1
ATOM 2788 O O . ASN B 1 66 ? 29.236 24.507 25.548 1.00 21.05 52 ASN B O 1
ATOM 2793 N N . VAL B 1 67 ? 28.477 22.417 25.185 1.00 21.32 53 VAL B N 1
ATOM 2794 C CA . VAL B 1 67 ? 27.101 22.854 24.974 1.00 22.11 53 VAL B CA 1
ATOM 2795 C C . VAL B 1 67 ? 26.208 22.371 26.108 1.00 22.95 53 VAL B C 1
ATOM 2796 O O . VAL B 1 67 ? 26.256 21.200 26.494 1.00 22.47 53 VAL B O 1
ATOM 2800 N N . LYS B 1 68 ? 25.412 23.288 26.643 1.00 23.97 54 LYS B N 1
ATOM 2801 C CA . LYS B 1 68 ? 24.496 22.980 27.740 1.00 25.42 54 LYS B CA 1
ATOM 2802 C C . LYS B 1 68 ? 23.125 23.566 27.441 1.00 26.18 54 LYS B C 1
ATOM 2803 O O . LYS B 1 68 ? 23.009 24.725 27.031 1.00 26.00 54 LYS B O 1
ATOM 2809 N N . LEU B 1 69 ? 22.088 22.756 27.627 1.00 27.37 55 LEU B N 1
ATOM 2810 C CA . LEU B 1 69 ? 20.728 23.214 27.392 1.00 28.73 55 LEU B CA 1
ATOM 2811 C C . LEU B 1 69 ? 19.946 23.341 28.696 1.00 29.52 55 LEU B C 1
ATOM 2812 O O . LEU B 1 69 ? 19.754 22.356 29.419 1.00 29.40 55 LEU B O 1
ATOM 2817 N N . GLU B 1 70 ? 19.510 24.564 28.989 1.00 30.56 56 GLU B N 1
ATOM 2818 C CA . GLU B 1 70 ? 18.659 24.829 30.149 1.00 31.87 56 GLU B CA 1
ATOM 2819 C C . GLU B 1 70 ? 17.354 25.465 29.685 1.00 32.13 56 GLU B C 1
ATOM 2820 O O . GLU B 1 70 ? 17.327 26.638 29.305 1.00 32.32 56 GLU B O 1
ATOM 2826 N N . GLY B 1 71 ? 16.278 24.685 29.706 1.00 32.64 57 GLY B N 1
ATOM 2827 C CA . GLY B 1 71 ? 14.974 25.151 29.235 1.00 33.18 57 GLY B CA 1
ATOM 2828 C C . GLY B 1 71 ? 15.000 25.403 27.741 1.00 33.41 57 GLY B C 1
ATOM 2829 O O . GLY B 1 71 ? 15.248 24.483 26.961 1.00 33.72 57 GLY B O 1
ATOM 2830 N N . ASP B 1 72 ? 14.753 26.651 27.349 1.00 33.57 58 ASP B N 1
ATOM 2831 C CA . ASP B 1 72 ? 14.842 27.064 25.948 1.00 33.84 58 ASP B CA 1
ATOM 2832 C C . ASP B 1 72 ? 16.124 27.864 25.680 1.00 33.34 58 ASP B C 1
ATOM 2833 O O . ASP B 1 72 ? 16.218 28.595 24.693 1.00 33.39 58 ASP B O 1
ATOM 2838 N N . THR B 1 73 ? 17.106 27.715 26.567 1.00 32.68 59 THR B N 1
ATOM 2839 C CA . THR B 1 73 ? 18.356 28.458 26.472 1.00 32.26 59 THR B CA 1
ATOM 2840 C C . THR B 1 73 ? 19.550 27.530 26.238 1.00 31.76 59 THR B C 1
ATOM 2841 O O . THR B 1 73 ? 19.813 26.628 27.040 1.00 31.59 59 THR B O 1
ATOM 2845 N N . LEU B 1 74 ? 20.258 27.765 25.133 1.00 31.07 60 LEU B N 1
ATOM 2846 C CA . LEU B 1 74 ? 21.501 27.060 24.831 1.00 30.53 60 LEU B CA 1
ATOM 2847 C C . LEU B 1 74 ? 22.696 27.890 25.278 1.00 30.25 60 LEU B C 1
ATOM 2848 O O . LEU B 1 74 ? 22.819 29.071 24.929 1.00 30.33 60 LEU B O 1
ATOM 2853 N N . ILE B 1 75 ? 23.568 27.266 26.059 1.00 29.71 61 ILE B N 1
ATOM 2854 C CA . ILE B 1 75 ? 24.797 27.896 26.512 1.00 29.44 61 ILE B CA 1
ATOM 2855 C C . ILE B 1 75 ? 25.966 27.164 25.862 1.00 29.12 61 ILE B C 1
ATOM 2856 O O . ILE B 1 75 ? 26.160 25.966 26.083 1.00 28.69 61 ILE B O 1
ATOM 2861 N N . ILE B 1 76 ? 26.720 27.888 25.042 1.00 28.59 62 ILE B N 1
ATOM 2862 C CA . ILE B 1 76 ? 27.903 27.332 24.402 1.00 28.30 62 ILE B CA 1
ATOM 2863 C C . ILE B 1 76 ? 29.133 27.969 25.022 1.00 28.38 62 ILE B C 1
ATOM 2864 O O . ILE B 1 76 ? 29.415 29.143 24.783 1.00 28.68 62 ILE B O 1
ATOM 2869 N N . ASP B 1 77 ? 29.852 27.193 25.827 1.00 28.31 63 ASP B N 1
ATOM 2870 C CA . ASP B 1 77 ? 31.075 27.666 26.463 1.00 28.45 63 ASP B CA 1
ATOM 2871 C C . ASP B 1 77 ? 32.301 27.478 25.567 1.00 28.61 63 ASP B C 1
ATOM 2872 O O . ASP B 1 77 ? 32.354 26.540 24.764 1.00 28.22 63 ASP B O 1
ATOM 2877 N N . ASN B 1 78 ? 33.275 28.377 25.732 1.00 28.84 64 ASN B N 1
ATOM 2878 C CA . ASN B 1 78 ? 34.554 28.381 24.995 1.00 29.30 64 ASN B CA 1
ATOM 2879 C C . ASN B 1 78 ? 34.400 28.805 23.535 1.00 29.49 64 ASN B C 1
ATOM 2880 O O . ASN B 1 78 ? 35.006 28.225 22.633 1.00 29.45 64 ASN B O 1
ATOM 2885 N N . THR B 1 79 ? 33.578 29.823 23.309 1.00 29.92 65 THR B N 1
ATOM 2886 C CA . THR B 1 79 ? 33.364 30.333 21.963 1.00 30.41 65 THR B CA 1
ATOM 2887 C C . THR B 1 79 ? 33.149 31.851 21.963 1.00 30.81 65 THR B C 1
ATOM 2888 O O . THR B 1 79 ? 33.187 32.493 23.013 1.00 30.85 65 THR B O 1
ATOM 2892 N N . ASN B 1 80 ? 32.958 32.409 20.772 1.00 31.27 66 ASN B N 1
ATOM 2893 C CA . ASN B 1 80 ? 32.651 33.824 20.595 1.00 31.73 66 ASN B CA 1
ATOM 2894 C C . ASN B 1 80 ? 31.566 33.968 19.539 1.00 31.92 66 ASN B C 1
ATOM 2895 O O . ASN B 1 80 ? 31.164 32.979 18.920 1.00 32.09 66 ASN B O 1
ATOM 2900 N N . LEU B 1 81 ? 31.098 35.195 19.328 1.00 32.29 67 LEU B N 1
ATOM 2901 C CA . LEU B 1 81 ? 30.015 35.449 18.386 1.00 32.35 67 LEU B CA 1
ATOM 2902 C C . LEU B 1 81 ? 30.400 35.082 16.953 1.00 32.23 67 LEU B C 1
ATOM 2903 O O . LEU B 1 81 ? 29.570 34.568 16.200 1.00 32.23 67 LEU B O 1
ATOM 2908 N N . THR B 1 82 ? 31.659 35.336 16.598 1.00 32.16 68 THR B N 1
ATOM 2909 C CA . THR B 1 82 ? 32.191 34.999 15.276 1.00 32.14 68 THR B CA 1
ATOM 2910 C C . THR B 1 82 ? 32.014 33.506 14.992 1.00 31.59 68 THR B C 1
ATOM 2911 O O . THR B 1 82 ? 31.337 33.134 14.034 1.00 31.43 68 THR B O 1
ATOM 2915 N N . ASP B 1 83 ? 32.600 32.665 15.845 1.00 31.20 69 ASP B N 1
ATOM 2916 C CA . ASP B 1 83 ? 32.501 31.212 15.695 1.00 30.70 69 ASP B CA 1
ATOM 2917 C C . ASP B 1 83 ? 31.057 30.722 15.717 1.00 30.39 69 ASP B C 1
ATOM 2918 O O . ASP B 1 83 ? 30.718 29.788 15.001 1.00 30.64 69 ASP B O 1
ATOM 2923 N N . PHE B 1 84 ? 30.207 31.357 16.523 1.00 30.00 70 PHE B N 1
ATOM 2924 C CA . PHE B 1 84 ? 28.806 30.965 16.589 1.00 29.49 70 PHE B CA 1
ATOM 2925 C C . PHE B 1 84 ? 28.127 31.065 15.226 1.00 29.39 70 PHE B C 1
ATOM 2926 O O . PHE B 1 84 ? 27.496 30.112 14.778 1.00 29.12 70 PHE B O 1
ATOM 2934 N N . TYR B 1 85 ? 28.257 32.219 14.573 1.00 29.22 71 TYR B N 1
ATOM 2935 C CA . TYR B 1 85 ? 27.643 32.414 13.261 1.00 29.09 71 TYR B CA 1
ATOM 2936 C C . TYR B 1 85 ? 28.380 31.680 12.134 1.00 28.76 71 TYR B C 1
ATOM 2937 O O . TYR B 1 85 ? 27.737 31.142 11.230 1.00 29.08 71 TYR B O 1
ATOM 2946 N N . ASP B 1 86 ? 29.712 31.652 12.205 1.00 28.32 72 ASP B N 1
ATOM 2947 C CA A ASP B 1 86 ? 30.523 31.008 11.172 0.53 28.24 72 ASP B CA 1
ATOM 2948 C CA B ASP B 1 86 ? 30.550 31.004 11.189 0.47 28.25 72 ASP B CA 1
ATOM 2949 C C . ASP B 1 86 ? 30.483 29.477 11.243 1.00 27.98 72 ASP B C 1
ATOM 2950 O O . ASP B 1 86 ? 30.540 28.808 10.209 1.00 28.10 72 ASP B O 1
ATOM 2959 N N . ILE B 1 87 ? 30.378 28.925 12.453 1.00 27.25 73 ILE B N 1
ATOM 2960 C CA . ILE B 1 87 ? 30.442 27.467 12.640 1.00 26.41 73 ILE B CA 1
ATOM 2961 C C . ILE B 1 87 ? 29.194 26.846 13.286 1.00 25.96 73 ILE B C 1
ATOM 2962 O O . ILE B 1 87 ? 28.547 25.989 12.691 1.00 25.73 73 ILE B O 1
ATOM 2967 N N . TRP B 1 88 ? 28.865 27.289 14.496 1.00 25.49 74 TRP B N 1
ATOM 2968 C CA . TRP B 1 88 ? 27.931 26.547 15.356 1.00 25.43 74 TRP B CA 1
ATOM 2969 C C . TRP B 1 88 ? 26.461 26.639 14.970 1.00 25.43 74 TRP B C 1
ATOM 2970 O O . TRP B 1 88 ? 25.725 25.668 15.124 1.00 25.36 74 TRP B O 1
ATOM 2981 N N . PHE B 1 89 ? 26.049 27.791 14.446 1.00 25.73 75 PHE B N 1
ATOM 2982 C CA . PHE B 1 89 ? 24.680 27.974 13.965 1.00 26.06 75 PHE B CA 1
ATOM 2983 C C . PHE B 1 89 ? 24.300 26.895 12.954 1.00 25.69 75 PHE B C 1
ATOM 2984 O O . PHE B 1 89 ? 23.280 26.230 13.115 1.00 26.00 75 PHE B O 1
ATOM 2992 N N . ASP B 1 90 ? 25.123 26.726 11.920 1.00 25.58 76 ASP B N 1
ATOM 2993 C CA . ASP B 1 90 ? 24.901 25.699 10.896 1.00 25.30 76 ASP B CA 1
ATOM 2994 C C . ASP B 1 90 ? 25.141 24.289 11.422 1.00 24.51 76 ASP B C 1
ATOM 2995 O O . ASP B 1 90 ? 24.416 23.356 11.065 1.00 24.10 76 ASP B O 1
ATOM 3000 N N . TYR B 1 91 ? 26.165 24.138 12.260 1.00 23.73 77 TYR B N 1
ATOM 3001 C CA . TYR B 1 91 ? 26.533 22.827 12.794 1.00 23.15 77 TYR B CA 1
ATOM 3002 C C . TYR B 1 91 ? 25.357 22.179 13.517 1.00 22.94 77 TYR B C 1
ATOM 3003 O O . TYR B 1 91 ? 25.057 21.013 13.295 1.00 22.41 77 TYR B O 1
ATOM 3012 N N . PHE B 1 92 ? 24.695 22.949 14.375 1.00 23.34 78 PHE B N 1
ATOM 3013 C CA . PHE B 1 92 ? 23.520 22.456 15.095 1.00 23.66 78 PHE B CA 1
ATOM 3014 C C . PHE B 1 92 ? 22.223 22.688 14.313 1.00 24.24 78 PHE B C 1
ATOM 3015 O O . PHE B 1 92 ? 21.128 22.530 14.858 1.00 24.27 78 PHE B O 1
ATOM 3023 N N . ASP B 1 93 ? 22.360 23.051 13.036 1.00 24.84 79 ASP B N 1
ATOM 3024 C CA . ASP B 1 93 ? 21.221 23.277 12.133 1.00 25.68 79 ASP B CA 1
ATOM 3025 C C . ASP B 1 93 ? 20.140 24.158 12.773 1.00 26.18 79 ASP B C 1
ATOM 3026 O O . ASP B 1 93 ? 18.954 23.836 12.731 1.00 26.31 79 ASP B O 1
ATOM 3031 N N . LEU B 1 94 ? 20.569 25.273 13.359 1.00 27.23 80 LEU B N 1
ATOM 3032 C CA . LEU B 1 94 ? 19.684 26.119 14.165 1.00 28.06 80 LEU B CA 1
ATOM 3033 C C . LEU B 1 94 ? 18.673 26.928 13.347 1.00 28.83 80 LEU B C 1
ATOM 3034 O O . LEU B 1 94 ? 17.699 27.440 13.895 1.00 28.77 80 LEU B O 1
ATOM 3039 N N . GLY B 1 95 ? 18.905 27.027 12.042 1.00 29.51 81 GLY B N 1
ATOM 3040 C CA . GLY B 1 95 ? 18.012 27.764 11.152 1.00 30.62 81 GLY B CA 1
ATOM 3041 C C . GLY B 1 95 ? 16.750 27.004 10.797 1.00 31.31 81 GLY B C 1
ATOM 3042 O O . GLY B 1 95 ? 15.742 27.609 10.438 1.00 31.48 81 GLY B O 1
ATOM 3043 N N . ARG B 1 96 ? 16.803 25.677 10.899 1.00 31.94 82 ARG B N 1
ATOM 3044 C CA . ARG B 1 96 ? 15.679 24.825 10.522 1.00 32.44 82 ARG B CA 1
ATOM 3045 C C . ARG B 1 96 ? 14.628 24.754 11.625 1.00 32.85 82 ARG B C 1
ATOM 3046 O O . ARG B 1 96 ? 14.960 24.671 12.812 1.00 32.59 82 ARG B O 1
ATOM 3054 N N . ASP B 1 97 ? 13.360 24.797 11.220 1.00 33.21 83 ASP B N 1
ATOM 3055 C CA . ASP B 1 97 ? 12.248 24.619 12.148 1.00 33.51 83 ASP B CA 1
ATOM 3056 C C . ASP B 1 97 ? 11.848 23.151 12.144 1.00 33.29 83 ASP B C 1
ATOM 3057 O O . ASP B 1 97 ? 11.115 22.701 11.261 1.00 32.98 83 ASP B O 1
ATOM 3062 N N . TYR B 1 98 ? 12.342 22.409 13.133 1.00 33.18 84 TYR B N 1
ATOM 3063 C CA . TYR B 1 98 ? 12.069 20.976 13.238 1.00 33.14 84 TYR B CA 1
ATOM 3064 C C . TYR B 1 98 ? 10.640 20.689 13.710 1.00 33.49 84 TYR B C 1
ATOM 3065 O O . TYR B 1 98 ? 10.122 19.592 13.501 1.00 33.32 84 TYR B O 1
ATOM 3074 N N . GLY B 1 99 ? 10.016 21.678 14.345 1.00 34.25 85 GLY B N 1
ATOM 3075 C CA . GLY B 1 99 ? 8.601 21.597 14.712 1.00 35.30 85 GLY B CA 1
ATOM 3076 C C . GLY B 1 99 ? 7.738 21.373 13.482 1.00 35.96 85 GLY B C 1
ATOM 3077 O O . GLY B 1 99 ? 6.890 20.479 13.466 1.00 36.17 85 GLY B O 1
ATOM 3078 N N . GLN B 1 100 ? 7.978 22.180 12.449 1.00 36.70 86 GLN B N 1
ATOM 3079 C CA . GLN B 1 100 ? 7.314 22.046 11.148 1.00 37.59 86 GLN B CA 1
ATOM 3080 C C . GLN B 1 100 ? 7.584 20.671 10.524 1.00 37.68 86 GLN B C 1
ATOM 3081 O O . GLN B 1 100 ? 6.686 20.062 9.943 1.00 37.70 86 GLN B O 1
ATOM 3087 N N . ILE B 1 101 ? 8.820 20.190 10.658 1.00 37.89 87 ILE B N 1
ATOM 3088 C CA . ILE B 1 101 ? 9.212 18.869 10.153 1.00 37.92 87 ILE B CA 1
ATOM 3089 C C . ILE B 1 101 ? 8.514 17.738 10.913 1.00 38.15 87 ILE B C 1
ATOM 3090 O O . ILE B 1 101 ? 8.049 16.768 10.307 1.00 38.28 87 ILE B O 1
ATOM 3095 N N . LYS B 1 102 ? 8.451 17.866 12.237 1.00 38.47 88 LYS B N 1
ATOM 3096 C CA . LYS B 1 102 ? 7.823 16.845 13.077 1.00 38.64 88 LYS B CA 1
ATOM 3097 C C . LYS B 1 102 ? 6.328 16.711 12.796 1.00 39.12 88 LYS B C 1
ATOM 3098 O O . LYS B 1 102 ? 5.832 15.600 12.601 1.00 39.15 88 LYS B O 1
ATOM 3104 N N . GLU B 1 103 ? 5.620 17.837 12.759 1.00 39.82 89 GLU B N 1
ATOM 3105 C CA . GLU B 1 103 ? 4.170 17.811 12.524 1.00 40.66 89 GLU B CA 1
ATOM 3106 C C . GLU B 1 103 ? 3.823 17.251 11.141 1.00 40.83 89 GLU B C 1
ATOM 3107 O O . GLU B 1 103 ? 2.885 16.464 11.005 1.00 41.15 89 GLU B O 1
ATOM 3113 N N . SER B 1 104 ? 4.609 17.632 10.133 1.00 41.16 90 SER B N 1
ATOM 3114 C CA . SER B 1 104 ? 4.454 17.103 8.778 1.00 41.32 90 SER B CA 1
ATOM 3115 C C . SER B 1 104 ? 4.716 15.600 8.717 1.00 41.59 90 SER B C 1
ATOM 3116 O O . SER B 1 104 ? 4.015 14.875 8.017 1.00 41.61 90 SER B O 1
ATOM 3119 N N . LEU B 1 105 ? 5.730 15.136 9.444 1.00 41.97 91 LEU B N 1
ATOM 3120 C CA . LEU B 1 105 ? 6.024 13.707 9.529 1.00 42.28 91 LEU B CA 1
ATOM 3121 C C . LEU B 1 105 ? 4.997 12.951 10.375 1.00 42.55 91 LEU B C 1
ATOM 3122 O O . LEU B 1 105 ? 4.793 11.754 10.181 1.00 42.37 91 LEU B O 1
ATOM 3127 N N . SER B 1 106 ? 4.354 13.659 11.302 1.00 43.16 92 SER B N 1
ATOM 3128 C CA . SER B 1 106 ? 3.388 13.056 12.228 1.00 43.81 92 SER B CA 1
ATOM 3129 C C . SER B 1 106 ? 2.020 12.731 11.610 1.00 44.24 92 SER B C 1
ATOM 3130 O O . SER B 1 106 ? 1.152 12.172 12.291 1.00 44.26 92 SER B O 1
ATOM 3133 N N . LYS B 1 107 ? 1.831 13.071 10.332 1.00 44.81 93 LYS B N 1
ATOM 3134 C CA . LYS B 1 107 ? 0.660 12.603 9.573 1.00 45.46 93 LYS B CA 1
ATOM 3135 C C . LYS B 1 107 ? 0.764 11.087 9.435 1.00 45.63 93 LYS B C 1
ATOM 3136 O O . LYS B 1 107 ? -0.245 10.389 9.332 1.00 45.79 93 LYS B O 1
ATOM 3142 N N . ASP B 1 108 ? 2.002 10.596 9.429 1.00 45.84 94 ASP B N 1
ATOM 3143 C CA . ASP B 1 108 ? 2.299 9.172 9.489 1.00 46.15 94 ASP B CA 1
ATOM 3144 C C . ASP B 1 108 ? 2.271 8.732 10.957 1.00 46.24 94 ASP B C 1
ATOM 3145 O O . ASP B 1 108 ? 3.093 9.192 11.755 1.00 46.38 94 ASP B O 1
ATOM 3150 N N . PRO B 1 109 ? 1.318 7.849 11.319 1.00 46.30 95 PRO B N 1
ATOM 3151 C CA . PRO B 1 109 ? 1.147 7.368 12.697 1.00 46.29 95 PRO B CA 1
ATOM 3152 C C . PRO B 1 109 ? 2.381 6.667 13.277 1.00 46.18 95 PRO B C 1
ATOM 3153 O O . PRO B 1 109 ? 2.647 6.788 14.477 1.00 46.21 95 PRO B O 1
ATOM 3157 N N . VAL B 1 110 ? 3.116 5.946 12.432 1.00 45.93 96 VAL B N 1
ATOM 3158 C CA . VAL B 1 110 ? 4.340 5.254 12.848 1.00 45.68 96 VAL B CA 1
ATOM 3159 C C . VAL B 1 110 ? 5.422 6.264 13.257 1.00 45.47 96 VAL B C 1
ATOM 3160 O O . VAL B 1 110 ? 6.175 6.030 14.205 1.00 45.55 96 VAL B O 1
ATOM 3164 N N . LEU B 1 111 ? 5.474 7.392 12.552 1.00 45.13 97 LEU B N 1
ATOM 3165 C CA . LEU B 1 111 ? 6.411 8.462 12.879 1.00 44.78 97 LEU B CA 1
ATOM 3166 C C . LEU B 1 111 ? 5.944 9.289 14.072 1.00 44.58 97 LEU B C 1
ATOM 3167 O O . LEU B 1 111 ? 6.758 9.667 14.915 1.00 44.44 97 LEU B O 1
ATOM 3172 N N . LYS B 1 112 ? 4.640 9.561 14.140 1.00 44.08 98 LYS B N 1
ATOM 3173 C CA . LYS B 1 112 ? 4.053 10.284 15.270 1.00 43.67 98 LYS B CA 1
ATOM 3174 C C . LYS B 1 112 ? 4.412 9.585 16.582 1.00 43.18 98 LYS B C 1
ATOM 3175 O O . LYS B 1 112 ? 4.805 10.238 17.553 1.00 43.03 98 LYS B O 1
ATOM 3181 N N . GLU B 1 113 ? 4.276 8.259 16.581 1.00 42.60 99 GLU B N 1
ATOM 3182 C CA . GLU B 1 113 ? 4.635 7.392 17.702 1.00 42.21 99 GLU B CA 1
ATOM 3183 C C . GLU B 1 113 ? 6.112 7.535 18.097 1.00 41.61 99 GLU B C 1
ATOM 3184 O O . GLU B 1 113 ? 6.432 7.716 19.276 1.00 41.44 99 GLU B O 1
ATOM 3190 N N . ALA B 1 114 ? 6.993 7.453 17.100 1.00 40.66 100 ALA B N 1
ATOM 3191 C CA . ALA B 1 114 ? 8.439 7.474 17.313 1.00 39.93 100 ALA B CA 1
ATOM 3192 C C . ALA B 1 114 ? 8.950 8.844 17.739 1.00 39.32 100 ALA B C 1
ATOM 3193 O O . ALA B 1 114 ? 9.897 8.937 18.522 1.00 39.25 100 ALA B O 1
ATOM 3195 N N . ILE B 1 115 ? 8.308 9.893 17.229 1.00 38.39 101 ILE B N 1
ATOM 3196 C CA . ILE B 1 115 ? 8.755 11.275 17.417 1.00 37.72 101 ILE B CA 1
ATOM 3197 C C . ILE B 1 115 ? 8.766 11.735 18.881 1.00 37.27 101 ILE B C 1
ATOM 3198 O O . ILE B 1 115 ? 9.680 12.451 19.293 1.00 37.11 101 ILE B O 1
ATOM 3203 N N . LYS B 1 116 ? 7.782 11.309 19.671 1.00 36.67 102 LYS B N 1
ATOM 3204 C CA . LYS B 1 116 ? 7.739 11.710 21.084 1.00 36.25 102 LYS B CA 1
ATOM 3205 C C . LYS B 1 116 ? 8.940 11.207 21.902 1.00 35.77 102 LYS B C 1
ATOM 3206 O O . LYS B 1 116 ? 9.276 11.786 22.938 1.00 35.80 102 LYS B O 1
ATOM 3212 N N . PHE B 1 117 ? 9.587 10.147 21.417 1.00 35.17 103 PHE B N 1
ATOM 3213 C CA . PHE B 1 117 ? 10.807 9.615 22.032 1.00 34.59 103 PHE B CA 1
ATOM 3214 C C . PHE B 1 117 ? 12.092 10.201 21.429 1.00 34.12 103 PHE B C 1
ATOM 3215 O O . PHE B 1 117 ? 13.195 9.917 21.908 1.00 34.20 103 PHE B O 1
ATOM 3223 N N . GLY B 1 118 ? 11.946 11.006 20.378 1.00 33.48 104 GLY B N 1
ATOM 3224 C CA . GLY B 1 118 ? 13.089 11.637 19.715 1.00 32.49 104 GLY B CA 1
ATOM 3225 C C . GLY B 1 118 ? 12.835 13.074 19.304 1.00 31.82 104 GLY B C 1
ATOM 3226 O O . GLY B 1 118 ? 13.393 13.550 18.310 1.00 31.86 104 GLY B O 1
ATOM 3227 N N . GLN B 1 119 ? 12.008 13.764 20.088 1.00 31.15 105 GLN B N 1
ATOM 3228 C CA . GLN B 1 119 ? 11.595 15.150 19.831 1.00 30.46 105 GLN B CA 1
ATOM 3229 C C . GLN B 1 119 ? 12.737 16.120 19.550 1.00 29.58 105 GLN B C 1
ATOM 3230 O O . GLN B 1 119 ? 12.564 17.080 18.799 1.00 29.25 105 GLN B O 1
ATOM 3236 N N . GLY B 1 120 ? 13.888 15.880 20.177 1.00 28.52 106 GLY B N 1
ATOM 3237 C CA . GLY B 1 120 ? 14.995 16.825 20.134 1.00 27.36 106 GLY B CA 1
ATOM 3238 C C . GLY B 1 120 ? 16.164 16.473 19.225 1.00 26.64 106 GLY B C 1
ATOM 3239 O O . GLY B 1 120 ? 17.230 17.088 19.326 1.00 26.68 106 GLY B O 1
ATOM 3240 N N . ILE B 1 121 ? 15.974 15.495 18.342 1.00 25.72 107 ILE B N 1
ATOM 3241 C CA . ILE B 1 121 ? 17.007 15.139 17.368 1.00 24.99 107 ILE B CA 1
ATOM 3242 C C . ILE B 1 121 ? 17.087 16.187 16.257 1.00 24.54 107 ILE B C 1
ATOM 3243 O O . ILE B 1 121 ? 16.099 16.451 15.560 1.00 24.40 107 ILE B O 1
ATOM 3248 N N . ARG B 1 122 ? 18.258 16.801 16.121 1.00 23.79 108 ARG B N 1
ATOM 3249 C CA . ARG B 1 122 ? 18.561 17.650 14.971 1.00 23.25 108 ARG B CA 1
ATOM 3250 C C . ARG B 1 122 ? 19.657 16.965 14.158 1.00 22.98 108 ARG B C 1
ATOM 3251 O O . ARG B 1 122 ? 20.458 16.204 14.705 1.00 22.61 108 ARG B O 1
ATOM 3259 N N . ILE B 1 123 ? 19.681 17.210 12.852 1.00 22.31 109 ILE B N 1
ATOM 3260 C CA . ILE B 1 123 ? 20.737 16.651 12.021 1.00 21.85 109 ILE B CA 1
ATOM 3261 C C . ILE B 1 123 ? 21.860 17.667 11.942 1.00 21.48 109 ILE B C 1
ATOM 3262 O O . ILE B 1 123 ? 21.690 18.774 11.414 1.00 21.53 109 ILE B O 1
ATOM 3267 N N . LEU B 1 124 ? 22.998 17.293 12.511 1.00 20.37 110 LEU B N 1
ATOM 3268 C CA . LEU B 1 124 ? 24.171 18.146 12.509 1.00 19.93 110 LEU B CA 1
ATOM 3269 C C . LEU B 1 124 ? 24.693 18.301 11.086 1.00 19.66 110 LEU B C 1
ATOM 3270 O O . LEU B 1 124 ? 24.599 17.373 10.282 1.00 19.69 110 LEU B O 1
ATOM 3275 N N . ARG B 1 125 ? 25.227 19.476 10.785 1.00 19.39 111 ARG B N 1
ATOM 3276 C CA . ARG B 1 125 ? 25.918 19.700 9.517 1.00 19.82 111 ARG B CA 1
ATOM 3277 C C . ARG B 1 125 ? 27.417 19.624 9.806 1.00 18.79 111 ARG B C 1
ATOM 3278 O O . ARG B 1 125 ? 28.052 20.605 10.175 1.00 18.59 111 ARG B O 1
ATOM 3286 N N . GLN B 1 126 ? 27.963 18.424 9.668 1.00 18.44 112 GLN B N 1
ATOM 3287 C CA . GLN B 1 126 ? 29.354 18.169 10.043 1.00 18.12 112 GLN B CA 1
ATOM 3288 C C . GLN B 1 126 ? 30.294 18.377 8.865 1.00 18.01 112 GLN B C 1
ATOM 3289 O O . GLN B 1 126 ? 29.866 18.384 7.712 1.00 18.03 112 GLN B O 1
ATOM 3295 N N . ASP B 1 127 ? 31.575 18.551 9.175 1.00 17.84 113 ASP B N 1
ATOM 3296 C CA . ASP B 1 127 ? 32.621 18.697 8.175 1.00 17.65 113 ASP B CA 1
ATOM 3297 C C . ASP B 1 127 ? 32.685 17.458 7.282 1.00 17.72 113 ASP B C 1
ATOM 3298 O O . ASP B 1 127 ? 32.637 16.329 7.774 1.00 17.63 113 ASP B O 1
ATOM 3303 N N . THR B 1 128 ? 32.796 17.675 5.973 1.00 17.79 114 THR B N 1
ATOM 3304 C CA . THR B 1 128 ? 32.794 16.579 4.999 1.00 17.70 114 THR B CA 1
ATOM 3305 C C . THR B 1 128 ? 33.932 15.581 5.209 1.00 17.17 114 THR B C 1
ATOM 3306 O O . THR B 1 128 ? 33.695 14.378 5.264 1.00 16.74 114 THR B O 1
ATOM 3310 N N . TRP B 1 129 ? 35.157 16.078 5.337 1.00 17.31 115 TRP B N 1
ATOM 3311 C CA . TRP B 1 129 ? 36.295 15.177 5.548 1.00 17.18 115 TRP B CA 1
ATOM 3312 C C . TRP B 1 129 ? 36.120 14.323 6.804 1.00 17.24 115 TRP B C 1
ATOM 3313 O O . TRP B 1 129 ? 36.210 13.093 6.737 1.00 17.21 115 TRP B O 1
ATOM 3324 N N . GLU B 1 130 ? 35.864 14.965 7.943 1.00 17.18 116 GLU B N 1
ATOM 3325 C CA . GLU B 1 130 ? 35.717 14.219 9.193 1.00 16.99 116 GLU B CA 1
ATOM 3326 C C . GLU B 1 130 ? 34.611 13.174 9.105 1.00 16.86 116 GLU B C 1
ATOM 3327 O O . GLU B 1 130 ? 34.804 12.036 9.527 1.00 16.45 116 GLU B O 1
ATOM 3333 N N . THR B 1 131 ? 33.465 13.567 8.550 1.00 16.59 117 THR B N 1
ATOM 3334 C CA . THR B 1 131 ? 32.342 12.657 8.379 1.00 16.78 117 THR B CA 1
ATOM 3335 C C . THR B 1 131 ? 32.747 11.472 7.509 1.00 16.48 117 THR B C 1
ATOM 3336 O O . THR B 1 131 ? 32.470 10.329 7.859 1.00 16.59 117 THR B O 1
ATOM 3340 N N . LEU B 1 132 ? 33.416 11.754 6.390 1.00 16.38 118 LEU B N 1
ATOM 3341 C CA . LEU B 1 132 ? 33.895 10.709 5.485 1.00 16.65 118 LEU B CA 1
ATOM 3342 C C . LEU B 1 132 ? 34.777 9.675 6.189 1.00 16.70 118 LEU B C 1
ATOM 3343 O O . LEU B 1 132 ? 34.514 8.474 6.105 1.00 16.94 118 LEU B O 1
ATOM 3348 N N . VAL B 1 133 ? 35.816 10.133 6.878 1.00 16.81 119 VAL B N 1
ATOM 3349 C CA . VAL B 1 133 ? 36.727 9.206 7.561 1.00 17.13 119 VAL B CA 1
ATOM 3350 C C . VAL B 1 133 ? 36.034 8.467 8.708 1.00 17.44 119 VAL B C 1
ATOM 3351 O O . VAL B 1 133 ? 36.231 7.255 8.887 1.00 17.51 119 VAL B O 1
ATOM 3355 N N . SER B 1 134 ? 35.228 9.196 9.480 1.00 17.56 120 SER B N 1
ATOM 3356 C CA . SER B 1 134 ? 34.518 8.610 10.622 1.00 17.97 120 SER B CA 1
ATOM 3357 C C . SER B 1 134 ? 33.681 7.405 10.205 1.00 18.13 120 SER B C 1
ATOM 3358 O O . SER B 1 134 ? 33.741 6.354 10.845 1.00 18.00 120 SER B O 1
ATOM 3361 N N . PHE B 1 135 ? 32.916 7.549 9.124 1.00 18.75 121 PHE B N 1
ATOM 3362 C CA . PHE B 1 135 ? 32.076 6.444 8.659 1.00 19.61 121 PHE B CA 1
ATOM 3363 C C . PHE B 1 135 ? 32.843 5.357 7.904 1.00 20.29 121 PHE B C 1
ATOM 3364 O O . PHE B 1 135 ? 32.435 4.199 7.915 1.00 20.58 121 PHE B O 1
ATOM 3372 N N . ILE B 1 136 ? 33.974 5.720 7.299 1.00 21.06 122 ILE B N 1
ATOM 3373 C CA . ILE B 1 136 ? 34.935 4.716 6.839 1.00 21.70 122 ILE B CA 1
ATOM 3374 C C . ILE B 1 136 ? 35.350 3.839 8.029 1.00 22.14 122 ILE B C 1
ATOM 3375 O O . ILE B 1 136 ? 35.325 2.607 7.941 1.00 22.08 122 ILE B O 1
ATOM 3380 N N . VAL B 1 137 ? 35.707 4.480 9.141 1.00 22.55 123 VAL B N 1
ATOM 3381 C CA . VAL B 1 137 ? 36.088 3.762 10.358 1.00 23.10 123 VAL B CA 1
ATOM 3382 C C . VAL B 1 137 ? 34.929 2.926 10.919 1.00 23.38 123 VAL B C 1
ATOM 3383 O O . VAL B 1 137 ? 35.156 1.881 11.528 1.00 23.18 123 VAL B O 1
ATOM 3387 N N . SER B 1 138 ? 33.698 3.378 10.692 1.00 24.01 124 SER B N 1
ATOM 3388 C CA . SER B 1 138 ? 32.519 2.747 11.290 1.00 24.99 124 SER B CA 1
ATOM 3389 C C . SER B 1 138 ? 32.129 1.384 10.705 1.00 25.69 124 SER B C 1
ATOM 3390 O O . SER B 1 138 ? 31.476 0.594 11.384 1.00 25.58 124 SER B O 1
ATOM 3393 N N . GLN B 1 139 ? 32.532 1.105 9.466 1.00 26.53 125 GLN B N 1
ATOM 3394 C CA . GLN B 1 139 ? 32.111 -0.127 8.780 1.00 27.64 125 GLN B CA 1
ATOM 3395 C C . GLN B 1 139 ? 32.473 -1.405 9.544 1.00 28.14 125 GLN B C 1
ATOM 3396 O O . GLN B 1 139 ? 33.607 -1.572 10.004 1.00 28.22 125 GLN B O 1
ATOM 3402 N N . ASN B 1 140 ? 31.486 -2.289 9.687 1.00 29.17 126 ASN B N 1
ATOM 3403 C CA . ASN B 1 140 ? 31.656 -3.573 10.376 1.00 30.09 126 ASN B CA 1
ATOM 3404 C C . ASN B 1 140 ? 32.333 -3.412 11.738 1.00 30.45 126 ASN B C 1
ATOM 3405 O O . ASN B 1 140 ? 33.339 -4.062 12.034 1.00 30.57 126 ASN B O 1
ATOM 3410 N N . ASN B 1 141 ? 31.760 -2.538 12.563 1.00 30.94 127 ASN B N 1
ATOM 3411 C CA . ASN B 1 141 ? 32.377 -2.132 13.820 1.00 31.33 127 ASN B CA 1
ATOM 3412 C C . ASN B 1 141 ? 31.336 -1.613 14.808 1.00 31.25 127 ASN B C 1
ATOM 3413 O O . ASN B 1 141 ? 30.282 -1.119 14.401 1.00 31.42 127 ASN B O 1
ATOM 3418 N N . ARG B 1 142 ? 31.637 -1.720 16.102 1.00 31.30 128 ARG B N 1
ATOM 3419 C CA . ARG B 1 142 ? 30.744 -1.227 17.154 1.00 31.40 128 ARG B CA 1
ATOM 3420 C C . ARG B 1 142 ? 31.117 0.197 17.566 1.00 30.88 128 ARG B C 1
ATOM 3421 O O . ARG B 1 142 ? 32.290 0.574 17.514 1.00 30.76 128 ARG B O 1
ATOM 3429 N N . ILE B 1 143 ? 30.114 0.963 17.995 1.00 30.31 129 ILE B N 1
ATOM 3430 C CA . ILE B 1 143 ? 30.264 2.388 18.331 1.00 29.90 129 ILE B CA 1
ATOM 3431 C C . ILE B 1 143 ? 31.391 2.709 19.337 1.00 29.62 129 ILE B C 1
ATOM 3432 O O . ILE B 1 143 ? 32.191 3.614 19.082 1.00 29.40 129 ILE B O 1
ATOM 3437 N N . PRO B 1 144 ? 31.466 1.972 20.471 1.00 29.30 130 PRO B N 1
ATOM 3438 C CA . PRO B 1 144 ? 32.554 2.244 21.419 1.00 28.93 130 PRO B CA 1
ATOM 3439 C C . PRO B 1 144 ? 33.953 2.123 20.804 1.00 28.63 130 PRO B C 1
ATOM 3440 O O . PRO B 1 144 ? 34.812 2.966 21.069 1.00 28.47 130 PRO B O 1
ATOM 3444 N N . GLN B 1 145 ? 34.176 1.087 19.995 1.00 27.99 131 GLN B N 1
ATOM 3445 C CA . GLN B 1 145 ? 35.450 0.921 19.294 1.00 27.58 131 GLN B CA 1
ATOM 3446 C C . GLN B 1 145 ? 35.653 2.022 18.248 1.00 26.66 131 GLN B C 1
ATOM 3447 O O . GLN B 1 145 ? 36.749 2.562 18.129 1.00 26.69 131 GLN B O 1
ATOM 3453 N N . ILE B 1 146 ? 34.588 2.358 17.519 1.00 25.87 132 ILE B N 1
ATOM 3454 C CA . ILE B 1 146 ? 34.619 3.426 16.513 1.00 25.11 132 ILE B CA 1
ATOM 3455 C C . ILE B 1 146 ? 35.076 4.755 17.129 1.00 24.25 132 ILE B C 1
ATOM 3456 O O . ILE B 1 146 ? 35.916 5.460 16.558 1.00 23.23 132 ILE B O 1
ATOM 3461 N N . LYS B 1 147 ? 34.518 5.075 18.296 1.00 23.47 133 LYS B N 1
ATOM 3462 C CA . LYS B 1 147 ? 34.856 6.295 19.025 1.00 23.28 133 LYS B CA 1
ATOM 3463 C C . LYS B 1 147 ? 36.322 6.281 19.467 1.00 23.04 133 LYS B C 1
ATOM 3464 O O . LYS B 1 147 ? 37.013 7.296 19.366 1.00 22.44 133 LYS B O 1
ATOM 3470 N N . LYS B 1 148 ? 36.793 5.124 19.932 1.00 22.91 134 LYS B N 1
ATOM 3471 C CA . LYS B 1 148 ? 38.190 4.977 20.344 1.00 23.02 134 LYS B CA 1
ATOM 3472 C C . LYS B 1 148 ? 39.156 5.205 19.181 1.00 22.48 134 LYS B C 1
ATOM 3473 O O . LYS B 1 148 ? 40.156 5.906 19.342 1.00 22.69 134 LYS B O 1
ATOM 3479 N N . VAL B 1 149 ? 38.848 4.633 18.016 1.00 21.84 135 VAL B N 1
ATOM 3480 C CA . VAL B 1 149 ? 39.707 4.787 16.829 1.00 21.41 135 VAL B CA 1
ATOM 3481 C C . VAL B 1 149 ? 39.719 6.240 16.342 1.00 20.92 135 VAL B C 1
ATOM 3482 O O . VAL B 1 149 ? 40.778 6.787 16.030 1.00 20.72 135 VAL B O 1
ATOM 3486 N N . ILE B 1 150 ? 38.541 6.863 16.286 1.00 20.34 136 ILE B N 1
ATOM 3487 C CA . ILE B 1 150 ? 38.445 8.281 15.912 1.00 19.83 136 ILE B CA 1
ATOM 3488 C C . ILE B 1 150 ? 39.268 9.162 16.862 1.00 19.65 136 ILE B C 1
ATOM 3489 O O . ILE B 1 150 ? 40.019 10.029 16.413 1.00 19.70 136 ILE B O 1
ATOM 3494 N N . GLU B 1 151 ? 39.147 8.923 18.166 1.00 19.51 137 GLU B N 1
ATOM 3495 C CA . GLU B 1 151 ? 39.941 9.667 19.150 1.00 19.47 137 GLU B CA 1
ATOM 3496 C C . GLU B 1 151 ? 41.448 9.401 19.030 1.00 19.32 137 GLU B C 1
ATOM 3497 O O . GLU B 1 151 ? 42.252 10.311 19.252 1.00 19.08 137 GLU B O 1
ATOM 3503 N N . ASN B 1 152 ? 41.819 8.165 18.688 1.00 19.37 138 ASN B N 1
ATOM 3504 C CA . ASN B 1 152 ? 43.216 7.821 18.400 1.00 19.67 138 ASN B CA 1
ATOM 3505 C C . ASN B 1 152 ? 43.751 8.552 17.175 1.00 19.60 138 ASN B C 1
ATOM 3506 O O . ASN B 1 152 ? 44.899 8.990 17.172 1.00 19.57 138 ASN B O 1
ATOM 3511 N N . LEU B 1 153 ? 42.925 8.674 16.133 1.00 19.66 139 LEU B N 1
ATOM 3512 C CA . LEU B 1 153 ? 43.323 9.408 14.928 1.00 19.74 139 LEU B CA 1
ATOM 3513 C C . LEU B 1 153 ? 43.584 10.873 15.264 1.00 19.72 139 LEU B C 1
ATOM 3514 O O . LEU B 1 153 ? 44.522 11.482 14.738 1.00 19.81 139 LEU B O 1
ATOM 3519 N N . ALA B 1 154 ? 42.764 11.425 16.156 1.00 20.04 140 ALA B N 1
ATOM 3520 C CA . ALA B 1 154 ? 42.922 12.809 16.599 1.00 20.68 140 ALA B CA 1
ATOM 3521 C C . ALA B 1 154 ? 44.175 12.983 17.463 1.00 21.24 140 ALA B C 1
ATOM 3522 O O . ALA B 1 154 ? 44.979 13.882 17.221 1.00 21.54 140 ALA B O 1
ATOM 3524 N N . THR B 1 155 ? 44.326 12.126 18.470 1.00 21.84 141 THR B N 1
ATOM 3525 C CA . THR B 1 155 ? 45.489 12.157 19.354 1.00 22.65 141 THR B CA 1
ATOM 3526 C C . THR B 1 155 ? 46.800 11.978 18.575 1.00 22.99 141 THR B C 1
ATOM 3527 O O . THR B 1 155 ? 47.755 12.718 18.797 1.00 23.23 141 THR B O 1
ATOM 3531 N N . SER B 1 156 ? 46.824 11.014 17.656 1.00 23.55 142 SER B N 1
ATOM 3532 C CA . SER B 1 156 ? 48.042 10.673 16.915 1.00 24.23 142 SER B CA 1
ATOM 3533 C C . SER B 1 156 ? 48.408 11.660 15.811 1.00 24.42 142 SER B C 1
ATOM 3534 O O . SER B 1 156 ? 49.597 11.920 15.579 1.00 24.53 142 SER B O 1
ATOM 3537 N N . PHE B 1 157 ? 47.403 12.211 15.131 1.00 24.42 143 PHE B N 1
ATOM 3538 C CA . PHE B 1 157 ? 47.670 12.992 13.922 1.00 24.46 143 PHE B CA 1
ATOM 3539 C C . PHE B 1 157 ? 47.136 14.423 13.937 1.00 24.75 143 PHE B C 1
ATOM 3540 O O . PHE B 1 157 ? 47.521 15.230 13.092 1.00 24.61 143 PHE B O 1
ATOM 3548 N N . GLY B 1 158 ? 46.262 14.735 14.893 1.00 25.01 144 GLY B N 1
ATOM 3549 C CA . GLY B 1 158 ? 45.631 16.057 14.963 1.00 25.52 144 GLY B CA 1
ATOM 3550 C C . GLY B 1 158 ? 46.401 17.080 15.776 1.00 25.87 144 GLY B C 1
ATOM 3551 O O . GLY B 1 158 ? 47.506 16.809 16.244 1.00 25.80 144 GLY B O 1
ATOM 3552 N N . ASN B 1 159 ? 45.806 18.259 15.946 1.00 26.51 145 ASN B N 1
ATOM 3553 C CA . ASN B 1 159 ? 46.455 19.378 16.630 1.00 27.06 145 ASN B CA 1
ATOM 3554 C C . ASN B 1 159 ? 45.892 19.633 18.030 1.00 27.60 145 ASN B C 1
ATOM 3555 O O . ASN B 1 159 ? 44.668 19.617 18.216 1.00 27.43 145 ASN B O 1
ATOM 3560 N N . PRO B 1 160 ? 46.781 19.884 19.018 1.00 28.08 146 PRO B N 1
ATOM 3561 C CA . PRO B 1 160 ? 46.351 20.127 20.399 1.00 28.53 146 PRO B CA 1
ATOM 3562 C C . PRO B 1 160 ? 45.648 21.471 20.600 1.00 28.94 146 PRO B C 1
ATOM 3563 O O . PRO B 1 160 ? 46.128 22.505 20.133 1.00 29.08 146 PRO B O 1
ATOM 3567 N N . ILE B 1 161 ? 44.497 21.431 21.269 1.00 29.36 147 ILE B N 1
ATOM 3568 C CA . ILE B 1 161 ? 43.780 22.630 21.712 1.00 29.89 147 ILE B CA 1
ATOM 3569 C C . ILE B 1 161 ? 43.341 22.427 23.162 1.00 30.39 147 ILE B C 1
ATOM 3570 O O . ILE B 1 161 ? 43.077 21.297 23.583 1.00 30.26 147 ILE B O 1
ATOM 3575 N N . GLU B 1 162 ? 43.267 23.517 23.921 1.00 31.14 148 GLU B N 1
ATOM 3576 C CA . GLU B 1 162 ? 43.081 23.434 25.371 1.00 32.01 148 GLU B CA 1
ATOM 3577 C C . GLU B 1 162 ? 41.731 23.982 25.826 1.00 32.00 148 GLU B C 1
ATOM 3578 O O . GLU B 1 162 ? 41.253 24.992 25.306 1.00 32.24 148 GLU B O 1
ATOM 3584 N N . TYR B 1 163 ? 41.124 23.299 26.796 1.00 32.24 149 TYR B N 1
ATOM 3585 C CA . TYR B 1 163 ? 39.869 23.741 27.405 1.00 32.48 149 TYR B CA 1
ATOM 3586 C C . TYR B 1 163 ? 39.735 23.238 28.844 1.00 32.75 149 TYR B C 1
ATOM 3587 O O . TYR B 1 163 ? 39.703 22.026 29.093 1.00 32.63 149 TYR B O 1
ATOM 3596 N N . LYS B 1 164 ? 39.649 24.190 29.775 1.00 33.18 150 LYS B N 1
ATOM 3597 C CA . LYS B 1 164 ? 39.590 23.918 31.221 1.00 33.45 150 LYS B CA 1
ATOM 3598 C C . LYS B 1 164 ? 40.712 22.995 31.708 1.00 33.30 150 LYS B C 1
ATOM 3599 O O . LYS B 1 164 ? 40.475 22.075 32.493 1.00 33.54 150 LYS B O 1
ATOM 3605 N N . GLY B 1 165 ? 41.929 23.241 31.231 1.00 33.11 151 GLY B N 1
ATOM 3606 C CA . GLY B 1 165 ? 43.096 22.462 31.651 1.00 32.72 151 GLY B CA 1
ATOM 3607 C C . GLY B 1 165 ? 43.290 21.129 30.947 1.00 32.38 151 GLY B C 1
ATOM 3608 O O . GLY B 1 165 ? 44.287 20.444 31.184 1.00 32.78 151 GLY B O 1
ATOM 3609 N N . LYS B 1 166 ? 42.343 20.753 30.091 1.00 31.66 152 LYS B N 1
ATOM 3610 C CA . LYS B 1 166 ? 42.438 19.509 29.327 1.00 30.95 152 LYS B CA 1
ATOM 3611 C C . LYS B 1 166 ? 42.819 19.795 27.875 1.00 30.03 152 LYS B C 1
ATOM 3612 O O . LYS B 1 166 ? 42.316 20.739 27.266 1.00 29.87 152 LYS B O 1
ATOM 3618 N N . ILE B 1 167 ? 43.718 18.976 27.338 1.00 29.05 153 ILE B N 1
ATOM 3619 C CA . ILE B 1 167 ? 44.143 19.080 25.948 1.00 28.08 153 ILE B CA 1
ATOM 3620 C C . ILE B 1 167 ? 43.288 18.152 25.082 1.00 27.17 153 ILE B C 1
ATOM 3621 O O . ILE B 1 167 ? 43.249 16.939 25.298 1.00 27.03 153 ILE B O 1
ATOM 3626 N N . TYR B 1 168 ? 42.590 18.749 24.121 1.00 25.99 154 TYR B N 1
ATOM 3627 C CA . TYR B 1 168 ? 41.816 18.021 23.127 1.00 25.00 154 TYR B CA 1
ATOM 3628 C C . TYR B 1 168 ? 42.567 18.084 21.806 1.00 24.49 154 TYR B C 1
ATOM 3629 O O . TYR B 1 168 ? 43.418 18.953 21.611 1.00 24.42 154 TYR B O 1
ATOM 3638 N N . TYR B 1 169 ? 42.238 17.174 20.897 1.00 23.67 155 TYR B N 1
ATOM 3639 C CA . TYR B 1 169 ? 42.903 17.124 19.605 1.00 23.18 155 TYR B CA 1
ATOM 3640 C C . TYR B 1 169 ? 41.928 17.262 18.441 1.00 22.59 155 TYR B C 1
ATOM 3641 O O . TYR B 1 169 ? 40.912 16.559 18.377 1.00 22.24 155 TYR B O 1
ATOM 3650 N N . THR B 1 170 ? 42.255 18.171 17.526 1.00 21.90 156 THR B N 1
ATOM 3651 C CA . THR B 1 170 ? 41.484 18.373 16.302 1.00 21.30 156 THR B CA 1
ATOM 3652 C C . THR B 1 170 ? 41.509 17.102 15.459 1.00 21.04 156 THR B C 1
ATOM 3653 O O . THR B 1 170 ? 42.427 16.290 15.577 1.00 20.42 156 THR B O 1
ATOM 3657 N N . PHE B 1 171 ? 40.489 16.917 14.627 1.00 20.57 157 PHE B N 1
ATOM 3658 C CA . PHE B 1 171 ? 40.485 15.799 13.707 1.00 20.40 157 PHE B CA 1
ATOM 3659 C C . PHE B 1 171 ? 41.484 16.047 12.572 1.00 20.55 157 PHE B C 1
ATOM 3660 O O . PHE B 1 171 ? 41.466 17.118 11.965 1.00 20.52 157 PHE B O 1
ATOM 3668 N N . PRO B 1 172 ? 42.358 15.061 12.287 1.00 20.79 158 PRO B N 1
ATOM 3669 C CA . PRO B 1 172 ? 43.404 15.259 11.275 1.00 21.11 158 PRO B CA 1
ATOM 3670 C C . PRO B 1 172 ? 42.868 15.496 9.860 1.00 21.52 158 PRO B C 1
ATOM 3671 O O . PRO B 1 172 ? 41.982 14.768 9.405 1.00 21.15 158 PRO B O 1
ATOM 3675 N N . LYS B 1 173 ? 43.429 16.499 9.188 1.00 22.18 159 LYS B N 1
ATOM 3676 C CA . LYS B 1 173 ? 43.109 16.822 7.797 1.00 23.37 159 LYS B CA 1
ATOM 3677 C C . LYS B 1 173 ? 43.855 15.874 6.848 1.00 23.60 159 LYS B C 1
ATOM 3678 O O . LYS B 1 173 ? 44.803 15.203 7.268 1.00 23.38 159 LYS B O 1
ATOM 3684 N N . PRO B 1 174 ? 43.435 15.805 5.566 1.00 24.10 160 PRO B N 1
ATOM 3685 C CA . PRO B 1 174 ? 44.165 14.948 4.622 1.00 24.59 160 PRO B CA 1
ATOM 3686 C C . PRO B 1 174 ? 45.666 15.263 4.608 1.00 25.17 160 PRO B C 1
ATOM 3687 O O . PRO B 1 174 ? 46.487 14.341 4.636 1.00 24.97 160 PRO B O 1
ATOM 3691 N N . GLU B 1 175 ? 46.013 16.550 4.612 1.00 25.80 161 GLU B N 1
ATOM 3692 C CA . GLU B 1 175 ? 47.420 16.978 4.613 1.00 26.99 161 GLU B CA 1
ATOM 3693 C C . GLU B 1 175 ? 48.195 16.534 5.858 1.00 27.35 161 GLU B C 1
ATOM 3694 O O . GLU B 1 175 ? 49.423 16.442 5.828 1.00 27.47 161 GLU B O 1
ATOM 3700 N N . GLU B 1 176 ? 47.468 16.246 6.937 1.00 27.66 162 GLU B N 1
ATOM 3701 C CA . GLU B 1 176 ? 48.062 15.789 8.192 1.00 27.96 162 GLU B CA 1
ATOM 3702 C C . GLU B 1 176 ? 48.150 14.260 8.267 1.00 28.41 162 GLU B C 1
ATOM 3703 O O . GLU B 1 176 ? 48.657 13.708 9.249 1.00 28.73 162 GLU B O 1
ATOM 3709 N N . LEU B 1 177 ? 47.668 13.582 7.226 1.00 28.93 163 LEU B N 1
ATOM 3710 C CA . LEU B 1 177 ? 47.673 12.116 7.176 1.00 29.41 163 LEU B CA 1
ATOM 3711 C C . LEU B 1 177 ? 48.491 11.500 6.036 1.00 30.03 163 LEU B C 1
ATOM 3712 O O . LEU B 1 177 ? 48.937 10.355 6.148 1.00 30.22 163 LEU B O 1
ATOM 3717 N N . VAL B 1 178 ? 48.675 12.243 4.947 1.00 30.87 164 VAL B N 1
ATOM 3718 C CA . VAL B 1 178 ? 49.232 11.681 3.703 1.00 31.80 164 VAL B CA 1
ATOM 3719 C C . VAL B 1 178 ? 50.686 11.189 3.758 1.00 32.74 164 VAL B C 1
ATOM 3720 O O . VAL B 1 178 ? 51.105 10.389 2.918 1.00 32.96 164 VAL B O 1
ATOM 3724 N N . MET B 1 179 ? 51.448 11.668 4.734 1.00 33.89 165 MET B N 1
ATOM 3725 C CA . MET B 1 179 ? 52.864 11.301 4.841 1.00 35.12 165 MET B CA 1
ATOM 3726 C C . MET B 1 179 ? 53.083 9.911 5.441 1.00 35.39 165 MET B C 1
ATOM 3727 O O . MET B 1 179 ? 54.158 9.324 5.285 1.00 35.77 165 MET B O 1
ATOM 3732 N N . TYR B 1 180 ? 52.061 9.377 6.104 1.00 35.58 166 TYR B N 1
ATOM 3733 C CA . TYR B 1 180 ? 52.199 8.115 6.828 1.00 35.81 166 TYR B CA 1
ATOM 3734 C C . TYR B 1 180 ? 51.766 6.906 6.009 1.00 35.96 166 TYR B C 1
ATOM 3735 O O . TYR B 1 180 ? 50.854 6.997 5.182 1.00 35.93 166 TYR B O 1
ATOM 3744 N N . ASP B 1 181 ? 52.435 5.778 6.239 1.00 35.97 167 ASP B N 1
ATOM 3745 C CA . ASP B 1 181 ? 52.082 4.519 5.583 1.00 36.23 167 ASP B CA 1
ATOM 3746 C C . ASP B 1 181 ? 50.874 3.864 6.249 1.00 36.01 167 ASP B C 1
ATOM 3747 O O . ASP B 1 181 ? 50.451 4.278 7.330 1.00 36.07 167 ASP B O 1
ATOM 3752 N N . VAL B 1 182 ? 50.323 2.846 5.593 1.00 35.98 168 VAL B N 1
ATOM 3753 C CA . VAL B 1 182 ? 49.158 2.122 6.101 1.00 35.87 168 VAL B CA 1
ATOM 3754 C C . VAL B 1 182 ? 49.426 1.549 7.500 1.00 35.75 168 VAL B C 1
ATOM 3755 O O . VAL B 1 182 ? 48.556 1.595 8.375 1.00 35.51 168 VAL B O 1
ATOM 3759 N N . GLU B 1 183 ? 50.640 1.036 7.704 1.00 35.54 169 GLU B N 1
ATOM 3760 C CA . GLU B 1 183 ? 51.048 0.454 8.988 1.00 35.30 169 GLU B CA 1
ATOM 3761 C C . GLU B 1 183 ? 50.955 1.435 10.159 1.00 34.64 169 GLU B C 1
ATOM 3762 O O . GLU B 1 183 ? 50.524 1.061 11.249 1.00 34.91 169 GLU B O 1
ATOM 3768 N N . THR B 1 184 ? 51.355 2.683 9.930 1.00 33.94 170 THR B N 1
ATOM 3769 C CA . THR B 1 184 ? 51.300 3.720 10.963 1.00 33.36 170 THR B CA 1
ATOM 3770 C C . THR B 1 184 ? 49.855 4.112 11.303 1.00 32.88 170 THR B C 1
ATOM 3771 O O . THR B 1 184 ? 49.501 4.246 12.478 1.00 32.87 170 THR B O 1
ATOM 3775 N N . ILE B 1 185 ? 49.032 4.293 10.272 1.00 32.03 171 ILE B N 1
ATOM 3776 C CA . ILE B 1 185 ? 47.611 4.594 10.450 1.00 31.37 171 ILE B CA 1
ATOM 3777 C C . ILE B 1 185 ? 46.927 3.484 11.254 1.00 30.92 171 ILE B C 1
ATOM 3778 O O . ILE B 1 185 ? 46.092 3.762 12.118 1.00 30.61 171 ILE B O 1
ATOM 3783 N N . ALA B 1 186 ? 47.324 2.239 10.987 1.00 30.47 172 ALA B N 1
ATOM 3784 C CA . ALA B 1 186 ? 46.723 1.057 11.6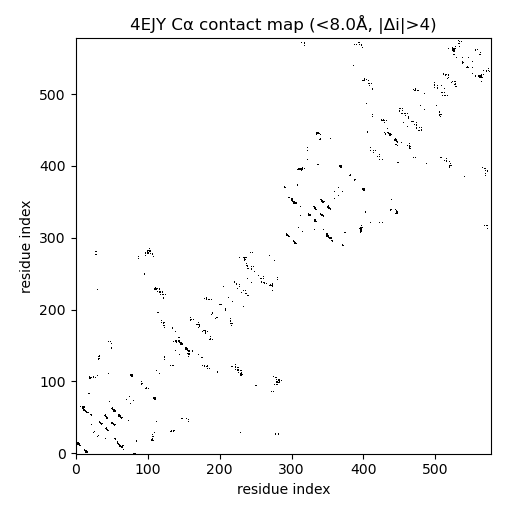17 1.00 30.22 172 ALA B CA 1
ATOM 3785 C C . ALA B 1 186 ? 46.947 0.975 13.131 1.00 29.98 172 ALA B C 1
ATOM 3786 O O . ALA B 1 186 ? 46.227 0.254 13.824 1.00 29.93 172 ALA B O 1
ATOM 3788 N N . LYS B 1 187 ? 47.938 1.715 13.629 1.00 29.65 173 LYS B N 1
ATOM 3789 C CA . LYS B 1 187 ? 48.212 1.816 15.066 1.00 29.70 173 LYS B CA 1
ATOM 3790 C C . LYS B 1 187 ? 47.111 2.554 15.841 1.00 29.27 173 LYS B C 1
ATOM 3791 O O . LYS B 1 187 ? 47.078 2.502 17.069 1.00 29.02 173 LYS B O 1
ATOM 3797 N N . THR B 1 188 ? 46.216 3.233 15.122 1.00 28.57 174 THR B N 1
ATOM 3798 C CA . THR B 1 188 ? 45.013 3.815 15.731 1.00 28.07 174 THR B CA 1
ATOM 3799 C C . THR B 1 188 ? 43.978 2.723 16.012 1.00 28.05 174 THR B C 1
ATOM 3800 O O . THR B 1 188 ? 42.892 2.998 16.528 1.00 27.82 174 THR B O 1
ATOM 3804 N N . ARG B 1 189 ? 44.339 1.487 15.659 1.00 27.96 175 ARG B N 1
ATOM 3805 C CA . ARG B 1 189 ? 43.530 0.282 15.880 1.00 28.04 175 ARG B CA 1
ATOM 3806 C C . ARG B 1 189 ? 42.326 0.211 14.941 1.00 27.66 175 ARG B C 1
ATOM 3807 O O . ARG B 1 189 ? 41.322 -0.427 15.263 1.00 27.81 175 ARG B O 1
ATOM 3815 N N . CYS B 1 190 ? 42.434 0.859 13.778 1.00 27.34 176 CYS B N 1
ATOM 3816 C CA . CYS B 1 190 ? 41.360 0.859 12.776 1.00 26.93 176 CYS B CA 1
ATOM 3817 C C . CYS B 1 190 ? 41.328 -0.420 11.940 1.00 26.95 176 CYS B C 1
ATOM 3818 O O . CYS B 1 190 ? 40.452 -0.590 11.088 1.00 26.60 176 CYS B O 1
ATOM 3821 N N . GLY B 1 191 ? 42.289 -1.309 12.178 1.00 26.89 177 GLY B N 1
ATOM 3822 C CA . GLY B 1 191 ? 42.307 -2.616 11.527 1.00 27.07 177 GLY B CA 1
ATOM 3823 C C . GLY B 1 191 ? 42.501 -2.549 10.025 1.00 27.06 177 GLY B C 1
ATOM 3824 O O . GLY B 1 191 ? 43.320 -1.771 9.533 1.00 27.00 177 GLY B O 1
ATOM 3825 N N . PHE B 1 192 ? 41.728 -3.358 9.303 1.00 27.25 178 PHE B N 1
ATOM 3826 C CA . PHE B 1 192 ? 41.792 -3.425 7.841 1.00 27.38 178 PHE B CA 1
ATOM 3827 C C . PHE B 1 192 ? 41.352 -2.126 7.157 1.00 27.17 178 PHE B C 1
ATOM 3828 O O . PHE B 1 192 ? 41.550 -1.956 5.952 1.00 27.16 178 PHE B O 1
ATOM 3836 N N . ARG B 1 193 ? 40.767 -1.217 7.934 1.00 26.68 179 ARG B N 1
ATOM 3837 C CA . ARG B 1 193 ? 40.273 0.061 7.408 1.00 26.08 179 ARG B CA 1
ATOM 3838 C C . ARG B 1 193 ? 41.383 1.089 7.190 1.00 25.74 179 ARG B C 1
ATOM 3839 O O . ARG B 1 193 ? 41.146 2.142 6.587 1.00 25.42 179 ARG B O 1
ATOM 3847 N N . ALA B 1 194 ? 42.588 0.788 7.679 1.00 25.14 180 ALA B N 1
ATOM 3848 C CA . ALA B 1 194 ? 43.737 1.682 7.512 1.00 24.92 180 ALA B CA 1
ATOM 3849 C C . ALA B 1 194 ? 44.041 2.001 6.047 1.00 24.74 180 ALA B C 1
ATOM 3850 O O . ALA B 1 194 ? 44.375 3.141 5.719 1.00 24.54 180 ALA B O 1
ATOM 3852 N N . LYS B 1 195 ? 43.923 0.999 5.178 1.00 24.52 181 LYS B N 1
ATOM 3853 C CA . LYS B 1 195 ? 44.165 1.197 3.745 1.00 24.70 181 LYS B CA 1
ATOM 3854 C C . LYS B 1 195 ? 43.068 2.061 3.110 1.00 24.22 181 LYS B C 1
ATOM 3855 O O . LYS B 1 195 ? 43.304 2.729 2.106 1.00 24.36 181 LYS B O 1
ATOM 3861 N N . TYR B 1 196 ? 41.878 2.054 3.715 1.00 23.76 182 TYR B N 1
ATOM 3862 C CA . TYR B 1 196 ? 40.787 2.909 3.260 1.00 23.45 182 TYR B CA 1
ATOM 3863 C C . TYR B 1 196 ? 41.052 4.381 3.614 1.00 23.01 182 TYR B C 1
ATOM 3864 O O . TYR B 1 196 ? 40.876 5.268 2.773 1.00 22.65 182 TYR B O 1
ATOM 3873 N N . ILE B 1 197 ? 41.479 4.630 4.855 1.00 22.49 183 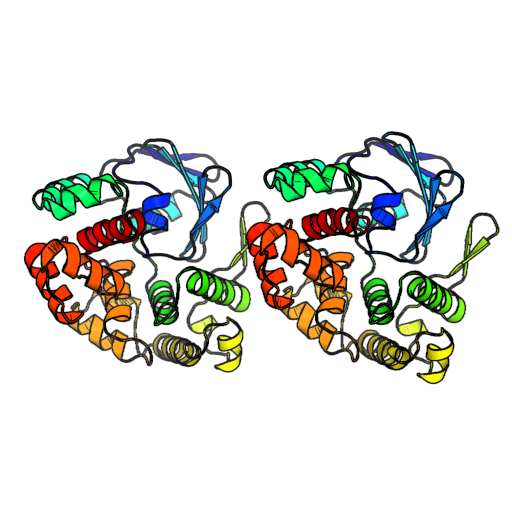ILE B N 1
ATOM 3874 C CA . ILE B 1 197 ? 41.856 5.977 5.296 1.00 21.75 183 ILE B CA 1
ATOM 3875 C C . ILE B 1 197 ? 43.036 6.506 4.467 1.00 22.08 183 ILE B C 1
ATOM 3876 O O . ILE B 1 197 ? 43.069 7.691 4.100 1.00 21.70 183 ILE B O 1
ATOM 3881 N N . PHE B 1 198 ? 43.990 5.622 4.170 1.00 22.11 184 PHE B N 1
ATOM 3882 C CA . PHE B 1 198 ? 45.137 5.965 3.321 1.00 22.52 184 PHE B CA 1
ATOM 3883 C C . PHE B 1 198 ? 44.666 6.439 1.943 1.00 22.07 184 PHE B C 1
ATOM 3884 O O . PHE B 1 198 ? 45.094 7.490 1.458 1.00 21.96 184 PHE B O 1
ATOM 3892 N N . ASP B 1 199 ? 43.777 5.668 1.323 1.00 22.07 185 ASP B N 1
ATOM 3893 C CA . ASP B 1 199 ? 43.266 6.009 -0.003 1.00 21.78 185 ASP B CA 1
ATOM 3894 C C . ASP B 1 199 ? 42.449 7.300 0.021 1.00 21.38 185 ASP B C 1
ATOM 3895 O O . ASP B 1 199 ? 42.609 8.159 -0.848 1.00 20.93 185 ASP B O 1
ATOM 3900 N N . ALA B 1 200 ? 41.588 7.437 1.027 1.00 20.85 186 ALA B N 1
ATOM 3901 C CA . ALA B 1 200 ? 40.771 8.642 1.192 1.00 20.48 186 ALA B CA 1
ATOM 3902 C C . ALA B 1 200 ? 41.641 9.891 1.272 1.00 20.30 186 ALA B C 1
ATOM 3903 O O . ALA B 1 200 ? 41.393 10.874 0.568 1.00 20.05 186 ALA B O 1
ATOM 3905 N N . ALA B 1 201 ? 42.674 9.834 2.114 1.00 20.00 187 ALA B N 1
ATOM 3906 C CA . ALA B 1 201 ? 43.585 10.960 2.310 1.00 20.28 187 ALA B CA 1
ATOM 3907 C C . ALA B 1 201 ? 44.355 11.298 1.039 1.00 20.45 187 ALA B C 1
ATOM 3908 O O . ALA B 1 201 ? 44.533 12.469 0.713 1.00 20.26 187 ALA B O 1
ATOM 3910 N N . SER B 1 202 ? 44.808 10.267 0.334 1.00 20.82 188 SER B N 1
ATOM 3911 C CA . SER B 1 202 ? 45.532 10.449 -0.921 1.00 21.53 188 SER B CA 1
ATOM 3912 C C . SER B 1 202 ? 44.666 11.137 -1.979 1.00 21.46 188 SER B C 1
ATOM 3913 O O . SER B 1 202 ? 45.069 12.149 -2.546 1.00 21.41 188 SER B O 1
ATOM 3916 N N . LYS B 1 203 ? 43.473 10.599 -2.223 1.00 21.79 189 LYS B N 1
ATOM 3917 C CA . LYS B 1 203 ? 42.570 11.158 -3.237 1.00 22.13 189 LYS B CA 1
ATOM 3918 C C . LYS B 1 203 ? 42.136 12.606 -2.972 1.00 22.11 189 LYS B C 1
ATOM 3919 O O . LYS B 1 203 ? 41.989 13.394 -3.917 1.00 22.32 189 LYS B O 1
ATOM 3925 N N . VAL B 1 204 ? 41.930 12.960 -1.701 1.00 21.85 190 VAL B N 1
ATOM 3926 C CA . VAL B 1 204 ? 41.490 14.319 -1.360 1.00 21.67 190 VAL B CA 1
ATOM 3927 C C . VAL B 1 204 ? 42.665 15.303 -1.386 1.00 21.85 190 VAL B C 1
ATOM 3928 O O . VAL B 1 204 ? 42.580 16.367 -2.004 1.00 21.60 190 VAL B O 1
ATOM 3932 N N . PHE B 1 205 ? 43.760 14.938 -0.726 1.00 22.31 191 PHE B N 1
ATOM 3933 C CA . PHE B 1 205 ? 44.960 15.775 -0.697 1.00 22.90 191 PHE B CA 1
ATOM 3934 C C . PHE B 1 205 ? 45.506 16.050 -2.102 1.00 22.88 191 PHE B C 1
ATOM 3935 O O . PHE B 1 205 ? 46.007 17.139 -2.366 1.00 22.75 191 PHE B O 1
ATOM 3943 N N . SER B 1 206 ? 45.389 15.070 -2.996 1.00 23.21 192 SER B N 1
ATOM 3944 C CA . SER B 1 206 ? 45.879 15.230 -4.373 1.00 23.84 192 SER B CA 1
ATOM 3945 C C . SER B 1 206 ? 44.923 16.031 -5.257 1.00 24.04 192 SER B C 1
ATOM 3946 O O . SER B 1 206 ? 45.256 16.378 -6.392 1.00 24.04 192 SER B O 1
ATOM 3949 N N . GLY B 1 207 ? 43.732 16.309 -4.736 1.00 24.37 193 GLY B N 1
ATOM 3950 C CA . GLY B 1 207 ? 42.737 17.077 -5.467 1.00 24.78 193 GLY B CA 1
ATOM 3951 C C . GLY B 1 207 ? 41.965 16.263 -6.488 1.00 25.03 193 GLY B C 1
ATOM 3952 O O . GLY B 1 207 ? 41.219 16.827 -7.285 1.00 25.14 193 GLY B O 1
ATOM 3953 N N . GLU B 1 208 ? 42.143 14.940 -6.465 1.00 25.40 194 GLU B N 1
ATOM 3954 C CA . GLU B 1 208 ? 41.348 14.029 -7.292 1.00 26.00 194 GLU B CA 1
ATOM 3955 C C . GLU B 1 208 ? 39.876 14.095 -6.897 1.00 26.07 194 GLU B C 1
ATOM 3956 O O . GLU B 1 208 ? 38.989 14.007 -7.751 1.00 26.16 194 GLU B O 1
ATOM 3962 N N . ILE B 1 209 ? 39.629 14.239 -5.596 1.00 25.91 195 ILE B N 1
ATOM 3963 C CA . ILE B 1 209 ? 38.289 14.514 -5.085 1.00 26.04 195 ILE B CA 1
ATOM 3964 C C . ILE B 1 209 ? 38.316 15.864 -4.384 1.00 26.50 195 ILE B C 1
ATOM 3965 O O . ILE B 1 209 ? 39.089 16.067 -3.441 1.00 26.52 195 ILE B O 1
ATOM 3970 N N . ASN B 1 210 ? 37.492 16.790 -4.870 1.00 26.82 196 ASN B N 1
ATOM 3971 C CA . ASN B 1 210 ? 37.374 18.119 -4.282 1.00 27.67 196 ASN B CA 1
ATOM 3972 C C . ASN B 1 210 ? 36.144 18.181 -3.382 1.00 28.24 196 ASN B C 1
ATOM 3973 O O . ASN B 1 210 ? 35.004 18.201 -3.861 1.00 28.08 196 ASN B O 1
ATOM 3978 N N . LEU B 1 211 ? 36.386 18.207 -2.076 1.00 28.77 197 LEU B N 1
ATOM 3979 C CA . LEU B 1 211 ? 35.302 18.210 -1.097 1.00 29.85 197 LEU B CA 1
ATOM 3980 C C . LEU B 1 211 ? 34.522 19.529 -1.078 1.00 30.73 197 LEU B C 1
ATOM 3981 O O . LEU B 1 211 ? 33.319 19.531 -0.814 1.00 30.82 197 LEU B O 1
ATOM 3986 N N . LEU B 1 212 ? 35.205 20.632 -1.383 1.00 31.94 198 LEU B N 1
ATOM 3987 C CA . LEU B 1 212 ? 34.577 21.955 -1.435 1.00 33.39 198 LEU B CA 1
ATOM 3988 C C . LEU B 1 212 ? 33.555 22.075 -2.564 1.00 34.10 198 LEU B C 1
ATOM 3989 O O . LEU B 1 212 ? 32.500 22.685 -2.385 1.00 34.59 198 LEU B O 1
ATOM 3994 N N . LYS B 1 213 ? 33.878 21.497 -3.720 1.00 34.85 199 LYS B N 1
ATOM 3995 C CA . LYS B 1 213 ? 33.025 21.567 -4.909 1.00 35.59 199 LYS B CA 1
ATOM 3996 C C . LYS B 1 213 ? 31.917 20.514 -4.925 1.00 35.84 199 LYS B C 1
ATOM 3997 O O . LYS B 1 213 ? 31.035 20.551 -5.784 1.00 35.83 199 LYS B O 1
ATOM 4003 N N . LEU B 1 214 ? 31.967 19.582 -3.976 1.00 36.24 200 LEU B N 1
ATOM 4004 C CA . LEU B 1 214 ? 31.045 18.448 -3.935 1.00 36.62 200 LEU B CA 1
ATOM 4005 C C . LEU B 1 214 ? 29.563 18.839 -3.933 1.00 37.08 200 LEU B C 1
ATOM 4006 O O . LEU B 1 214 ? 28.751 18.186 -4.586 1.00 37.01 200 LEU B O 1
ATOM 4011 N N . HIS B 1 215 ? 29.221 19.909 -3.217 1.00 37.75 201 HIS B N 1
ATOM 4012 C CA . HIS B 1 215 ? 27.831 20.368 -3.107 1.00 38.47 201 HIS B CA 1
ATOM 4013 C C . HIS B 1 215 ? 27.251 20.883 -4.431 1.00 38.81 201 HIS B C 1
ATOM 4014 O O . HIS B 1 215 ? 26.038 21.075 -4.547 1.00 39.14 201 HIS B O 1
ATOM 4021 N N . GLU B 1 216 ? 28.119 21.106 -5.418 1.00 39.09 202 GLU B N 1
ATOM 4022 C CA . GLU B 1 216 ? 27.706 21.600 -6.736 1.00 39.24 202 GLU B CA 1
ATOM 4023 C C . GLU B 1 216 ? 27.180 20.489 -7.644 1.00 39.13 202 GLU B C 1
ATOM 4024 O O . GLU B 1 216 ? 26.633 20.764 -8.716 1.00 39.32 202 GLU B O 1
ATOM 4030 N N . TYR B 1 217 ? 27.357 19.240 -7.221 1.00 38.86 203 TYR B N 1
ATOM 4031 C CA . TYR B 1 217 ? 26.900 18.087 -7.993 1.00 38.70 203 TYR B CA 1
ATOM 4032 C C . TYR B 1 217 ? 25.584 17.544 -7.452 1.00 38.32 203 TYR B C 1
ATOM 4033 O O . TYR B 1 217 ? 25.164 17.900 -6.349 1.00 38.35 203 TYR B O 1
ATOM 4042 N N . SER B 1 218 ? 24.936 16.683 -8.235 1.00 37.95 204 SER B N 1
ATOM 4043 C CA . SER B 1 218 ? 23.735 15.991 -7.782 1.00 37.70 204 SER B CA 1
ATOM 4044 C C . SER B 1 218 ? 24.116 14.893 -6.790 1.00 37.34 204 SER B C 1
ATOM 4045 O O . SER B 1 218 ? 25.279 14.483 -6.729 1.00 37.38 204 SER B O 1
ATOM 4048 N N . THR B 1 219 ? 23.133 14.424 -6.026 1.00 36.77 205 THR B N 1
ATOM 4049 C CA . THR B 1 219 ? 23.329 13.346 -5.056 1.00 36.31 205 THR B CA 1
ATOM 4050 C C . THR B 1 219 ? 23.972 12.102 -5.677 1.00 35.99 205 THR B C 1
ATOM 4051 O O . THR B 1 219 ? 24.955 11.580 -5.143 1.00 35.83 205 THR B O 1
ATOM 4055 N N . SER B 1 220 ? 23.425 11.644 -6.804 1.00 35.53 206 SER B N 1
ATOM 4056 C CA . SER B 1 220 ? 23.942 10.463 -7.506 1.00 35.11 206 SER B CA 1
ATOM 4057 C C . SER B 1 220 ? 25.386 10.660 -7.974 1.00 34.72 206 SER B C 1
ATOM 4058 O O . SER B 1 220 ? 26.181 9.722 -7.955 1.00 34.64 206 SER B O 1
ATOM 4061 N N . GLU B 1 221 ? 25.711 11.884 -8.388 1.00 34.36 207 GLU B N 1
ATOM 4062 C CA . GLU B 1 221 ? 27.071 12.243 -8.797 1.00 34.12 207 GLU B CA 1
ATOM 4063 C C . GLU B 1 221 ? 28.050 12.243 -7.615 1.00 33.57 207 GLU B C 1
ATOM 4064 O O . GLU B 1 221 ? 29.178 11.756 -7.738 1.00 33.44 207 GLU B O 1
ATOM 4070 N N . ILE B 1 222 ? 27.613 12.790 -6.479 1.00 32.90 208 ILE B N 1
ATOM 4071 C CA . ILE B 1 222 ? 28.414 12.793 -5.247 1.00 32.22 208 ILE B CA 1
ATOM 4072 C C . ILE B 1 222 ? 28.692 11.361 -4.789 1.00 32.24 208 ILE B C 1
ATOM 4073 O O . ILE B 1 222 ? 29.826 11.024 -4.432 1.00 32.19 208 ILE B O 1
ATOM 4078 N N . ARG B 1 223 ? 27.651 10.529 -4.812 1.00 32.06 209 ARG B N 1
ATOM 4079 C CA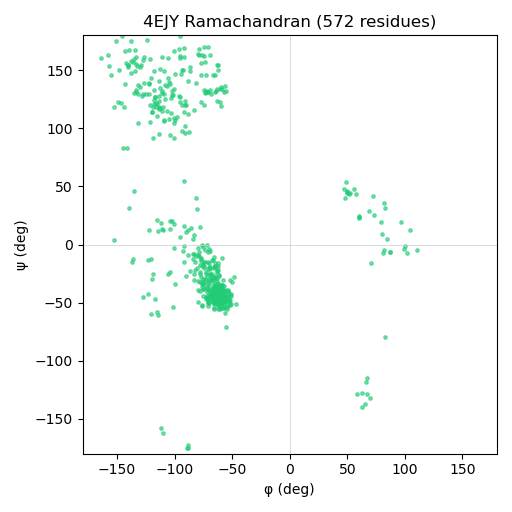 . ARG B 1 223 ? 27.764 9.108 -4.497 1.00 32.20 209 ARG B CA 1
ATOM 4080 C C . ARG B 1 223 ? 28.861 8.408 -5.302 1.00 31.86 209 ARG B C 1
ATOM 4081 O O . ARG B 1 223 ? 29.667 7.677 -4.736 1.00 31.70 209 ARG B O 1
ATOM 4089 N N . ASP B 1 224 ? 28.888 8.638 -6.614 1.00 31.40 210 ASP B N 1
ATOM 4090 C CA . ASP B 1 224 ? 29.872 7.992 -7.482 1.00 31.11 210 ASP B CA 1
ATOM 4091 C C . ASP B 1 224 ? 31.290 8.483 -7.198 1.00 30.47 210 ASP B C 1
ATOM 4092 O O . ASP B 1 224 ? 32.222 7.681 -7.133 1.00 30.59 210 ASP B O 1
ATOM 4097 N N . ILE B 1 225 ? 31.436 9.794 -7.010 1.00 29.75 211 ILE B N 1
ATOM 4098 C CA . ILE B 1 225 ? 32.723 10.409 -6.673 1.00 29.23 211 ILE B CA 1
ATOM 4099 C C . ILE B 1 225 ? 33.310 9.815 -5.387 1.00 28.88 211 ILE B C 1
ATOM 4100 O O . ILE B 1 225 ? 34.444 9.333 -5.387 1.00 28.82 211 ILE B O 1
ATOM 4105 N N . LEU B 1 226 ? 32.531 9.836 -4.305 1.00 28.31 212 LEU B N 1
ATOM 4106 C CA . LEU B 1 226 ? 32.990 9.321 -3.011 1.00 27.92 212 LEU B CA 1
ATOM 4107 C C . LEU B 1 226 ? 33.335 7.834 -3.067 1.00 27.74 212 LEU B C 1
ATOM 4108 O O . LEU B 1 226 ? 34.325 7.400 -2.476 1.00 27.45 212 LEU B O 1
ATOM 4113 N N . MET B 1 227 ? 32.523 7.070 -3.794 1.00 27.58 213 MET B N 1
ATOM 4114 C CA . MET B 1 227 ? 32.702 5.622 -3.911 1.00 27.70 213 MET B CA 1
ATOM 4115 C C . MET B 1 227 ? 33.918 5.179 -4.734 1.00 27.19 213 MET B C 1
ATOM 4116 O O . MET B 1 227 ? 34.225 3.989 -4.782 1.00 27.19 213 MET B O 1
ATOM 4121 N N . THR B 1 228 ? 34.616 6.123 -5.359 1.00 26.78 214 THR B N 1
ATOM 4122 C CA . THR B 1 228 ? 35.884 5.810 -6.025 1.00 26.51 214 THR B CA 1
ATOM 4123 C C . THR B 1 228 ? 36.984 5.504 -5.003 1.00 26.24 214 THR B C 1
ATOM 4124 O O . THR B 1 228 ? 37.981 4.864 -5.335 1.00 26.18 214 THR B O 1
ATOM 4128 N N . ILE B 1 229 ? 36.789 5.970 -3.768 1.00 25.70 215 ILE B N 1
ATOM 4129 C CA . ILE B 1 229 ? 37.697 5.686 -2.650 1.00 25.33 215 ILE B CA 1
ATOM 4130 C C . ILE B 1 229 ? 37.556 4.227 -2.214 1.00 25.36 215 ILE B C 1
ATOM 4131 O O . ILE B 1 229 ? 36.437 3.743 -2.011 1.00 25.16 215 ILE B O 1
ATOM 4136 N N . ASN B 1 230 ? 38.683 3.531 -2.071 1.00 25.48 216 ASN B N 1
ATOM 4137 C CA . ASN B 1 230 ? 38.665 2.158 -1.563 1.00 25.71 216 ASN B CA 1
ATOM 4138 C C . ASN B 1 230 ? 38.142 2.159 -0.131 1.00 25.63 216 ASN B C 1
ATOM 4139 O O . ASN B 1 230 ? 38.677 2.857 0.728 1.00 25.42 216 ASN B O 1
ATOM 4144 N N . GLY B 1 231 ? 37.082 1.396 0.113 1.00 25.62 217 GLY B N 1
ATOM 4145 C CA . GLY B 1 231 ? 36.465 1.338 1.432 1.00 25.70 217 GLY B CA 1
ATOM 4146 C C . GLY B 1 231 ? 35.231 2.198 1.617 1.00 25.96 217 GLY B C 1
ATOM 4147 O O . GLY B 1 231 ? 34.601 2.159 2.677 1.00 25.81 217 GLY B O 1
ATOM 4148 N N . VAL B 1 232 ? 34.884 2.974 0.592 1.00 25.97 218 VAL B N 1
ATOM 4149 C CA . VAL B 1 232 ? 33.654 3.762 0.605 1.00 26.18 218 VAL B CA 1
ATOM 4150 C C . VAL B 1 232 ? 32.640 3.122 -0.337 1.00 26.52 218 VAL B C 1
ATOM 4151 O O . VAL B 1 232 ? 32.855 3.068 -1.550 1.00 26.48 218 VAL B O 1
ATOM 4155 N N . GLY B 1 233 ? 31.545 2.629 0.234 1.00 26.81 219 GLY B N 1
ATOM 4156 C CA . GLY B 1 233 ? 30.458 2.057 -0.547 1.00 27.13 219 GLY B CA 1
ATOM 4157 C C . GLY B 1 233 ? 29.219 2.929 -0.477 1.00 27.35 219 GLY B C 1
ATOM 4158 O O . GLY B 1 233 ? 29.319 4.127 -0.191 1.00 27.39 219 GLY B O 1
ATOM 4159 N N . PRO B 1 234 ? 28.038 2.338 -0.735 1.00 27.58 220 PRO B N 1
ATOM 4160 C CA . PRO B 1 234 ? 26.795 3.114 -0.739 1.00 27.59 220 PRO B CA 1
ATOM 4161 C C . PRO B 1 234 ? 26.433 3.719 0.624 1.00 27.44 220 PRO B C 1
ATOM 4162 O O . PRO B 1 234 ? 25.997 4.868 0.679 1.00 27.41 220 PRO B O 1
ATOM 4166 N N . LYS B 1 235 ? 26.628 2.961 1.702 1.00 27.37 221 LYS B N 1
ATOM 4167 C CA . LYS B 1 235 ? 26.270 3.416 3.052 1.00 27.29 221 LYS B CA 1
ATOM 4168 C C . LYS B 1 235 ? 27.116 4.603 3.520 1.00 26.72 221 LYS B C 1
ATOM 4169 O O . LYS B 1 235 ? 26.570 5.620 3.957 1.00 26.61 221 LYS B O 1
ATOM 4175 N N . VAL B 1 236 ? 28.439 4.479 3.409 1.00 26.24 222 VAL B N 1
ATOM 4176 C CA . VAL B 1 236 ? 29.346 5.551 3.818 1.00 25.55 222 VAL B CA 1
ATOM 4177 C C . VAL B 1 236 ? 29.102 6.816 2.996 1.00 25.53 222 VAL B C 1
ATOM 4178 O O . VAL B 1 236 ? 29.035 7.910 3.552 1.00 25.17 222 VAL B O 1
ATOM 4182 N N . ALA B 1 237 ? 28.951 6.658 1.679 1.00 25.53 223 ALA B N 1
ATOM 4183 C CA . ALA B 1 237 ? 28.683 7.793 0.795 1.00 25.42 223 ALA B CA 1
ATOM 4184 C C . ALA B 1 237 ? 27.388 8.511 1.181 1.00 25.40 223 ALA B C 1
ATOM 4185 O O . ALA B 1 237 ? 27.360 9.741 1.267 1.00 25.22 223 ALA B O 1
ATOM 4187 N N . ASP B 1 238 ? 26.331 7.736 1.423 1.00 25.32 224 ASP B N 1
ATOM 4188 C CA . ASP B 1 238 ? 25.042 8.284 1.844 1.00 25.73 224 ASP B CA 1
ATOM 4189 C C . ASP B 1 238 ? 25.143 8.986 3.194 1.00 25.27 224 ASP B C 1
ATOM 4190 O O . ASP B 1 238 ? 24.510 10.020 3.410 1.00 25.03 224 ASP B O 1
ATOM 4195 N N . CYS B 1 239 ? 25.948 8.422 4.095 1.00 25.17 225 CYS B N 1
ATOM 4196 C CA . CYS B 1 239 ? 26.197 9.051 5.391 1.00 24.96 225 CYS B CA 1
ATOM 4197 C C . CYS B 1 239 ? 26.850 10.414 5.244 1.00 24.31 225 CYS B C 1
ATOM 4198 O O . CYS B 1 239 ? 26.452 11.368 5.915 1.00 24.15 225 CYS B O 1
ATOM 4201 N N . VAL B 1 240 ? 27.834 10.510 4.351 1.00 23.85 226 VAL B N 1
ATOM 4202 C CA . VAL B 1 240 ? 28.492 11.783 4.054 1.00 23.45 226 VAL B CA 1
ATOM 4203 C C . VAL B 1 240 ? 27.500 12.761 3.422 1.00 23.58 226 VAL B C 1
ATOM 4204 O O . VAL B 1 240 ? 27.495 13.952 3.741 1.00 23.46 226 VAL B O 1
ATOM 4208 N N . ILE B 1 241 ? 26.660 12.245 2.530 1.00 23.48 227 ILE B N 1
ATOM 4209 C CA . ILE B 1 241 ? 25.664 13.065 1.843 1.00 23.67 227 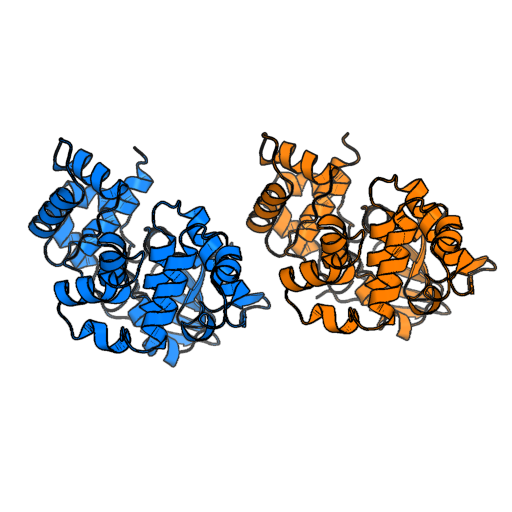ILE B CA 1
ATOM 4210 C C . ILE B 1 241 ? 24.615 13.633 2.815 1.00 23.79 227 ILE B C 1
ATOM 4211 O O . ILE B 1 241 ? 24.265 14.817 2.734 1.00 24.33 227 ILE B O 1
ATOM 4216 N N . LEU B 1 242 ? 24.142 12.813 3.748 1.00 23.98 228 LEU B N 1
ATOM 4217 C CA . LEU B 1 242 ? 23.153 13.288 4.721 1.00 24.30 228 LEU B CA 1
ATOM 4218 C C . LEU B 1 242 ? 23.763 14.161 5.813 1.00 24.51 228 LEU B C 1
ATOM 4219 O O . LEU B 1 242 ? 23.295 15.279 6.054 1.00 24.69 228 LEU B O 1
ATOM 4224 N N . TYR B 1 243 ? 24.802 13.651 6.466 1.00 24.71 229 TYR B N 1
ATOM 4225 C CA . TYR B 1 243 ? 25.331 14.279 7.675 1.00 25.27 229 TYR B CA 1
ATOM 4226 C C . TYR B 1 243 ? 26.256 15.457 7.407 1.00 25.63 229 TYR B C 1
ATOM 4227 O O . TYR B 1 243 ? 26.475 16.288 8.292 1.00 25.49 229 TYR B O 1
ATOM 4236 N N . SER B 1 244 ? 26.796 15.532 6.192 1.00 26.03 230 SER B N 1
ATOM 4237 C CA . SER B 1 244 ? 27.693 16.623 5.830 1.00 26.87 230 SER B CA 1
ATOM 4238 C C . SER B 1 244 ? 27.168 17.520 4.708 1.00 27.25 230 SER B C 1
ATOM 4239 O O . SER B 1 244 ? 27.234 18.741 4.813 1.00 27.39 230 SER B O 1
ATOM 4242 N N . ILE B 1 245 ? 26.673 16.920 3.631 1.00 27.92 231 ILE B N 1
ATOM 4243 C CA . ILE B 1 245 ? 26.181 17.714 2.497 1.00 28.74 231 ILE B CA 1
ATOM 4244 C C . ILE B 1 245 ? 24.788 18.292 2.791 1.00 29.31 231 ILE B C 1
ATOM 4245 O O . ILE B 1 245 ? 24.460 19.387 2.345 1.00 29.65 231 ILE B O 1
ATOM 4250 N N . GLY B 1 246 ? 23.990 17.562 3.562 1.00 30.05 232 GLY B N 1
ATOM 4251 C CA . GLY B 1 246 ? 22.673 18.040 3.973 1.00 30.92 232 GLY B CA 1
ATOM 4252 C C . GLY B 1 246 ? 21.586 17.820 2.937 1.00 31.68 232 GLY B C 1
ATOM 4253 O O . GLY B 1 246 ? 20.647 18.611 2.843 1.00 31.96 232 GLY B O 1
ATOM 4254 N N . ARG B 1 247 ? 21.710 16.747 2.159 1.00 32.31 233 ARG B N 1
ATOM 4255 C CA . ARG B 1 247 ? 20.673 16.366 1.202 1.00 33.16 233 ARG B CA 1
ATOM 4256 C C . ARG B 1 247 ? 19.650 15.479 1.907 1.00 33.51 233 ARG B C 1
ATOM 4257 O O . ARG B 1 247 ? 19.841 14.268 2.045 1.00 33.59 233 ARG B O 1
ATOM 4265 N N . TYR B 1 248 ? 18.560 16.100 2.348 1.00 34.06 234 TYR B N 1
ATOM 4266 C CA . TYR B 1 248 ? 17.570 15.442 3.199 1.00 34.77 234 TYR B CA 1
ATOM 4267 C C . TYR B 1 248 ? 16.620 14.494 2.470 1.00 35.65 234 TYR B C 1
ATOM 4268 O O . TYR B 1 248 ? 15.932 13.688 3.107 1.00 35.77 234 TYR B O 1
ATOM 4277 N N . ASP B 1 249 ? 16.593 14.578 1.141 1.00 36.61 235 ASP B N 1
ATOM 4278 C CA . ASP B 1 249 ? 15.778 13.671 0.333 1.00 37.57 235 ASP B CA 1
ATOM 4279 C C . ASP B 1 249 ? 16.461 12.314 0.128 1.00 38.08 235 ASP B C 1
ATOM 4280 O O . ASP B 1 249 ? 16.271 11.656 -0.898 1.00 38.16 235 ASP B O 1
ATOM 4285 N N . THR B 1 250 ? 17.258 11.908 1.117 1.00 38.63 236 THR B N 1
ATOM 4286 C CA . THR B 1 250 ? 17.930 10.611 1.110 1.00 39.15 236 THR B CA 1
ATOM 4287 C C . THR B 1 250 ? 17.635 9.843 2.398 1.00 39.74 236 THR B C 1
ATOM 4288 O O . THR B 1 250 ? 17.228 10.430 3.405 1.00 39.87 236 THR B O 1
ATOM 4292 N N . PHE B 1 251 ? 17.857 8.532 2.358 1.00 40.52 237 PHE B N 1
ATOM 4293 C CA . PHE B 1 251 ? 17.548 7.640 3.473 1.00 41.10 237 PHE B CA 1
ATOM 4294 C C . PHE B 1 251 ? 18.654 6.586 3.601 1.00 41.81 237 PHE B C 1
ATOM 4295 O O . PHE B 1 251 ? 18.518 5.476 3.081 1.00 41.73 237 PHE B O 1
ATOM 4303 N N . PRO B 1 252 ? 19.766 6.935 4.284 1.00 42.71 238 PRO B N 1
ATOM 4304 C CA . PRO B 1 252 ? 20.889 6.006 4.436 1.00 43.37 238 PRO B CA 1
ATOM 4305 C C . PRO B 1 252 ? 20.443 4.687 5.054 1.00 44.26 238 PRO B C 1
ATOM 4306 O O . PRO B 1 252 ? 19.724 4.684 6.055 1.00 44.28 238 PRO B O 1
ATOM 4310 N N . THR B 1 253 ? 20.864 3.581 4.449 1.00 45.44 239 THR B N 1
ATOM 4311 C CA . THR B 1 253 ? 20.386 2.264 4.846 1.00 46.55 239 THR B CA 1
ATOM 4312 C C . THR B 1 253 ? 21.488 1.395 5.454 1.00 47.39 239 THR B C 1
ATOM 4313 O O . THR B 1 253 ? 22.255 0.738 4.742 1.00 47.31 239 THR B O 1
ATOM 4317 N N . ASP B 1 254 ? 21.559 1.418 6.782 1.00 48.53 240 ASP B N 1
ATOM 4318 C CA . ASP B 1 254 ? 22.371 0.470 7.534 1.00 49.66 240 ASP B CA 1
ATOM 4319 C C . ASP B 1 254 ? 21.542 -0.778 7.825 1.00 50.36 240 ASP B C 1
ATOM 4320 O O . ASP B 1 254 ? 20.405 -0.891 7.362 1.00 50.44 240 ASP B O 1
ATOM 4325 N N . VAL B 1 255 ? 22.112 -1.704 8.593 1.00 51.36 241 VAL B N 1
ATOM 4326 C CA . VAL B 1 255 ? 21.440 -2.963 8.926 1.00 52.34 241 VAL B CA 1
ATOM 4327 C C . VAL B 1 255 ? 20.215 -2.756 9.829 1.00 52.95 241 VAL B C 1
ATOM 4328 O O . VAL B 1 255 ? 19.195 -3.431 9.660 1.00 52.97 241 VAL B O 1
ATOM 4332 N N . TRP B 1 256 ? 20.315 -1.814 10.767 1.00 53.76 242 TRP B N 1
ATOM 4333 C CA . TRP B 1 256 ? 19.240 -1.562 11.724 1.00 54.56 242 TRP B CA 1
ATOM 4334 C C . TRP B 1 256 ? 18.019 -0.911 11.077 1.00 54.97 242 TRP B C 1
ATOM 4335 O O . TRP B 1 256 ? 16.898 -1.386 11.258 1.00 55.02 242 TRP B O 1
ATOM 4346 N N . ILE B 1 257 ? 18.241 0.160 10.315 1.00 55.54 243 ILE B N 1
ATOM 4347 C CA . ILE B 1 257 ? 17.146 0.878 9.659 1.00 56.22 243 ILE B CA 1
ATOM 4348 C C . ILE B 1 257 ? 16.497 0.022 8.564 1.00 56.71 243 ILE B C 1
ATOM 4349 O O . ILE B 1 257 ? 15.330 0.217 8.222 1.00 56.77 243 ILE B O 1
ATOM 4354 N N . LYS B 1 258 ? 17.267 -0.924 8.029 1.00 57.37 244 LYS B N 1
ATOM 4355 C CA . LYS B 1 258 ? 16.746 -1.929 7.111 1.00 58.06 244 LYS B CA 1
ATOM 4356 C C . LYS B 1 258 ? 15.711 -2.788 7.838 1.00 58.50 244 LYS B C 1
ATOM 4357 O O . LYS B 1 258 ? 14.588 -2.943 7.362 1.00 58.52 244 LYS B O 1
ATOM 4363 N N . ARG B 1 259 ? 16.092 -3.312 9.003 1.00 59.07 245 ARG B N 1
ATOM 4364 C CA . ARG B 1 259 ? 15.220 -4.173 9.804 1.00 59.70 245 ARG B CA 1
ATOM 4365 C C . ARG B 1 259 ? 13.948 -3.467 10.277 1.00 60.08 245 ARG B C 1
ATOM 4366 O O . ARG B 1 259 ? 12.871 -4.065 10.280 1.00 60.15 245 ARG B O 1
ATOM 4374 N N . ILE B 1 260 ? 14.083 -2.199 10.666 1.00 60.54 246 ILE B N 1
ATOM 4375 C CA . ILE B 1 260 ? 12.967 -1.407 11.197 1.00 61.01 246 ILE B CA 1
ATOM 4376 C C . ILE B 1 260 ? 11.898 -1.111 10.134 1.00 61.41 246 ILE B C 1
ATOM 4377 O O . ILE B 1 260 ? 10.700 -1.211 10.413 1.00 61.46 246 ILE B O 1
ATOM 4382 N N . VAL B 1 261 ? 12.334 -0.757 8.925 1.00 61.94 247 VAL B N 1
ATOM 4383 C CA . VAL B 1 261 ? 11.413 -0.499 7.812 1.00 62.42 247 VAL B CA 1
ATOM 4384 C C . VAL B 1 261 ? 10.791 -1.805 7.301 1.00 62.78 247 VAL B C 1
ATOM 4385 O O . VAL B 1 261 ? 9.611 -1.834 6.941 1.00 62.90 247 VAL B O 1
ATOM 4389 N N . GLU B 1 262 ? 11.583 -2.878 7.291 1.00 63.23 248 GLU B N 1
ATOM 4390 C CA . GLU B 1 262 ? 11.099 -4.222 6.946 1.00 63.70 248 GLU B CA 1
ATOM 4391 C C . GLU B 1 262 ? 10.041 -4.723 7.929 1.00 63.94 248 GLU B C 1
ATOM 4392 O O . GLU B 1 262 ? 9.326 -5.686 7.646 1.00 64.01 248 GLU B O 1
ATOM 4398 N N . HIS B 1 263 ? 9.951 -4.063 9.081 1.00 64.24 249 HIS B N 1
ATOM 4399 C CA . HIS B 1 263 ? 9.060 -4.484 10.152 1.00 64.55 249 HIS B CA 1
ATOM 4400 C C . HIS B 1 263 ? 7.786 -3.644 10.198 1.00 64.68 249 HIS B C 1
ATOM 4401 O O . HIS B 1 263 ? 6.680 -4.184 10.155 1.00 64.78 249 HIS B O 1
ATOM 4408 N N . LEU B 1 264 ? 7.953 -2.325 10.273 1.00 64.84 250 LEU B N 1
ATOM 4409 C CA . LEU B 1 264 ? 6.837 -1.405 10.512 1.00 65.00 250 LEU B CA 1
ATOM 4410 C C . LEU B 1 264 ? 6.106 -0.925 9.252 1.00 65.08 250 LEU B C 1
ATOM 4411 O O . LEU B 1 264 ? 5.051 -0.289 9.352 1.00 65.07 250 LEU B O 1
ATOM 4416 N N . TYR B 1 265 ? 6.655 -1.230 8.077 1.00 65.21 251 TYR B N 1
ATOM 4417 C CA . TYR B 1 265 ? 6.084 -0.736 6.820 1.00 65.30 251 TYR B CA 1
ATOM 4418 C C . TYR B 1 265 ? 5.805 -1.813 5.763 1.00 65.49 251 TYR B C 1
ATOM 4419 O O . TYR B 1 265 ? 4.734 -1.815 5.150 1.00 65.43 251 TYR B O 1
ATOM 4428 N N . LEU B 1 266 ? 6.758 -2.720 5.552 1.00 65.68 252 LEU B N 1
ATOM 4429 C CA . LEU B 1 266 ? 6.647 -3.712 4.475 1.00 65.88 252 LEU B CA 1
ATOM 4430 C C . LEU B 1 266 ? 6.171 -5.094 4.915 1.00 65.97 252 LEU B C 1
ATOM 4431 O O . LEU B 1 266 ? 5.479 -5.779 4.157 1.00 66.00 252 LEU B O 1
ATOM 4436 N N . LYS B 1 267 ? 6.554 -5.497 6.127 1.00 66.06 253 LYS B N 1
ATOM 4437 C CA . LYS B 1 267 ? 6.283 -6.841 6.667 1.00 66.12 253 LYS B CA 1
ATOM 4438 C C . LYS B 1 267 ? 7.098 -7.951 5.985 1.00 66.15 253 LYS B C 1
ATOM 4439 O O . LYS B 1 267 ? 7.209 -9.058 6.519 1.00 66.18 253 LYS B O 1
ATOM 4441 N N . ARG B 1 268 ? 7.667 -7.649 4.819 1.00 66.12 254 ARG B N 1
ATOM 4442 C CA . ARG B 1 268 ? 8.514 -8.595 4.091 1.00 66.08 254 ARG B CA 1
ATOM 4443 C C . ARG B 1 268 ? 9.906 -8.016 3.840 1.00 66.04 254 ARG B C 1
ATOM 4444 O O . ARG B 1 268 ? 10.045 -6.842 3.482 1.00 66.04 254 ARG B O 1
ATOM 4446 N N . GLU B 1 269 ? 10.926 -8.853 4.027 1.00 65.92 255 GLU B N 1
ATOM 4447 C CA . GLU B 1 269 ? 12.329 -8.448 3.884 1.00 65.80 255 GLU B CA 1
ATOM 4448 C C . GLU B 1 269 ? 12.670 -7.977 2.468 1.00 65.71 255 GLU B C 1
ATOM 4449 O O . GLU B 1 269 ? 12.075 -8.437 1.489 1.00 65.75 255 GLU B O 1
ATOM 4451 N N . GLY B 1 270 ? 13.630 -7.058 2.370 1.00 65.51 256 GLY B N 1
ATOM 4452 C CA . GLY B 1 270 ? 14.037 -6.507 1.081 1.00 65.30 256 GLY B CA 1
ATOM 4453 C C . GLY B 1 270 ? 15.483 -6.057 0.988 1.00 65.11 256 GLY B C 1
ATOM 4454 O O . GLY B 1 270 ? 16.223 -6.082 1.975 1.00 65.11 256 GLY B O 1
ATOM 4455 N N . THR B 1 271 ? 15.876 -5.647 -0.215 1.00 64.94 257 THR B N 1
ATOM 4456 C CA . THR B 1 271 ? 17.218 -5.127 -0.484 1.00 64.72 257 THR B CA 1
ATOM 4457 C C . THR B 1 271 ? 17.361 -3.682 0.015 1.00 64.46 257 THR B C 1
ATOM 4458 O O . THR B 1 271 ? 16.394 -2.920 -0.027 1.00 64.49 257 THR B O 1
ATOM 4462 N N . PRO B 1 272 ? 18.565 -3.307 0.503 1.00 64.16 258 PRO B N 1
ATOM 4463 C CA . PRO B 1 272 ? 18.848 -1.932 0.936 1.00 63.91 258 PRO B CA 1
ATOM 4464 C C . PRO B 1 272 ? 18.421 -0.849 -0.064 1.00 63.63 258 PRO B C 1
ATOM 4465 O O . PRO B 1 272 ? 18.121 0.277 0.342 1.00 63.57 258 PRO B O 1
ATOM 4469 N N . VAL B 1 273 ? 18.393 -1.196 -1.351 1.00 63.23 259 VAL B N 1
ATOM 4470 C CA . VAL B 1 273 ? 17.989 -0.267 -2.409 1.00 62.82 259 VAL B CA 1
ATOM 4471 C C . VAL B 1 273 ? 16.481 0.017 -2.380 1.00 62.48 259 VAL B C 1
ATOM 4472 O O . VAL B 1 273 ? 16.068 1.177 -2.465 1.00 62.44 259 VAL B O 1
ATOM 4476 N N . GLU B 1 274 ? 15.670 -1.033 -2.243 1.00 62.01 260 GLU B N 1
ATOM 4477 C CA . GLU B 1 274 ? 14.207 -0.884 -2.259 1.00 61.50 260 GLU B CA 1
ATOM 4478 C C . GLU B 1 274 ? 13.633 -0.261 -0.979 1.00 60.99 260 GLU B C 1
ATOM 4479 O O . GLU B 1 274 ? 12.602 0.413 -1.028 1.00 60.91 260 GLU B O 1
ATOM 4485 N N . ILE B 1 275 ? 14.300 -0.490 0.152 1.00 60.38 261 ILE B N 1
ATOM 4486 C CA . ILE B 1 275 ? 13.937 0.156 1.419 1.00 59.76 261 ILE B CA 1
ATOM 4487 C C . ILE B 1 275 ? 14.131 1.672 1.308 1.00 59.32 261 ILE B C 1
ATOM 4488 O O . ILE B 1 275 ? 13.276 2.450 1.744 1.00 59.26 261 ILE B O 1
ATOM 4493 N N . GLN B 1 276 ? 15.244 2.071 0.696 1.00 58.78 262 GLN B N 1
ATOM 4494 C CA . GLN B 1 276 ? 15.570 3.479 0.480 1.00 58.29 262 GLN B CA 1
ATOM 4495 C C . GLN B 1 276 ? 14.590 4.159 -0.481 1.00 57.91 262 GLN B C 1
ATOM 4496 O O . GLN B 1 276 ? 14.126 5.269 -0.212 1.00 57.82 262 GLN B O 1
ATOM 4502 N N . LEU B 1 277 ? 14.279 3.484 -1.588 1.00 57.41 263 LEU B N 1
ATOM 4503 C CA . LEU B 1 277 ? 13.339 3.999 -2.590 1.00 56.94 263 LEU B CA 1
ATOM 4504 C C . LEU B 1 277 ? 11.923 4.124 -2.028 1.00 56.50 263 LEU B C 1
ATOM 4505 O O . LEU B 1 277 ? 11.206 5.074 -2.343 1.00 56.50 263 LEU B O 1
ATOM 4510 N N . PHE B 1 278 ? 11.537 3.159 -1.195 1.00 55.97 264 PHE B N 1
ATOM 4511 C CA . PHE B 1 278 ? 10.257 3.188 -0.494 1.00 55.48 264 PHE B CA 1
ATOM 4512 C C . PHE B 1 278 ? 10.161 4.413 0.412 1.00 55.01 264 PHE B C 1
ATOM 4513 O O . PHE B 1 278 ? 9.129 5.088 0.450 1.00 54.92 264 PHE B O 1
ATOM 4521 N N . ALA B 1 279 ? 11.246 4.687 1.135 1.00 54.37 265 ALA B N 1
ATOM 4522 C CA . ALA B 1 279 ? 11.291 5.782 2.097 1.00 53.72 265 ALA B CA 1
ATOM 4523 C C . ALA B 1 279 ? 11.327 7.152 1.424 1.00 53.25 265 ALA B C 1
ATOM 4524 O O . ALA B 1 279 ? 10.609 8.062 1.838 1.00 53.21 265 ALA B O 1
ATOM 4526 N N . ILE B 1 280 ? 12.157 7.293 0.389 1.00 52.69 266 ILE B N 1
ATOM 4527 C CA . ILE B 1 280 ? 12.262 8.553 -0.361 1.00 52.12 266 ILE B CA 1
ATOM 4528 C C . ILE B 1 280 ? 10.913 8.946 -0.977 1.00 51.69 266 ILE B C 1
ATOM 4529 O O . ILE B 1 280 ? 10.518 10.113 -0.921 1.00 51.67 266 ILE B O 1
ATOM 4534 N N . ASP B 1 281 ? 10.214 7.966 -1.547 1.00 51.08 267 ASP B N 1
ATOM 4535 C CA . ASP B 1 281 ? 8.875 8.179 -2.100 1.00 50.54 267 ASP B CA 1
ATOM 4536 C C . ASP B 1 281 ? 7.868 8.593 -1.023 1.00 50.10 267 ASP B C 1
ATOM 4537 O O . ASP B 1 281 ? 7.054 9.492 -1.246 1.00 50.09 267 ASP B O 1
ATOM 4542 N N . LYS B 1 282 ? 7.938 7.940 0.138 1.00 49.49 268 LYS B N 1
ATOM 4543 C CA . LYS B 1 282 ? 7.007 8.186 1.244 1.00 48.78 268 LYS B CA 1
ATOM 4544 C C . LYS B 1 282 ? 7.281 9.487 2.008 1.00 48.13 268 LYS B C 1
ATOM 4545 O O . LYS B 1 282 ? 6.340 10.180 2.404 1.00 48.13 268 LYS B O 1
ATOM 4551 N N . PHE B 1 283 ? 8.558 9.823 2.206 1.00 47.28 269 PHE B N 1
ATOM 4552 C CA . PHE B 1 283 ? 8.929 10.980 3.035 1.00 46.34 269 PHE B CA 1
ATOM 4553 C C . PHE B 1 283 ? 9.4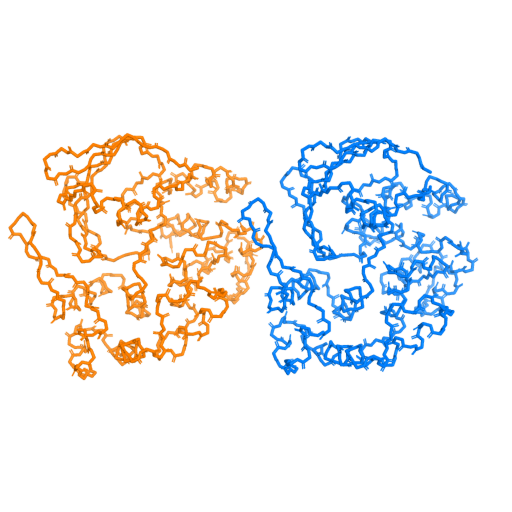25 12.204 2.256 1.00 45.65 269 PHE B C 1
ATOM 4554 O O . PHE B 1 283 ? 9.328 13.329 2.748 1.00 45.60 269 PHE B O 1
ATOM 4562 N N . GLY B 1 284 ? 9.966 11.986 1.060 1.00 44.97 270 GLY B N 1
ATOM 4563 C CA . GLY B 1 284 ? 10.422 13.084 0.204 1.00 44.14 270 GLY B CA 1
ATOM 4564 C C . GLY B 1 284 ? 11.650 13.800 0.730 1.00 43.62 270 GLY B C 1
ATOM 4565 O O . GLY B 1 284 ? 12.624 13.160 1.129 1.00 43.58 270 GLY B O 1
ATOM 4566 N N . ASP B 1 285 ? 11.598 15.131 0.742 1.00 42.95 271 ASP B N 1
ATOM 4567 C CA . ASP B 1 285 ? 12.725 15.946 1.209 1.00 42.46 271 ASP B CA 1
ATOM 4568 C C . ASP B 1 285 ? 12.835 16.018 2.740 1.00 41.87 271 ASP B C 1
ATOM 4569 O O . ASP B 1 285 ? 13.545 16.873 3.284 1.00 41.60 271 ASP B O 1
ATOM 4574 N N . LEU B 1 286 ? 12.127 15.115 3.419 1.00 41.03 272 LEU B N 1
ATOM 4575 C CA . LEU B 1 286 ? 12.200 14.983 4.874 1.00 40.33 272 LEU B CA 1
ATOM 4576 C C . LEU B 1 286 ? 12.616 13.564 5.266 1.00 39.82 272 LEU B C 1
ATOM 4577 O O . LEU B 1 286 ? 12.528 13.178 6.436 1.00 39.75 272 LEU B O 1
ATOM 4582 N N . SER B 1 287 ? 13.079 12.802 4.276 1.00 39.12 273 SER B N 1
ATOM 4583 C CA . SER B 1 287 ? 13.467 11.405 4.461 1.00 38.60 273 SER B CA 1
ATOM 4584 C C . SER B 1 287 ? 14.597 11.219 5.479 1.00 38.06 273 SER B C 1
ATOM 4585 O O . SER B 1 287 ? 14.588 10.259 6.249 1.00 37.78 273 SER B O 1
ATOM 4588 N N . GLY B 1 288 ? 15.560 12.141 5.474 1.00 37.62 274 GLY B N 1
ATOM 4589 C CA . GLY B 1 288 ? 16.695 12.091 6.399 1.00 37.10 274 GLY B CA 1
ATOM 4590 C C . GLY B 1 288 ? 16.265 12.271 7.844 1.00 36.71 274 GLY B C 1
ATOM 4591 O O . GLY B 1 288 ? 16.808 11.630 8.745 1.00 36.62 274 GLY B O 1
ATOM 4592 N N . PHE B 1 289 ? 15.279 13.139 8.055 1.00 36.24 275 PHE B N 1
ATOM 4593 C CA . PHE B 1 289 ? 14.743 13.399 9.391 1.00 35.86 275 PHE B CA 1
ATOM 4594 C C . PHE B 1 289 ? 13.926 12.222 9.905 1.00 35.81 275 PHE B C 1
ATOM 4595 O O . PHE B 1 289 ? 14.038 11.852 11.076 1.00 35.66 275 PHE B O 1
ATOM 4603 N N . ALA B 1 290 ? 13.125 11.631 9.018 1.00 35.77 276 ALA B N 1
ATOM 4604 C CA . ALA B 1 290 ? 12.349 10.431 9.326 1.00 35.74 276 ALA B CA 1
ATOM 4605 C C . ALA B 1 290 ? 13.249 9.270 9.744 1.00 35.84 276 ALA B C 1
ATOM 4606 O O . ALA B 1 290 ? 12.932 8.547 10.689 1.00 35.49 276 ALA B O 1
ATOM 4608 N N . GLN B 1 291 ? 14.368 9.106 9.038 1.00 36.01 277 GLN B N 1
ATOM 4609 C CA . GLN B 1 291 ? 15.367 8.089 9.373 1.00 36.40 277 GLN B CA 1
ATOM 4610 C C . GLN B 1 291 ? 15.860 8.233 10.815 1.00 36.38 277 GLN B C 1
ATOM 4611 O O . GLN B 1 291 ? 15.967 7.246 11.542 1.00 36.24 277 GLN B O 1
ATOM 4617 N N . GLN B 1 292 ? 16.151 9.468 11.214 1.00 36.55 278 GLN B N 1
ATOM 4618 C CA . GLN B 1 292 ? 16.640 9.757 12.559 1.00 36.98 278 GLN B CA 1
ATOM 4619 C C . GLN B 1 292 ? 15.616 9.400 13.643 1.00 37.37 278 GLN B C 1
ATOM 4620 O O . GLN B 1 292 ? 15.975 8.792 14.650 1.00 37.29 278 GLN B O 1
ATOM 4626 N N . TYR B 1 293 ? 14.349 9.756 13.424 1.00 37.95 279 TYR B N 1
ATOM 4627 C CA . TYR B 1 293 ? 13.280 9.429 14.379 1.00 38.60 279 TYR B CA 1
ATOM 4628 C C . TYR B 1 293 ? 13.025 7.928 14.480 1.00 39.59 279 TYR B C 1
ATOM 4629 O O . TYR B 1 293 ? 12.825 7.403 15.575 1.00 39.55 279 TYR B O 1
ATOM 4638 N N . LEU B 1 294 ? 13.040 7.249 13.333 1.00 41.17 280 LEU B N 1
ATOM 4639 C CA . LEU B 1 294 ? 12.891 5.792 13.272 1.00 42.68 280 LEU B CA 1
ATOM 4640 C C . LEU B 1 294 ? 14.067 5.065 13.926 1.00 44.01 280 LEU B C 1
ATOM 4641 O O . LEU B 1 294 ? 13.886 4.021 14.560 1.00 44.26 280 LEU B O 1
ATOM 4646 N N . PHE B 1 295 ? 15.265 5.622 13.751 1.00 45.62 281 PHE B N 1
ATOM 4647 C CA . PHE B 1 295 ? 16.495 5.117 14.368 1.00 47.35 281 PHE B CA 1
ATOM 4648 C C . PHE B 1 295 ? 16.385 5.001 15.879 1.00 48.28 281 PHE B C 1
ATOM 4649 O O . PHE B 1 295 ? 16.331 3.901 16.432 1.00 48.41 281 PHE B O 1
ATOM 4657 N N . TYR B 1 296 ? 16.352 6.164 16.526 1.00 49.62 282 TYR B N 1
ATOM 4658 C CA . TYR B 1 296 ? 16.408 6.294 17.977 1.00 50.82 282 TYR B CA 1
ATOM 4659 C C . TYR B 1 296 ? 15.296 5.516 18.677 1.00 51.72 282 TYR B C 1
ATOM 4660 O O . TYR B 1 296 ? 15.504 4.959 19.757 1.00 51.74 282 TYR B O 1
ATOM 4669 N N . TYR B 1 297 ? 14.124 5.472 18.049 1.00 52.84 283 TYR B N 1
ATOM 4670 C CA . TYR B 1 297 ? 12.991 4.717 18.572 1.00 53.97 283 TYR B CA 1
ATOM 4671 C C . TYR B 1 297 ? 13.208 3.213 18.419 1.00 54.65 283 TYR B C 1
ATOM 4672 O O . TYR B 1 297 ? 12.998 2.454 19.365 1.00 54.67 283 TYR B O 1
ATOM 4681 N N . GLY B 1 298 ? 13.640 2.795 17.231 1.00 55.66 284 GLY B N 1
ATOM 4682 C CA . GLY B 1 298 ? 13.870 1.382 16.932 1.00 56.95 284 GLY B CA 1
ATOM 4683 C C . GLY B 1 298 ? 15.088 0.768 17.603 1.00 57.90 284 GLY B C 1
ATOM 4684 O O . GLY B 1 298 ? 15.111 -0.438 17.866 1.00 58.02 284 GLY B O 1
ATOM 4685 N N . ARG B 1 299 ? 16.098 1.594 17.880 1.00 58.82 285 ARG B N 1
ATOM 4686 C CA . ARG B 1 299 ? 17.348 1.123 18.490 1.00 59.71 285 ARG B CA 1
ATOM 4687 C C . ARG B 1 299 ? 17.140 0.622 19.922 1.00 60.22 285 ARG B C 1
ATOM 4688 O O . ARG B 1 299 ? 17.594 -0.470 20.274 1.00 60.33 285 ARG B O 1
ATOM 4696 N N . GLU B 1 300 ? 16.454 1.420 20.738 1.00 60.84 286 GLU B N 1
ATOM 4697 C CA . GLU B 1 300 ? 16.094 1.016 22.097 1.00 61.46 286 GLU B CA 1
ATOM 4698 C C . GLU B 1 300 ? 14.712 0.353 22.125 1.00 61.78 286 GLU B C 1
ATOM 4699 O O . GLU B 1 300 ? 13.813 0.763 22.868 1.00 61.83 286 GLU B O 1
ATOM 4705 N N . MET B 1 301 ? 14.571 -0.683 21.299 1.00 62.14 287 MET B N 1
ATOM 4706 C CA . MET B 1 301 ? 13.326 -1.429 21.134 1.00 62.51 287 MET B CA 1
ATOM 4707 C C . MET B 1 301 ? 13.658 -2.861 20.695 1.00 62.60 287 MET B C 1
ATOM 4708 O O . MET B 1 301 ? 12.764 -3.665 20.419 1.00 62.67 287 MET B O 1
ATOM 4713 N N . GLY B 1 302 ? 14.954 -3.169 20.636 1.00 62.69 288 GLY B N 1
ATOM 4714 C CA . GLY B 1 302 ? 15.427 -4.491 20.235 1.00 62.81 288 GLY B CA 1
ATOM 4715 C C . GLY B 1 302 ? 16.362 -4.439 19.043 1.00 62.86 288 GLY B C 1
ATOM 4716 O O . GLY B 1 302 ? 16.788 -5.474 18.528 1.00 62.88 288 GLY B O 1
#

Sequence (578 aa):
MKYNVEEKGTKVIVRGIADFNLKETFESGQCFRWNEEEDGSYTGVAYDRVVNVKLEGDTLIIDNTNLTDFYDIWFDYFDLGRDYGQIKESLSKDPVLKEAIKFGQGIRILRQDTWETLVSFIVSQNNRIPQIKKVIENLATSFGNPIEYKGKIYYTFPKPEELVMMYDVETIAKTRCGFRAKYIFDAASKVFSGEINLLKLHEYSTSEIRDILMTINGVGPKVADCVILYSIGRYDTFPTDVWIKRIVEHLYLKREGTPVEIQLFAIDKFGDLSGFAQQYLFYYGREMGKRMKYNVEEKGTKVIVRGIADFNLKETFESGQCFRWNEEEDGSYTGVAYDRVVNVKLEGDTLIIDNTNLTDFYDDIWFDYFDLGRDYGQIKESLSKDPVLKEAIKFGQGIRILRQDTWETLVSFIVSQNNRIPQIKKVIENLATSFGNPIEYKGKIYYTFPKPEELVMYDVETIAKTRCGFRAKYIFDAASKVFSGEINLLKLHEYSTSEIRDILMTINGVGPKVADCVILYSIGRYDTFPTDVWIKRIVEHLYLKREGTPVEIQLFAIDKFGDLSGFAQQYLFYYGREMG

Nearest PDB structures (foldseek):
  4ejz-assembly2_B  TM=1.002E+00  e=1.873E-48  Caldanaerobacter subterraneus subsp. tengcongensis MB4
  3i0w-assembly1_A  TM=9.761E-01  e=9.443E-33  Clostridium acetobutylicum
  3f0z-assembly1_A  TM=9.646E-01  e=3.529E-31  Clostridium acetobutylicum
  8bvx-assembly3_C  TM=9.217E-01  e=5.013E-17  Mus musculus
  7z5r-assembly2_B  TM=9.134E-01  e=7.985E-17  Mus musculus